Protein AF-A0A914BHG6-F1 (afdb_monomer)

Nearest PDB structures (foldseek):
  2aqx-assembly1_B  TM=9.252E-01  e=9.607E-41  Mus musculus
  8ppc-assembly1_A  TM=9.668E-01  e=7.879E-39  Homo sapiens
  8ppe-assembly2_B  TM=9.729E-01  e=2.305E-38  Homo sapiens
  1w2f-assembly2_B  TM=9.727E-01  e=1.045E-38  Homo sapiens
  2a98-assembly1_A  TM=9.913E-01  e=5.079E-34  Homo sapiens

Solvent-accessible surface area (backbone atoms only — not comparable to full-atom values): 27214 Å² total; per-residue (Å²): 134,88,86,90,85,87,86,83,90,83,81,90,75,92,79,88,79,90,84,88,84,89,83,89,88,79,87,83,88,85,87,85,89,86,87,89,86,90,84,89,82,89,87,86,89,69,92,81,79,80,72,92,84,88,79,82,83,85,79,54,74,63,64,60,51,51,60,52,59,74,65,57,71,77,83,73,76,74,80,80,82,70,82,89,84,77,69,68,84,66,88,81,42,61,47,86,50,66,96,58,25,31,27,37,58,57,49,72,45,29,54,51,46,45,61,50,37,71,77,38,86,52,38,91,38,38,65,54,69,73,54,75,48,75,58,93,94,42,54,21,35,30,27,44,36,89,64,66,88,54,63,61,51,24,37,37,37,29,36,34,12,38,41,73,67,56,70,66,55,48,52,51,38,72,79,54,72,54,75,30,47,78,53,30,53,63,38,48,75,76,42,75,77,74,62,51,74,64,31,57,74,66,50,25,34,42,64,60,63,51,50,56,49,50,23,63,45,15,12,13,62,80,42,11,23,34,57,51,20,40,34,40,53,90,66,58,67,50,60,89,38,67,66,48,41,50,71,64,56,49,32,52,52,53,28,62,70,49,60,22,40,63,68,49,49,52,38,42,48,53,46,52,55,52,50,47,62,40,51,80,67,23,70,69,50,32,36,34,34,63,30,54,18,28,42,39,38,40,33,27,89,87,68,54,49,49,65,32,49,44,59,42,62,58,38,39,73,49,63,90,97,49,69,53,83,26,48,59,81,65,49,98,88,64,68,37,28,16,42,50,40,10,50,50,44,50,47,46,42,61,66,72,47,76,65,53,61,72,82,78,83,73,89,80,82,78,86,83,85,82,80,88,89,81,85,87,79,86,90,82,85,89,83,82,85,87,84,83,88,91,84,91,88,83,89,84,89,85,87,84,88,84,91,87,92,80,90,82,91,84,89,86,87,85,89,81,78,82,85,84,83,83,85,82,87,135

Mean predicted aligned error: 17.48 Å

Radius of gyration: 38.17 Å; Cα contacts (8 Å, |Δi|>4): 527; chains: 1; bounding box: 114×126×76 Å

InterPro domains:
  IPR005522 Inositol polyphosphate kinase [PF03770] (140-350)
  IPR005522 Inositol polyphosphate kinase [PTHR12400] (52-355)
  IPR038286 Inositol polyphosphate kinase superfamily [G3DSA:3.30.470.160] (100-355)

Foldseek 3Di:
DDDDDDYDDDDDDDDDDDDDDDDDDDDDDDDDDDDDDDDDDDDDDDPPVDDDDDDDDPPDPVVVVVVVVVPPDPPPPPQDDDPDDDLDDDPPQWDDDPDQKIWGFDDPQQQVLLVVCCVWLQVVFAWNFDAWDADPNTITTITGNPCRPADLKKKWKKWFFLAADFLVLVVVCVVPPDWDLPLLVVVCVVPVPPDDPVCVVVSTDGPRSSRNVQSVQAQSNPQRMFTQWIAHSVGDIDRPRSRHHDLVSVLVVVLVSCLLDVLQLVQALVQLVVSLVSLQVIPSNFQKLQHGWIWMWMDHPVSDTHIHIDDSSPIDGDPPPHTEPLCPDDDNPNSHGVRSSNSVSVSVSSVPRRRDRDPPPPPPDDDDDDDDDDYDDDDDDDDDDYDDDDDDDDDDDDDDDDDDDDDDDDDDDDDDDDDDDDDDDD

Secondary structure (DSSP, 8-state):
----------PPPP--------------------------------TT---S-PPP----THHHHHHHHTT----------PPP---SS-TTSEEE-SSSEEEEEP-HHHHHHHHHHTTSTTGGGSPPEEEEEEETTEEEEEEE-TTTTSSS-EEEEEEESS--S-HHHHHHHHHS--EEHHHHHHHHTT-SSSS-HHHHHHT-EEHHHHHHHHHHHSSHHHHSEEEEEEE-TTS-EE---TT--SHHHHHHHHHHHTTT-HHHHHHHHHHHHHHHHHHTT-HHHHTEE--S-EEEEEE-TTS-EEEEEE-TTS-EEPPTT----S-SPP-TTS----HHHHHHHHHHHHHH----PPP--------------------------------------------------------PPPPP------

Structure (mmCIF, N/CA/C/O backbone):
data_AF-A0A914BHG6-F1
#
_entry.id   AF-A0A914BHG6-F1
#
loop_
_atom_site.group_PDB
_atom_site.id
_atom_site.type_symbol
_atom_site.label_atom_id
_atom_site.label_alt_id
_atom_site.label_comp_id
_atom_site.label_asym_id
_atom_site.label_entity_id
_atom_site.label_seq_id
_atom_site.pdbx_PDB_ins_code
_atom_site.Cartn_x
_atom_site.Cartn_y
_atom_site.Cartn_z
_atom_site.occupancy
_atom_site.B_iso_or_equiv
_atom_site.auth_seq_id
_atom_site.auth_comp_id
_atom_site.auth_asym_id
_atom_site.auth_atom_id
_atom_site.pdbx_PDB_model_num
ATOM 1 N N . MET A 1 1 ? 1.666 -63.649 -34.417 1.00 37.28 1 MET A N 1
ATOM 2 C CA . MET A 1 1 ? 1.402 -62.904 -33.169 1.00 37.28 1 MET A CA 1
ATOM 3 C C . MET A 1 1 ? 1.083 -61.467 -33.582 1.00 37.28 1 MET A C 1
ATOM 5 O O . MET A 1 1 ? 1.893 -60.912 -34.307 1.00 37.28 1 MET A O 1
ATOM 9 N N . THR A 1 2 ? -0.141 -60.929 -33.487 1.00 29.33 2 THR A N 1
ATOM 10 C CA . THR A 1 2 ? -1.006 -60.666 -32.304 1.00 29.33 2 THR A CA 1
ATOM 11 C C . THR A 1 2 ? -0.400 -59.614 -31.357 1.00 29.33 2 THR A C 1
ATOM 13 O O . THR A 1 2 ? 0.707 -59.836 -30.890 1.00 29.33 2 THR A O 1
ATOM 16 N N . HIS A 1 3 ? -1.056 -58.490 -31.023 1.00 28.17 3 HIS A N 1
ATOM 17 C CA . HIS A 1 3 ? -2.424 -58.045 -31.363 1.00 28.17 3 HIS A CA 1
ATOM 18 C C . HIS A 1 3 ? -2.552 -56.505 -31.461 1.00 28.17 3 HIS A C 1
ATOM 20 O O . HIS A 1 3 ? -1.765 -55.777 -30.866 1.00 28.17 3 HIS A O 1
ATOM 26 N N . ARG A 1 4 ? -3.575 -56.013 -32.183 1.00 30.72 4 ARG A N 1
ATOM 27 C CA . ARG A 1 4 ? -4.064 -54.614 -32.137 1.00 30.72 4 ARG A CA 1
ATOM 28 C C . ARG A 1 4 ? -5.296 -54.503 -31.224 1.00 30.72 4 ARG A C 1
ATOM 30 O O . ARG A 1 4 ? -6.154 -55.379 -31.319 1.00 30.72 4 ARG A O 1
ATOM 37 N N . LEU A 1 5 ? -5.413 -53.379 -30.508 1.00 30.72 5 LEU A N 1
ATOM 38 C CA . LEU A 1 5 ? -6.630 -52.604 -30.168 1.00 30.72 5 LEU A CA 1
ATOM 39 C C . LEU A 1 5 ? -6.175 -51.128 -30.009 1.00 30.72 5 LEU A C 1
ATOM 41 O O . LEU A 1 5 ? -5.116 -50.929 -29.423 1.00 30.72 5 LEU A O 1
ATOM 45 N N . ALA A 1 6 ? -6.760 -50.039 -30.529 1.00 32.12 6 ALA A N 1
ATOM 46 C CA . ALA A 1 6 ? -7.919 -49.742 -31.394 1.00 32.12 6 ALA A CA 1
ATOM 47 C C . ALA A 1 6 ? -9.219 -49.215 -30.726 1.00 32.12 6 ALA A C 1
ATOM 49 O O . ALA A 1 6 ? -10.062 -50.000 -30.316 1.00 32.12 6 ALA A O 1
ATOM 50 N N . MET A 1 7 ? -9.394 -47.883 -30.829 1.00 28.88 7 MET A N 1
ATOM 51 C CA . MET A 1 7 ? -10.625 -47.061 -30.710 1.00 28.88 7 MET A CA 1
ATOM 52 C C . MET A 1 7 ? -11.259 -46.863 -29.309 1.00 28.88 7 MET A C 1
ATOM 54 O O . MET A 1 7 ? -11.110 -47.706 -28.435 1.00 28.88 7 MET A O 1
ATOM 58 N N . GLY A 1 8 ? -11.943 -45.734 -29.046 1.00 27.33 8 GLY A N 1
ATOM 59 C CA . GLY A 1 8 ? -12.199 -44.585 -29.944 1.00 27.33 8 GLY A CA 1
ATOM 60 C C . GLY A 1 8 ? -12.755 -43.322 -29.263 1.00 27.33 8 GLY A C 1
ATOM 61 O O . GLY A 1 8 ? -13.022 -43.322 -28.065 1.00 27.33 8 GLY A O 1
ATOM 62 N N . ASP A 1 9 ? -12.906 -42.249 -30.050 1.00 30.78 9 ASP A N 1
ATOM 63 C CA . ASP A 1 9 ? -13.568 -40.991 -29.664 1.00 30.78 9 ASP A CA 1
ATOM 64 C C . ASP A 1 9 ? -15.097 -41.134 -29.617 1.00 30.78 9 ASP A C 1
ATOM 66 O O . ASP A 1 9 ? -15.681 -41.721 -30.528 1.00 30.78 9 ASP A O 1
ATOM 70 N N . GLU A 1 10 ? -15.759 -40.429 -28.692 1.00 30.27 10 GLU A N 1
ATOM 71 C CA . GLU A 1 10 ? -17.152 -40.002 -28.879 1.00 30.27 10 GLU A CA 1
ATOM 72 C C . GLU A 1 10 ? -17.346 -38.508 -28.583 1.00 30.27 10 GLU A C 1
ATOM 74 O O . GLU A 1 10 ? -16.773 -37.934 -27.656 1.00 30.27 10 GLU A O 1
ATOM 79 N N . ARG A 1 11 ? -18.171 -37.859 -29.414 1.00 29.19 11 ARG A N 1
ATOM 80 C CA . ARG A 1 11 ? -18.500 -36.431 -29.327 1.00 29.19 11 ARG A CA 1
ATOM 81 C C . ARG A 1 11 ? -19.859 -36.251 -28.660 1.00 29.19 11 ARG A C 1
ATOM 83 O O . ARG A 1 11 ? -20.870 -36.625 -29.252 1.00 29.19 11 ARG A O 1
ATOM 90 N N . ILE A 1 12 ? -19.916 -35.553 -27.530 1.00 29.48 12 ILE A N 1
ATOM 91 C CA . ILE A 1 12 ? -21.194 -35.055 -27.008 1.00 29.48 12 ILE A CA 1
ATOM 92 C C . ILE A 1 12 ? -21.610 -33.820 -27.822 1.00 29.48 12 ILE A C 1
ATOM 94 O O . ILE A 1 12 ? -20.904 -32.811 -27.856 1.00 29.48 12 ILE A O 1
ATOM 98 N N . LYS A 1 13 ? -22.758 -33.909 -28.503 1.00 26.81 13 LYS A N 1
ATOM 99 C CA . LYS A 1 13 ? -23.434 -32.763 -29.130 1.00 26.81 13 LYS A CA 1
ATOM 100 C C . LYS A 1 13 ? -24.332 -32.064 -28.109 1.00 26.81 13 LYS A C 1
ATOM 102 O O . LYS A 1 13 ? -24.906 -32.715 -27.243 1.00 26.81 13 LYS A O 1
ATOM 107 N N . MET A 1 14 ? -24.524 -30.758 -28.277 1.00 28.09 14 MET A N 1
ATOM 108 C CA . MET A 1 14 ? -25.652 -30.055 -27.663 1.00 28.09 14 MET A CA 1
ATOM 109 C C . MET A 1 14 ? -26.956 -30.422 -28.372 1.00 28.09 14 MET A C 1
ATOM 111 O O . MET A 1 14 ? -26.981 -30.522 -29.601 1.00 28.09 14 MET A O 1
ATOM 115 N N . GLN A 1 15 ? -28.042 -30.512 -27.608 1.00 26.73 15 GLN A N 1
ATOM 116 C CA . GLN A 1 15 ? -29.388 -30.303 -28.123 1.00 26.73 15 GLN A CA 1
ATOM 117 C C . GLN A 1 15 ? -30.266 -29.750 -26.993 1.00 26.73 15 GLN A C 1
ATOM 119 O O . GLN A 1 15 ? -30.329 -30.329 -25.912 1.00 26.73 15 GLN A O 1
ATOM 124 N N . GLU A 1 16 ? -30.890 -28.599 -27.228 1.00 30.75 16 GLU A N 1
ATOM 125 C CA . GLU A 1 16 ? -31.929 -28.052 -26.353 1.00 30.75 16 GLU A CA 1
ATOM 126 C C . GLU A 1 16 ? -33.246 -28.795 -26.600 1.00 30.75 16 GLU A C 1
ATOM 128 O O . GLU A 1 16 ? -33.475 -29.297 -27.704 1.00 30.75 16 GLU A O 1
ATOM 133 N N . ASN A 1 17 ? -34.155 -28.786 -25.622 1.00 30.95 17 ASN A N 1
ATOM 134 C CA . ASN A 1 17 ? -35.578 -28.773 -25.947 1.00 30.95 17 ASN A CA 1
ATOM 135 C C . ASN A 1 17 ? -36.428 -28.197 -24.812 1.00 30.95 17 ASN A C 1
ATOM 137 O O . ASN A 1 17 ? -36.104 -28.347 -23.634 1.00 30.95 17 ASN A O 1
ATOM 141 N N . ASN A 1 18 ? -37.538 -27.563 -25.186 1.00 32.06 18 ASN A N 1
ATOM 142 C CA . ASN A 1 18 ? -38.577 -27.161 -24.245 1.00 32.06 18 ASN A CA 1
ATOM 143 C C . ASN A 1 18 ? -39.357 -28.390 -23.763 1.00 32.06 18 ASN A C 1
ATOM 145 O O . ASN A 1 18 ? -39.685 -29.268 -24.559 1.00 32.06 18 ASN A O 1
ATOM 149 N N . ASN A 1 19 ? -39.740 -28.396 -22.489 1.00 30.48 19 ASN A N 1
ATOM 150 C CA . ASN A 1 19 ? -41.138 -28.194 -22.097 1.00 30.48 19 ASN A CA 1
ATOM 151 C C . ASN A 1 19 ? -41.222 -28.036 -20.575 1.00 30.48 19 ASN A C 1
ATOM 153 O O . ASN A 1 19 ? -40.508 -28.708 -19.835 1.00 30.48 19 ASN A O 1
ATOM 157 N N . GLY A 1 20 ? -42.087 -27.135 -20.114 1.00 32.19 20 GLY A N 1
ATOM 158 C CA . GLY A 1 20 ? -42.410 -26.995 -18.700 1.00 32.19 20 GLY A CA 1
ATOM 159 C C . GLY A 1 20 ? -43.844 -27.434 -18.454 1.00 32.19 20 GLY A C 1
ATOM 160 O O . GLY A 1 20 ? -44.756 -26.806 -18.980 1.00 32.19 20 GLY A O 1
ATOM 161 N N . GLU A 1 21 ? -44.030 -28.464 -17.634 1.00 28.83 21 GLU A N 1
ATOM 162 C CA . GLU A 1 21 ? -45.304 -28.767 -16.982 1.00 28.83 21 GLU A CA 1
ATOM 163 C C . GLU A 1 21 ? -45.041 -29.501 -15.659 1.00 28.83 21 GLU A C 1
ATOM 165 O O . GLU A 1 21 ? -44.039 -30.202 -15.510 1.00 28.83 21 GLU A O 1
ATOM 170 N N . THR A 1 22 ? -45.905 -29.277 -14.672 1.00 31.20 22 THR A N 1
ATOM 171 C CA . THR A 1 22 ? -45.780 -29.793 -13.300 1.00 31.20 22 THR A CA 1
ATOM 172 C C . THR A 1 22 ? -46.753 -30.937 -13.058 1.00 31.20 22 THR A C 1
ATOM 174 O O . THR A 1 22 ? -47.943 -30.771 -13.319 1.00 31.20 22 THR A O 1
ATOM 177 N N . VAL A 1 23 ? -46.285 -32.043 -12.472 1.00 28.94 23 VAL A N 1
ATOM 178 C CA . VAL A 1 23 ? -47.140 -33.125 -11.955 1.00 28.94 23 VAL A CA 1
ATOM 179 C C . VAL A 1 23 ? -46.586 -33.613 -10.612 1.00 28.94 23 VAL A C 1
ATOM 181 O O . VAL A 1 23 ? -45.397 -33.909 -10.505 1.00 28.94 23 VAL A O 1
ATOM 184 N N . GLU A 1 24 ? -47.446 -33.679 -9.596 1.00 30.42 24 GLU A N 1
ATOM 185 C CA . GLU A 1 24 ? -47.196 -34.316 -8.291 1.00 30.42 24 GLU A CA 1
ATOM 186 C C . GLU A 1 24 ? -47.558 -35.813 -8.352 1.00 30.42 24 GLU A C 1
ATOM 188 O O . GLU A 1 24 ? -48.437 -36.191 -9.130 1.00 30.42 24 GLU A O 1
ATOM 193 N N . MET A 1 25 ? -46.955 -36.671 -7.515 1.00 25.91 25 MET A N 1
ATOM 194 C CA . MET A 1 25 ? -47.484 -38.026 -7.278 1.00 25.91 25 MET A CA 1
ATOM 195 C C . MET A 1 25 ? -47.094 -38.609 -5.907 1.00 25.91 25 MET A C 1
ATOM 197 O O . MET A 1 25 ? -45.976 -38.409 -5.439 1.00 25.91 25 MET A O 1
ATOM 201 N N . GLU A 1 26 ? -48.031 -39.355 -5.313 1.00 26.06 26 GLU A N 1
ATOM 202 C CA . GLU A 1 26 ? -48.007 -40.018 -3.996 1.00 26.06 26 GLU A CA 1
ATOM 203 C C . GLU A 1 26 ? -48.775 -41.366 -4.114 1.00 26.06 26 GLU A C 1
ATOM 205 O O . GLU A 1 26 ? -49.581 -41.522 -5.033 1.00 26.06 26 GLU A O 1
ATOM 210 N N . ILE A 1 27 ? -48.622 -42.381 -3.251 1.00 27.56 27 ILE A N 1
ATOM 211 C CA . ILE A 1 27 ? -47.746 -42.490 -2.069 1.00 27.56 27 ILE A CA 1
ATOM 212 C C . ILE A 1 27 ? -46.529 -43.398 -2.403 1.00 27.56 27 ILE A C 1
ATOM 214 O O . ILE A 1 27 ? -45.678 -42.914 -3.141 1.00 27.56 27 ILE A O 1
ATOM 218 N N . VAL A 1 28 ? -46.327 -44.670 -2.012 1.00 26.86 28 VAL A N 1
ATOM 219 C CA . VAL A 1 28 ? -47.010 -45.631 -1.111 1.00 26.86 28 VAL A CA 1
ATOM 220 C C . VAL A 1 28 ? -45.940 -46.535 -0.469 1.00 26.86 28 VAL A C 1
ATOM 222 O O . VAL A 1 28 ? -44.918 -46.810 -1.097 1.00 26.86 28 VAL A O 1
ATOM 225 N N . ASP A 1 29 ? -46.171 -46.968 0.769 1.00 30.61 29 ASP A N 1
ATOM 226 C CA . ASP A 1 29 ? -45.308 -47.854 1.564 1.00 30.61 29 ASP A CA 1
ATOM 227 C C . ASP A 1 29 ? -45.371 -49.337 1.131 1.00 30.61 29 ASP A C 1
ATOM 229 O O . ASP A 1 29 ? -46.331 -49.753 0.484 1.00 30.61 29 ASP A O 1
ATOM 233 N N . GLU A 1 30 ? -44.413 -50.155 1.592 1.00 29.47 30 GLU A N 1
ATOM 234 C CA . GLU A 1 30 ? -44.704 -51.528 2.054 1.00 29.47 30 GLU A CA 1
ATOM 235 C C . GLU A 1 30 ? -43.669 -52.006 3.107 1.00 29.47 30 GLU A C 1
ATOM 237 O O . GLU A 1 30 ? -42.528 -51.534 3.137 1.00 29.47 30 GLU A O 1
ATOM 242 N N . ASP A 1 31 ? -44.099 -52.885 4.021 1.00 29.70 31 ASP A N 1
ATOM 243 C CA . ASP A 1 31 ? -43.460 -53.193 5.316 1.00 29.70 31 ASP A CA 1
ATOM 244 C C . ASP A 1 3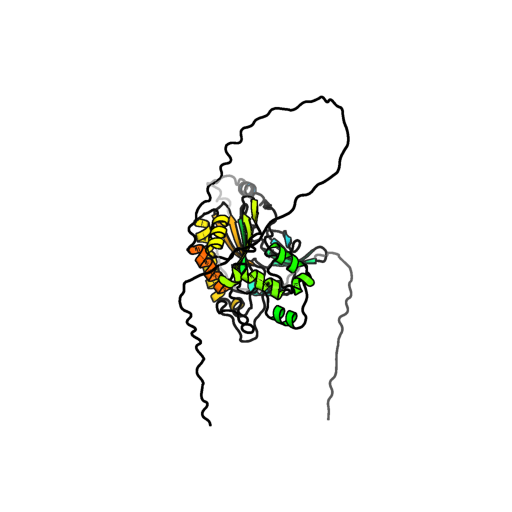1 ? -42.317 -54.233 5.304 1.00 29.70 31 ASP A C 1
ATOM 246 O O . ASP A 1 31 ? -42.236 -55.085 4.419 1.00 29.70 31 ASP A O 1
ATOM 250 N N . SER A 1 32 ? -41.545 -54.294 6.409 1.00 28.98 32 SER A N 1
ATOM 251 C CA . SER A 1 32 ? -41.092 -55.589 6.970 1.00 28.98 32 SER A CA 1
ATOM 252 C C . SER A 1 32 ? -40.751 -55.582 8.487 1.00 28.98 32 SER A C 1
ATOM 254 O O . SER A 1 32 ? -39.591 -55.727 8.868 1.00 28.98 32 SER A O 1
ATOM 256 N N . ASP A 1 33 ? -41.787 -55.501 9.329 1.00 28.45 33 ASP A N 1
ATOM 257 C CA . ASP A 1 33 ? -41.948 -56.224 10.619 1.00 28.45 33 ASP A CA 1
ATOM 258 C C . ASP A 1 33 ? -40.924 -56.054 11.797 1.00 28.45 33 ASP A C 1
ATOM 260 O O . ASP A 1 33 ? -40.048 -55.192 11.811 1.00 28.45 33 ASP A O 1
ATOM 264 N N . SER A 1 34 ? -41.157 -56.823 12.872 1.00 30.30 34 SER A N 1
ATOM 265 C CA . SER A 1 34 ? -40.892 -56.554 14.305 1.00 30.30 34 SER A CA 1
ATOM 266 C C . SER A 1 34 ? -40.250 -57.806 14.996 1.00 30.30 34 SER A C 1
ATOM 268 O O . SER A 1 34 ? -39.543 -58.506 14.263 1.00 30.30 34 SER A O 1
ATOM 270 N N . PRO A 1 35 ? -40.382 -58.192 16.308 1.00 51.91 35 PRO A N 1
ATOM 271 C CA . PRO A 1 35 ? -41.082 -57.642 17.500 1.00 51.91 35 PRO A CA 1
ATOM 272 C C . PRO A 1 35 ? -40.277 -57.696 18.850 1.00 51.91 35 PRO A C 1
ATOM 274 O O . PRO A 1 35 ? -39.059 -57.863 18.856 1.00 51.91 35 PRO A O 1
ATOM 277 N N . LEU A 1 36 ? -41.021 -57.655 19.980 1.00 30.41 36 LEU A N 1
ATOM 278 C CA . LEU A 1 36 ? -40.700 -57.986 21.399 1.00 30.41 36 LEU A CA 1
ATOM 279 C C . LEU A 1 36 ? -40.153 -56.819 22.270 1.00 30.41 36 LEU A C 1
ATOM 281 O O . LEU A 1 36 ? -39.212 -56.145 21.867 1.00 30.41 36 LEU A O 1
ATOM 285 N N . GLU A 1 37 ? -40.680 -56.514 23.476 1.00 31.91 37 GLU A N 1
ATOM 286 C CA . GLU A 1 37 ? -41.746 -57.146 24.306 1.00 31.91 37 GLU A CA 1
ATOM 287 C C . GLU A 1 37 ? -42.464 -56.118 25.251 1.00 31.91 37 GLU A C 1
ATOM 289 O O . GLU A 1 37 ? -42.229 -54.919 25.108 1.00 31.91 37 GLU A O 1
ATOM 294 N N . ASP A 1 38 ? -43.357 -56.552 26.169 1.00 34.16 38 ASP A N 1
ATOM 295 C CA . ASP A 1 38 ? -44.261 -55.708 27.020 1.00 34.16 38 ASP A CA 1
ATOM 296 C C . ASP A 1 38 ? -43.873 -55.759 28.549 1.00 34.16 38 ASP A C 1
ATOM 298 O O . ASP A 1 38 ? -42.690 -55.927 28.832 1.00 34.16 38 ASP A O 1
ATOM 302 N N . GLU A 1 39 ? -44.660 -55.591 29.638 1.00 37.25 39 GLU A N 1
ATOM 303 C CA . GLU A 1 39 ? -46.115 -55.594 29.928 1.00 37.25 39 GLU A CA 1
ATOM 304 C C . GLU A 1 39 ? -46.549 -54.521 30.966 1.00 37.25 39 GLU A C 1
ATOM 306 O O . GLU A 1 39 ? -45.933 -54.368 32.021 1.00 37.25 39 GLU A O 1
ATOM 311 N N . CYS A 1 40 ? -47.737 -53.932 30.742 1.00 28.94 40 CYS A N 1
ATOM 312 C CA . CYS A 1 40 ? -48.694 -53.448 31.766 1.00 28.94 40 CYS A CA 1
ATOM 313 C C . CYS A 1 40 ? -48.409 -52.115 32.539 1.00 28.94 40 CYS A C 1
ATOM 315 O O . CYS A 1 40 ? -47.295 -51.619 32.614 1.00 28.94 40 CYS A O 1
ATOM 317 N N . SER A 1 41 ? -49.398 -51.439 33.163 1.00 32.81 41 SER A N 1
ATOM 318 C CA . SER A 1 41 ? -50.776 -51.875 33.466 1.00 32.81 41 SER A CA 1
ATOM 319 C C . SER A 1 41 ? -51.865 -50.784 33.596 1.00 32.81 41 SER A C 1
ATOM 321 O O . SER A 1 41 ? -51.748 -49.880 34.419 1.00 32.81 41 SER A O 1
ATOM 323 N N . ARG A 1 42 ? -53.015 -51.078 32.961 1.00 37.19 42 ARG A N 1
ATOM 324 C CA . ARG A 1 42 ? -54.423 -50.893 33.416 1.00 37.19 42 ARG A CA 1
ATOM 325 C C . ARG A 1 42 ? -55.064 -49.489 33.478 1.00 37.19 42 ARG A C 1
ATOM 327 O O . ARG A 1 42 ? -54.551 -48.527 34.031 1.00 37.19 42 ARG A O 1
ATOM 334 N N . ILE A 1 43 ? -56.300 -49.457 32.969 1.00 41.00 43 ILE A N 1
ATOM 335 C CA . ILE A 1 43 ? -57.238 -48.325 32.906 1.00 41.00 43 ILE A CA 1
ATOM 336 C C . ILE A 1 43 ? -58.270 -48.429 34.043 1.00 41.00 43 ILE A C 1
ATOM 338 O O . ILE A 1 43 ? -58.665 -49.530 34.423 1.00 41.00 43 ILE A O 1
ATOM 342 N N . CYS A 1 44 ? -58.793 -47.292 34.512 1.00 35.50 44 CYS A N 1
ATOM 343 C CA . CYS A 1 44 ? -60.090 -47.225 35.190 1.00 35.50 44 CYS A CA 1
ATOM 344 C C . CYS A 1 44 ? -60.965 -46.150 34.526 1.00 35.50 44 CYS A C 1
ATOM 346 O O . CYS A 1 44 ? -60.570 -44.988 34.455 1.00 35.50 44 CYS A O 1
ATOM 348 N N . MET A 1 45 ? -62.152 -46.533 34.047 1.00 45.03 45 MET A N 1
ATOM 349 C CA . MET A 1 45 ? -63.164 -45.620 33.506 1.00 45.03 45 MET A CA 1
ATOM 350 C C . MET A 1 45 ? -64.470 -45.804 34.280 1.00 45.03 45 MET A C 1
ATOM 352 O O . MET A 1 45 ? -65.146 -46.819 34.132 1.00 45.03 45 MET A O 1
ATOM 356 N N . CYS A 1 46 ? -64.836 -44.820 35.103 1.00 41.19 46 CYS A N 1
ATOM 357 C CA . CYS A 1 46 ? -66.170 -44.722 35.694 1.00 41.19 46 CYS A CA 1
ATOM 358 C C . CYS A 1 46 ? -66.547 -43.253 35.942 1.00 41.19 46 CYS A C 1
ATOM 360 O O . CYS A 1 46 ? -65.685 -42.407 36.178 1.00 41.19 46 CYS A O 1
ATOM 362 N N . GLU A 1 47 ? -67.842 -42.941 35.929 1.00 40.03 47 GLU A N 1
ATOM 363 C CA . GLU A 1 47 ? -68.363 -41.562 35.996 1.00 40.03 47 GLU A CA 1
ATOM 364 C C . GLU A 1 47 ? -68.234 -40.889 37.382 1.00 40.03 47 GLU A C 1
ATOM 366 O O . GLU A 1 47 ? -68.733 -39.786 37.591 1.00 40.03 47 GLU A O 1
ATOM 371 N N . LYS A 1 48 ? -67.562 -41.524 38.354 1.00 41.38 48 LYS A N 1
ATOM 372 C CA . LYS A 1 48 ? -67.498 -41.064 39.756 1.00 41.38 48 LYS A CA 1
ATOM 373 C C . LYS A 1 48 ? -66.221 -40.315 40.153 1.00 41.38 48 LYS A C 1
ATOM 375 O O . LYS A 1 48 ? -66.087 -39.934 41.311 1.00 41.38 48 LYS A O 1
ATOM 380 N N . CYS A 1 49 ? -65.320 -40.032 39.213 1.00 36.91 49 CYS A N 1
ATOM 381 C CA . CYS A 1 49 ? -64.147 -39.176 39.455 1.00 36.91 49 CYS A CA 1
ATOM 382 C C . CYS A 1 49 ? -64.411 -37.671 39.210 1.00 36.91 49 CYS A C 1
ATOM 384 O O . CYS A 1 49 ? -63.472 -36.879 39.190 1.00 36.91 49 CYS A O 1
ATOM 386 N N . ILE A 1 50 ? -65.672 -37.262 39.019 1.00 42.50 50 ILE A N 1
ATOM 387 C CA . ILE A 1 50 ? -66.064 -35.869 38.750 1.00 42.50 50 ILE A CA 1
ATOM 388 C C . ILE A 1 50 ? -66.428 -35.148 40.061 1.00 42.50 50 ILE A C 1
ATOM 390 O O . ILE A 1 50 ? -67.601 -35.044 40.411 1.00 42.50 50 ILE A O 1
ATOM 394 N N . ALA A 1 51 ? -65.424 -34.621 40.769 1.00 36.03 51 ALA A N 1
ATOM 395 C CA . ALA A 1 51 ? -65.593 -33.558 41.769 1.00 36.03 51 ALA A CA 1
ATOM 396 C C . ALA A 1 51 ? -64.264 -32.824 42.059 1.00 36.03 51 ALA A C 1
ATOM 398 O O . ALA A 1 51 ? -63.199 -33.430 42.082 1.00 36.03 51 ALA A O 1
ATOM 399 N N . GLU A 1 52 ? -64.356 -31.515 42.307 1.00 36.50 52 GLU A N 1
ATOM 400 C CA . GLU A 1 52 ? -63.350 -30.659 42.966 1.00 36.50 52 GLU A CA 1
ATOM 401 C C . GLU A 1 52 ? -61.879 -30.691 42.487 1.00 36.50 52 GLU A C 1
ATOM 403 O O . GLU A 1 52 ? -60.980 -31.182 43.172 1.00 36.50 52 GLU A O 1
ATOM 408 N N . LYS A 1 53 ? -61.605 -29.959 41.394 1.00 31.70 53 LYS A N 1
ATOM 409 C CA . LYS A 1 53 ? -60.632 -28.835 41.385 1.00 31.70 53 LYS A CA 1
ATOM 410 C C . LYS A 1 53 ? -60.690 -28.052 40.070 1.00 31.70 53 LYS A C 1
ATOM 412 O O . LYS A 1 53 ? -60.419 -28.594 39.004 1.00 31.70 53 LYS A O 1
ATOM 417 N N . THR A 1 54 ? -60.994 -26.757 40.144 1.00 40.03 54 THR A N 1
ATOM 418 C CA . THR A 1 54 ? -61.061 -25.851 38.983 1.00 40.03 54 THR A CA 1
ATOM 419 C C . THR A 1 54 ? -59.764 -25.055 38.779 1.00 40.03 54 THR A C 1
ATOM 421 O O . THR A 1 54 ? -59.455 -24.192 39.603 1.00 40.03 54 THR A O 1
ATOM 424 N N . PRO A 1 55 ? -59.044 -25.242 37.661 1.00 31.89 55 PRO A N 1
ATOM 425 C CA . PRO A 1 55 ? -58.148 -24.236 37.093 1.00 31.89 55 PRO A CA 1
ATOM 426 C C . PRO A 1 55 ? -58.869 -23.393 36.010 1.00 31.89 55 PRO A C 1
ATOM 428 O O . PRO A 1 55 ? -59.881 -23.831 35.458 1.00 31.89 55 PRO A O 1
ATOM 431 N N . PRO A 1 56 ? -58.386 -22.176 35.693 1.00 33.59 56 PRO A N 1
ATOM 432 C CA . PRO A 1 56 ? -59.140 -21.201 34.900 1.00 33.59 56 PRO A CA 1
ATOM 433 C C . PRO A 1 56 ? -59.177 -21.476 33.386 1.00 33.59 56 PRO A C 1
ATOM 435 O O . PRO A 1 56 ? -58.379 -22.225 32.822 1.00 33.59 56 PRO A O 1
ATOM 438 N N . THR A 1 57 ? -60.100 -20.781 32.715 1.00 37.56 57 THR A N 1
ATOM 439 C CA . THR A 1 57 ? -60.341 -20.801 31.263 1.00 37.56 57 THR A CA 1
ATOM 440 C C . THR A 1 57 ? -59.060 -20.697 30.424 1.00 37.56 57 THR A C 1
ATOM 442 O O . THR A 1 57 ? -58.313 -19.721 30.546 1.00 37.56 57 THR A O 1
ATOM 445 N N . LYS A 1 58 ? -58.850 -21.637 29.489 1.00 36.28 58 LYS A N 1
ATOM 446 C CA . LYS A 1 58 ? -57.741 -21.613 28.515 1.00 36.28 58 LYS A CA 1
ATOM 447 C C . LYS A 1 58 ? -57.923 -20.504 27.465 1.00 36.28 58 LYS A C 1
ATOM 449 O O . LYS A 1 58 ? -58.285 -20.758 26.318 1.00 36.28 58 LYS A O 1
ATOM 454 N N . ALA A 1 59 ? -57.629 -19.263 27.843 1.00 39.31 59 ALA A N 1
ATOM 455 C CA . ALA A 1 59 ? -57.594 -18.121 26.935 1.00 39.31 59 ALA A CA 1
ATOM 456 C C . ALA A 1 59 ? -56.397 -18.212 25.962 1.00 39.31 59 ALA A C 1
ATOM 458 O O . ALA A 1 59 ? -55.337 -17.656 26.224 1.00 39.31 59 ALA A O 1
ATOM 459 N N . SER A 1 60 ? -56.599 -18.931 24.850 1.00 38.69 60 SER A N 1
ATOM 460 C CA . SER A 1 60 ? -55.818 -18.960 23.599 1.00 38.69 60 SER A CA 1
ATOM 461 C C . SER A 1 60 ? -54.324 -18.586 23.678 1.00 38.69 60 SER A C 1
ATOM 463 O O . SER A 1 60 ? -53.957 -17.408 23.723 1.00 38.69 60 SER A O 1
ATOM 465 N N . SER A 1 61 ? -53.446 -19.593 23.552 1.00 45.69 61 SER A N 1
ATOM 466 C CA . SER A 1 61 ? -51.977 -19.422 23.505 1.00 45.69 61 SER A CA 1
ATOM 467 C C . SER A 1 61 ? -51.513 -18.415 22.434 1.00 45.69 61 SER A C 1
ATOM 469 O O . SER A 1 61 ? -50.548 -17.672 22.631 1.00 45.69 61 SER A O 1
ATOM 471 N N . TRP A 1 62 ? -52.281 -18.284 21.345 1.00 39.66 62 TRP A N 1
ATOM 472 C CA . TRP A 1 62 ? -52.078 -17.294 20.284 1.00 39.66 62 TRP A CA 1
ATOM 473 C C . TRP A 1 62 ? -52.010 -15.843 20.783 1.00 39.66 62 TRP A C 1
ATOM 475 O O . TRP A 1 62 ? -51.367 -15.015 20.142 1.00 39.66 62 TRP A O 1
ATOM 485 N N . ARG A 1 63 ? -52.606 -15.507 21.937 1.00 45.06 63 ARG A N 1
ATOM 486 C CA . ARG A 1 63 ? -52.528 -14.149 22.504 1.00 45.06 63 ARG A CA 1
ATOM 487 C C . ARG A 1 63 ? -51.146 -13.824 23.091 1.00 45.06 63 ARG A C 1
ATOM 489 O O . ARG A 1 63 ? -50.753 -12.663 23.052 1.00 45.06 63 ARG A O 1
ATOM 496 N N . LYS A 1 64 ? -50.376 -14.820 23.557 1.00 44.19 64 LYS A N 1
ATOM 497 C CA . LYS A 1 64 ? -48.954 -14.625 23.916 1.00 44.19 64 LYS A CA 1
ATOM 498 C C . LYS A 1 64 ? -48.077 -14.520 22.667 1.00 44.19 64 LYS A C 1
ATOM 500 O O . LYS A 1 64 ? -47.258 -13.610 22.583 1.00 44.19 64 LYS A O 1
ATOM 505 N N . ILE A 1 65 ? -48.315 -15.376 21.669 1.00 46.91 65 ILE A N 1
ATOM 506 C CA . ILE A 1 65 ? -47.597 -15.337 20.383 1.00 46.91 65 ILE A CA 1
ATOM 507 C C . ILE A 1 65 ? -47.806 -13.982 19.686 1.00 46.91 65 ILE A C 1
ATOM 509 O O . ILE A 1 65 ? -46.840 -13.386 19.222 1.00 46.91 65 ILE A O 1
ATOM 513 N N . ARG A 1 66 ? -49.025 -13.425 19.694 1.00 36.44 66 ARG A N 1
ATOM 514 C CA . ARG A 1 66 ? -49.308 -12.103 19.108 1.00 36.44 66 ARG A CA 1
ATOM 515 C C . ARG A 1 66 ? -48.461 -10.975 19.716 1.00 36.44 66 ARG A C 1
ATOM 517 O O . ARG A 1 66 ? -48.028 -10.099 18.974 1.00 36.44 66 ARG A O 1
ATOM 524 N N . ASN A 1 67 ? -48.160 -11.015 21.016 1.00 37.75 67 ASN A N 1
ATOM 525 C CA . ASN A 1 67 ? -47.273 -10.024 21.640 1.00 37.75 67 ASN A CA 1
ATOM 526 C C . ASN A 1 67 ? -45.790 -10.233 21.283 1.00 37.75 67 ASN A C 1
ATOM 528 O O . ASN A 1 67 ? -45.064 -9.249 21.197 1.00 37.75 67 ASN A O 1
ATOM 532 N N . MET A 1 68 ? -45.343 -11.468 21.021 1.00 40.34 68 MET A N 1
ATOM 533 C CA . MET A 1 68 ? -43.995 -11.723 20.485 1.00 40.34 68 MET A CA 1
ATOM 534 C C . MET A 1 68 ? -43.866 -11.296 19.017 1.00 40.34 68 MET A C 1
ATOM 536 O O . MET A 1 68 ? -42.863 -10.699 18.641 1.00 40.34 68 MET A O 1
ATOM 540 N N . VAL A 1 69 ? -44.885 -11.543 18.186 1.00 41.56 69 VAL A N 1
ATOM 541 C CA . VAL A 1 69 ? -44.859 -11.188 16.754 1.00 41.56 69 VAL A CA 1
ATOM 542 C C . VAL A 1 69 ? -44.934 -9.669 16.541 1.00 41.56 69 VAL A C 1
ATOM 544 O O . VAL A 1 69 ? -44.284 -9.157 15.636 1.00 41.56 69 VAL A O 1
ATOM 547 N N . HIS A 1 70 ? -45.604 -8.916 17.424 1.00 35.59 70 HIS A N 1
ATOM 548 C CA . HIS A 1 70 ? -45.502 -7.446 17.451 1.00 35.59 70 HIS A CA 1
ATOM 549 C C . HIS A 1 70 ? -44.106 -6.915 17.854 1.00 35.59 70 HIS A C 1
ATOM 551 O O . HIS A 1 70 ? -43.863 -5.719 17.713 1.00 35.59 70 HIS A O 1
ATOM 557 N N . TRP A 1 71 ? -43.192 -7.776 18.319 1.00 39.72 71 TRP A N 1
ATOM 558 C CA . TRP A 1 71 ? -41.792 -7.452 18.633 1.00 39.72 71 TRP A CA 1
ATOM 559 C C . TRP A 1 71 ? -40.774 -8.210 17.765 1.00 39.72 71 TRP A C 1
ATOM 561 O O . TRP A 1 71 ? -39.593 -8.283 18.102 1.00 39.72 71 TRP A O 1
ATOM 571 N N . SER A 1 72 ? -41.202 -8.689 16.593 1.00 47.56 72 SER A N 1
ATOM 572 C CA . SER A 1 72 ? -40.307 -8.806 15.442 1.00 47.56 72 SER A CA 1
ATOM 573 C C . SER A 1 72 ? -40.407 -7.505 14.635 1.00 47.56 72 SER A C 1
ATOM 575 O O . SER A 1 72 ? -41.256 -7.403 13.745 1.00 47.56 72 SER A O 1
ATOM 577 N N . PRO A 1 73 ? -39.605 -6.463 14.940 1.00 34.97 73 PRO A N 1
ATOM 578 C CA . PRO A 1 73 ? -39.455 -5.371 13.999 1.00 34.97 73 PRO A CA 1
ATOM 579 C C . PRO A 1 73 ? -38.860 -5.964 12.724 1.00 34.97 73 PRO A C 1
ATOM 581 O O . PRO A 1 73 ? -37.824 -6.633 12.762 1.00 34.97 73 PRO A O 1
ATOM 584 N N . PHE A 1 74 ? -39.525 -5.715 11.597 1.00 37.12 74 PHE A N 1
ATOM 585 C CA . PHE A 1 74 ? -38.984 -5.961 10.265 1.00 37.12 74 PHE A CA 1
ATOM 586 C C . PHE A 1 74 ? -37.532 -5.470 10.249 1.00 37.12 74 PHE A C 1
ATOM 588 O O . PHE A 1 74 ? -37.303 -4.287 10.513 1.00 37.12 74 PHE A O 1
ATOM 595 N N . VAL A 1 75 ? -36.555 -6.362 10.020 1.00 36.22 75 VAL A N 1
ATOM 596 C CA . VAL A 1 75 ? -35.123 -6.014 10.082 1.00 36.22 75 VAL A CA 1
ATOM 597 C C . VAL A 1 75 ? -34.793 -5.160 8.865 1.00 36.22 75 VAL A C 1
ATOM 599 O O . VAL A 1 75 ? -34.310 -5.622 7.831 1.00 36.22 75 VAL A O 1
ATOM 602 N N . GLN A 1 76 ? -35.137 -3.883 8.991 1.00 32.94 76 GLN A N 1
ATOM 603 C CA . GLN A 1 76 ? -35.014 -2.870 7.972 1.00 32.94 76 GLN A CA 1
ATOM 604 C C . GLN A 1 76 ? -33.525 -2.582 7.823 1.00 32.94 76 GLN A C 1
ATOM 606 O O . GLN A 1 76 ? -32.950 -1.770 8.544 1.00 32.94 76 GLN A O 1
ATOM 611 N N . SER A 1 77 ? -32.884 -3.318 6.917 1.00 35.22 77 SER A N 1
ATOM 612 C CA . SER A 1 77 ? -31.467 -3.176 6.599 1.00 35.22 77 SER A CA 1
ATOM 613 C C . SER A 1 77 ? -31.235 -1.825 5.922 1.00 35.22 77 SER A C 1
ATOM 615 O O . SER A 1 77 ? -31.192 -1.700 4.697 1.00 35.22 77 SER A O 1
ATOM 617 N N . PHE A 1 78 ? -31.123 -0.778 6.742 1.00 37.19 78 PHE A N 1
ATOM 618 C CA . PHE A 1 78 ? -30.812 0.573 6.305 1.00 37.19 78 PHE A CA 1
ATOM 619 C C . PHE A 1 78 ? -29.485 0.540 5.545 1.00 37.19 78 PHE A C 1
ATOM 621 O O . PHE A 1 78 ? -28.412 0.452 6.141 1.00 37.19 78 PHE A O 1
ATOM 628 N N . LYS A 1 79 ? -29.563 0.581 4.208 1.00 44.06 79 LYS A N 1
ATOM 629 C CA . LYS A 1 79 ? -28.398 0.614 3.316 1.00 44.06 79 LYS A CA 1
ATOM 630 C C . LYS A 1 79 ? -27.629 1.907 3.582 1.00 44.06 79 LYS A C 1
ATOM 632 O O . LYS A 1 79 ? -27.963 2.955 3.028 1.00 44.06 79 LYS A O 1
ATOM 637 N N . LYS A 1 80 ? -26.638 1.826 4.473 1.00 53.50 80 LYS A N 1
ATOM 638 C CA . LYS A 1 80 ? -25.873 2.958 4.999 1.00 53.50 80 LYS A CA 1
ATOM 639 C C . LYS A 1 80 ? -25.060 3.609 3.877 1.00 53.50 80 LYS A C 1
ATOM 641 O O . LYS A 1 80 ? -23.953 3.187 3.568 1.00 53.50 80 LYS A O 1
ATOM 646 N N . LYS A 1 81 ? -25.634 4.628 3.231 1.00 54.44 81 LYS A N 1
ATOM 647 C CA . LYS A 1 81 ? -24.977 5.389 2.160 1.00 54.44 81 LYS A CA 1
ATOM 648 C C . LYS A 1 81 ? -23.923 6.334 2.742 1.00 54.44 81 LYS A C 1
ATOM 650 O O . LYS A 1 81 ? -24.248 7.456 3.118 1.00 54.44 81 LYS A O 1
ATOM 655 N N . TYR A 1 82 ? -22.664 5.910 2.750 1.00 62.94 82 TYR A N 1
ATOM 656 C CA . TYR A 1 82 ? -21.522 6.830 2.726 1.00 62.94 82 TYR A CA 1
ATOM 657 C C . TYR A 1 82 ? -21.176 7.203 1.269 1.00 62.94 82 TYR A C 1
ATOM 659 O O . TYR A 1 82 ? -21.448 6.426 0.349 1.00 62.94 82 TYR A O 1
ATOM 667 N N . PRO A 1 83 ? -20.604 8.395 1.018 1.00 63.34 83 PRO A N 1
ATOM 668 C CA . PRO A 1 83 ? -20.156 8.782 -0.316 1.00 63.34 83 PRO A CA 1
ATOM 669 C C . PRO A 1 83 ? -18.968 7.921 -0.758 1.00 63.34 83 PRO A C 1
ATOM 671 O O . PRO A 1 83 ? -18.048 7.688 0.028 1.00 63.34 83 PRO A O 1
ATOM 674 N N . TRP A 1 84 ? -18.972 7.507 -2.029 1.00 67.69 84 TRP A N 1
ATOM 675 C CA . TRP A 1 84 ? -17.943 6.648 -2.626 1.00 67.69 84 TRP A CA 1
ATOM 676 C C . TRP A 1 84 ? -16.509 7.119 -2.306 1.00 67.69 84 TRP A C 1
ATOM 678 O O . TRP A 1 84 ? -16.210 8.321 -2.294 1.00 67.69 84 TRP A O 1
ATOM 688 N N . VAL A 1 85 ? -15.613 6.162 -2.047 1.00 72.12 85 VAL A N 1
ATOM 689 C CA . VAL A 1 85 ? -14.200 6.410 -1.734 1.00 72.12 85 VAL A CA 1
ATOM 690 C C . VAL A 1 85 ? -13.326 5.588 -2.671 1.00 72.12 85 VAL A C 1
ATOM 692 O O . VAL A 1 85 ? -13.427 4.369 -2.721 1.00 72.12 85 VAL A O 1
ATOM 695 N N . GLN A 1 86 ? -12.428 6.264 -3.382 1.00 76.56 86 GLN A N 1
ATOM 696 C CA . GLN A 1 86 ? -11.314 5.634 -4.082 1.00 76.56 86 GLN A CA 1
ATOM 697 C C . GLN A 1 86 ? -10.085 6.531 -3.904 1.00 76.56 86 GLN A C 1
ATOM 699 O O . GLN A 1 86 ? -10.047 7.640 -4.440 1.00 76.56 86 GLN A O 1
ATOM 704 N N . LEU A 1 87 ? -9.092 6.073 -3.139 1.00 71.06 87 LEU A N 1
ATOM 705 C CA . LEU A 1 87 ? -7.875 6.845 -2.878 1.00 71.06 87 LEU A CA 1
ATOM 706 C C . LEU A 1 87 ? -6.873 6.700 -4.026 1.00 71.06 87 LEU A C 1
ATOM 708 O O . LEU A 1 87 ? -6.558 7.709 -4.654 1.00 71.06 87 LEU A O 1
ATOM 712 N N . ALA A 1 88 ? -6.473 5.471 -4.363 1.00 65.81 88 ALA A N 1
ATOM 713 C CA . ALA A 1 88 ? -5.528 5.165 -5.438 1.00 65.81 88 ALA A CA 1
ATOM 714 C C . ALA A 1 88 ? -6.173 4.459 -6.657 1.00 65.81 88 ALA A C 1
ATOM 716 O O . ALA A 1 88 ? -7.391 4.274 -6.751 1.00 65.81 88 ALA A O 1
ATOM 717 N N . GLY A 1 89 ? -5.340 4.066 -7.626 1.00 65.19 89 GLY A N 1
ATOM 718 C CA . GLY A 1 89 ? -5.752 3.357 -8.844 1.00 65.19 89 GLY A CA 1
ATOM 719 C C . GLY A 1 89 ? -6.418 4.242 -9.910 1.00 65.19 89 GLY A C 1
ATOM 720 O O . GLY A 1 89 ? -6.536 5.458 -9.770 1.00 65.19 89 GLY A O 1
ATOM 721 N N . HIS A 1 90 ? -6.838 3.631 -11.022 1.00 65.94 90 HIS A N 1
ATOM 722 C CA . HIS A 1 90 ? -7.512 4.342 -12.116 1.00 65.94 90 HIS A CA 1
ATOM 723 C C . HIS A 1 90 ? -9.011 4.528 -11.833 1.00 65.94 90 HIS A C 1
ATOM 725 O O . HIS A 1 90 ? -9.664 3.640 -11.280 1.00 65.94 90 HIS A O 1
ATOM 731 N N . GLN A 1 91 ? -9.566 5.679 -12.222 1.00 69.56 91 GLN A N 1
ATOM 732 C CA . GLN A 1 91 ? -11.006 5.942 -12.128 1.00 69.56 91 GLN A CA 1
ATOM 733 C C . GLN A 1 91 ? -11.800 4.915 -12.953 1.00 69.56 91 GLN A C 1
ATOM 735 O O . GLN A 1 91 ? -11.347 4.469 -14.005 1.00 69.56 91 GLN A O 1
ATOM 740 N N . GLY A 1 92 ? -12.978 4.519 -12.464 1.00 76.25 92 GLY A N 1
ATOM 741 C CA . GLY A 1 92 ? -13.830 3.518 -13.121 1.00 76.25 92 GLY A CA 1
ATOM 742 C C . GLY A 1 92 ? -13.424 2.054 -12.891 1.00 76.25 92 GLY A C 1
ATOM 743 O O . GLY A 1 92 ? -14.190 1.159 -13.249 1.00 76.25 92 GLY A O 1
ATOM 744 N N . ASN A 1 93 ? -12.285 1.779 -12.237 1.00 83.56 93 ASN A N 1
ATOM 745 C CA . ASN A 1 93 ? -11.901 0.412 -11.850 1.00 83.56 93 ASN A CA 1
ATOM 746 C C . ASN A 1 93 ? -12.811 -0.208 -10.779 1.00 83.56 93 ASN A C 1
ATOM 748 O O . ASN A 1 93 ? -12.741 -1.416 -10.570 1.00 83.56 93 ASN A O 1
ATOM 752 N N . PHE A 1 94 ? -13.641 0.582 -10.098 1.00 87.62 94 PHE A N 1
ATOM 753 C CA . PHE A 1 94 ? -14.517 0.112 -9.031 1.00 87.62 94 PHE A CA 1
ATOM 754 C C . PHE A 1 94 ? -15.970 0.552 -9.250 1.00 87.62 94 PHE A C 1
ATOM 756 O O . PHE A 1 94 ? -16.230 1.638 -9.771 1.00 87.62 94 PHE A O 1
ATOM 763 N N . LYS A 1 95 ? -16.913 -0.290 -8.820 1.00 88.31 95 LYS A N 1
ATOM 764 C CA . LYS A 1 95 ? -18.361 -0.033 -8.781 1.00 88.31 95 LYS A CA 1
ATOM 765 C C . LYS A 1 95 ? -18.917 -0.516 -7.431 1.00 88.31 95 LYS A C 1
ATOM 767 O O . LYS A 1 95 ? -18.348 -1.413 -6.807 1.00 88.31 95 LYS A O 1
ATOM 772 N N . ALA A 1 96 ? -20.035 0.051 -6.980 1.00 86.94 96 ALA A N 1
ATOM 773 C CA . ALA A 1 96 ? -20.739 -0.457 -5.802 1.00 86.94 96 ALA A CA 1
ATOM 774 C C . ALA A 1 96 ? -21.300 -1.866 -6.074 1.00 86.94 96 ALA A C 1
ATOM 776 O O . ALA A 1 96 ? -21.859 -2.120 -7.145 1.00 86.94 96 ALA A O 1
ATOM 777 N N . GLY A 1 97 ? -21.143 -2.773 -5.110 1.00 85.50 97 GLY A N 1
ATOM 778 C CA . GLY A 1 97 ? -21.786 -4.082 -5.110 1.00 85.50 97 GLY A CA 1
ATOM 779 C C . GLY A 1 97 ? -23.097 -4.077 -4.323 1.00 85.50 97 GLY A C 1
ATOM 780 O O . GLY A 1 97 ? -23.696 -3.036 -4.049 1.00 85.50 97 GLY A O 1
ATOM 781 N N . GLU A 1 98 ? -23.545 -5.269 -3.951 1.00 85.44 98 GLU A N 1
ATOM 782 C CA . GLU A 1 98 ? -24.745 -5.488 -3.139 1.00 85.44 98 GLU A CA 1
ATOM 783 C C . GLU A 1 98 ? -24.362 -5.933 -1.722 1.00 85.44 98 GLU A C 1
ATOM 785 O O . GLU A 1 98 ? -23.276 -6.465 -1.512 1.00 85.44 98 GLU A O 1
ATOM 790 N N . CYS A 1 99 ? -25.237 -5.700 -0.739 1.00 82.75 99 CYS A N 1
ATOM 791 C CA . CYS A 1 99 ? -25.113 -6.230 0.629 1.00 82.75 99 CYS A CA 1
ATOM 792 C C . CYS A 1 99 ? -23.715 -6.081 1.280 1.00 82.75 99 CYS A C 1
ATOM 794 O O . CYS A 1 99 ? -23.165 -7.049 1.797 1.00 82.75 99 CYS A O 1
ATOM 796 N N . GLY A 1 100 ? -23.139 -4.872 1.256 1.00 85.81 100 GLY A N 1
ATOM 797 C CA . GLY A 1 100 ? -21.834 -4.598 1.881 1.00 85.81 100 GLY A CA 1
ATOM 798 C C . GLY A 1 100 ? -20.636 -5.120 1.080 1.00 85.81 100 GLY A C 1
ATOM 799 O O . GLY A 1 100 ? -19.655 -5.584 1.659 1.00 85.81 100 GLY A O 1
ATOM 800 N N . THR A 1 101 ? -20.717 -5.078 -0.253 1.00 92.50 101 THR A N 1
ATOM 801 C CA . THR A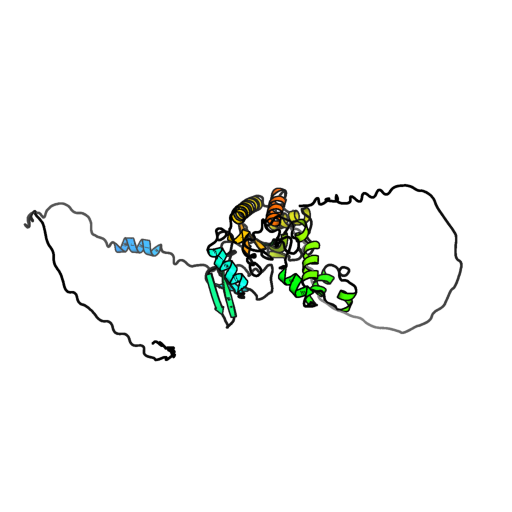 1 101 ? -19.630 -5.487 -1.155 1.00 92.50 101 THR A CA 1
ATOM 802 C C . THR A 1 101 ? -19.268 -4.389 -2.149 1.00 92.50 101 THR A C 1
ATOM 804 O O . THR A 1 101 ? -20.106 -3.565 -2.522 1.00 92.50 101 THR A O 1
ATOM 807 N N . ILE A 1 102 ? -18.023 -4.415 -2.618 1.00 94.00 102 ILE A N 1
ATOM 808 C CA . ILE A 1 102 ? -17.536 -3.631 -3.756 1.00 94.00 102 ILE A CA 1
ATOM 809 C C . ILE A 1 102 ? -17.193 -4.552 -4.927 1.00 94.00 102 ILE A C 1
ATOM 811 O O . ILE A 1 102 ? -16.863 -5.729 -4.756 1.00 94.00 102 ILE A O 1
ATOM 815 N N . LEU A 1 103 ? -17.268 -3.994 -6.132 1.00 93.75 103 LEU A N 1
ATOM 816 C CA . LEU A 1 103 ? -16.911 -4.653 -7.381 1.00 93.75 103 LEU A CA 1
ATOM 817 C C . LEU A 1 103 ? -15.646 -4.000 -7.936 1.00 93.75 103 LEU A C 1
ATOM 819 O O . LEU A 1 103 ? -15.689 -2.839 -8.337 1.00 93.75 103 LEU A O 1
ATOM 823 N N . LYS A 1 104 ? -14.534 -4.738 -7.993 1.00 94.62 104 LYS A N 1
ATOM 824 C CA . LYS A 1 104 ? -13.279 -4.298 -8.625 1.00 94.62 104 LYS A CA 1
ATOM 825 C C . LYS A 1 104 ? -13.152 -4.930 -10.010 1.00 94.62 104 LYS A C 1
ATOM 827 O O . LYS A 1 104 ? -13.414 -6.122 -10.161 1.00 94.62 104 LYS A O 1
ATOM 832 N N . LYS A 1 105 ? -12.798 -4.151 -11.035 1.00 94.12 105 LYS A N 1
ATOM 833 C CA . LYS A 1 105 ? -12.677 -4.627 -12.423 1.00 94.12 105 LYS A CA 1
ATOM 834 C C . LYS A 1 105 ? -11.707 -5.809 -12.477 1.00 94.12 105 LYS A C 1
ATOM 836 O O . LYS A 1 105 ? -10.612 -5.736 -11.925 1.00 94.12 105 LYS A O 1
ATOM 841 N N . HIS A 1 106 ? -12.148 -6.912 -13.080 1.00 94.56 106 HIS A N 1
ATOM 842 C CA . HIS A 1 106 ? -11.461 -8.198 -12.977 1.00 94.56 106 HIS A CA 1
ATOM 843 C C . HIS A 1 106 ? -10.039 -8.152 -13.544 1.00 94.56 106 HIS A C 1
ATOM 845 O O . HIS A 1 106 ? -9.806 -7.634 -14.637 1.00 94.56 106 HIS A O 1
ATOM 851 N N . THR A 1 107 ? -9.101 -8.761 -12.815 1.00 93.81 107 THR A N 1
ATOM 852 C CA . THR A 1 107 ? -7.819 -9.208 -13.364 1.00 93.81 107 THR A CA 1
ATOM 853 C C . THR A 1 107 ? -7.568 -10.660 -12.930 1.00 93.81 107 THR A C 1
ATOM 855 O O . THR A 1 107 ? -7.870 -11.005 -11.782 1.00 93.81 107 THR A O 1
ATOM 858 N N . PRO A 1 108 ? -7.007 -11.531 -13.795 1.00 95.50 108 PRO A N 1
ATOM 859 C CA . PRO A 1 108 ? -6.734 -12.921 -13.426 1.00 95.50 108 PRO A CA 1
ATOM 860 C C . PRO A 1 108 ? -5.764 -13.066 -12.244 1.00 95.50 108 PRO A C 1
ATOM 862 O O . PRO A 1 108 ? -6.003 -13.903 -11.377 1.00 95.50 108 PRO A O 1
ATOM 865 N N . LYS A 1 109 ? -4.711 -12.231 -12.176 1.00 94.44 109 LYS A N 1
ATOM 866 C CA . LYS A 1 109 ? -3.725 -12.256 -11.078 1.00 94.44 109 LYS A CA 1
ATOM 867 C C . LYS A 1 109 ? -4.371 -11.942 -9.727 1.00 94.44 109 LYS A C 1
ATOM 869 O O . LYS A 1 109 ? -4.232 -12.725 -8.795 1.00 94.44 109 LYS A O 1
ATOM 874 N N . GLU A 1 110 ? -5.144 -10.857 -9.638 1.00 95.38 110 GLU A N 1
ATOM 875 C CA . GLU A 1 110 ? -5.790 -10.472 -8.378 1.00 95.38 110 GLU A CA 1
ATOM 876 C C . GLU A 1 110 ? -6.863 -11.476 -7.942 1.00 95.38 110 GLU A C 1
ATOM 878 O O . GLU A 1 110 ? -6.949 -11.802 -6.761 1.00 95.38 110 GLU A O 1
ATOM 883 N N . GLN A 1 111 ? -7.644 -12.026 -8.884 1.00 96.88 111 GLN A N 1
ATOM 884 C CA . GLN A 1 111 ? -8.597 -13.093 -8.567 1.00 96.88 111 GLN A CA 1
ATOM 885 C C . GLN A 1 111 ? -7.882 -14.329 -7.998 1.00 96.88 111 GLN A C 1
ATOM 887 O O . GLN A 1 111 ? -8.366 -14.930 -7.041 1.00 96.88 111 GLN A O 1
ATOM 892 N N . TRP A 1 112 ? -6.752 -14.723 -8.590 1.00 97.38 112 TRP A N 1
ATOM 893 C CA . TRP A 1 112 ? -5.976 -15.880 -8.150 1.00 97.38 112 TRP A CA 1
ATOM 894 C C . TRP A 1 112 ? -5.375 -15.664 -6.753 1.00 97.38 112 TRP A C 1
ATOM 896 O O . TRP A 1 112 ? -5.579 -16.505 -5.877 1.00 97.38 112 TRP A O 1
ATOM 906 N N . ALA A 1 113 ? -4.736 -14.513 -6.517 1.00 97.88 113 ALA A N 1
ATOM 907 C CA . ALA A 1 113 ? -4.150 -14.166 -5.222 1.00 97.88 113 ALA A CA 1
ATOM 908 C C . ALA A 1 113 ? -5.217 -14.100 -4.116 1.00 97.88 113 ALA A C 1
ATOM 910 O O . ALA A 1 113 ? -5.078 -14.754 -3.086 1.00 97.88 113 ALA A O 1
ATOM 911 N N . LEU A 1 114 ? -6.341 -13.412 -4.357 1.00 97.88 114 LEU A N 1
ATOM 912 C CA . LEU A 1 114 ? -7.459 -13.354 -3.408 1.00 97.88 114 LEU A CA 1
ATOM 913 C C . LEU A 1 114 ? -8.061 -14.740 -3.120 1.00 97.88 114 LEU A C 1
ATOM 915 O O . LEU A 1 114 ? -8.387 -15.037 -1.973 1.00 97.88 114 LEU A O 1
ATOM 919 N N . ARG A 1 115 ? -8.174 -15.620 -4.126 1.00 97.69 115 ARG A N 1
ATOM 920 C CA . ARG A 1 115 ? -8.636 -17.006 -3.922 1.00 97.69 115 ARG A CA 1
ATOM 921 C C . ARG A 1 115 ? -7.670 -17.845 -3.087 1.00 97.69 115 ARG A C 1
ATOM 923 O O . ARG A 1 115 ? -8.142 -18.709 -2.355 1.00 97.69 115 ARG A O 1
ATOM 930 N N . LYS A 1 116 ? -6.359 -17.611 -3.190 1.00 98.25 116 LYS A N 1
ATOM 931 C CA . LYS A 1 116 ? -5.347 -18.255 -2.339 1.00 98.25 116 LYS A CA 1
ATOM 932 C C . LYS A 1 116 ? -5.400 -17.716 -0.907 1.00 98.25 116 LYS A C 1
ATOM 934 O O . LYS A 1 116 ? -5.508 -18.504 0.023 1.00 98.25 116 LYS A O 1
ATOM 939 N N . LEU A 1 117 ? -5.463 -16.396 -0.739 1.00 98.38 117 LEU A N 1
ATOM 940 C CA . LEU A 1 117 ? -5.558 -15.728 0.565 1.00 98.38 117 LEU A CA 1
ATOM 941 C C . LEU A 1 117 ? -6.842 -16.060 1.356 1.00 98.38 117 LEU A C 1
ATOM 943 O O . LEU A 1 117 ? -6.852 -15.930 2.573 1.00 98.38 117 LEU A O 1
ATOM 947 N N . MET A 1 118 ? -7.916 -16.534 0.710 1.00 98.44 118 MET A N 1
ATOM 948 C CA . MET A 1 118 ? -9.097 -17.083 1.410 1.00 98.44 118 MET A CA 1
ATOM 949 C C . MET A 1 118 ? -8.856 -18.441 2.096 1.00 98.44 118 MET A C 1
ATOM 951 O O . MET A 1 118 ? -9.692 -18.855 2.902 1.00 98.44 118 MET A O 1
ATOM 955 N N . ALA A 1 119 ? -7.751 -19.124 1.787 1.00 98.00 119 ALA A N 1
ATOM 956 C CA . ALA A 1 119 ? -7.316 -20.363 2.435 1.00 98.00 119 ALA A CA 1
ATOM 957 C C . ALA A 1 119 ? -6.069 -20.177 3.326 1.00 98.00 119 ALA A C 1
ATOM 959 O O . ALA A 1 119 ? -5.689 -21.111 4.024 1.00 98.00 119 ALA A O 1
ATOM 960 N N . ASP A 1 120 ? -5.452 -18.992 3.316 1.00 98.69 120 ASP A N 1
ATOM 961 C CA . ASP A 1 120 ? -4.270 -18.656 4.115 1.00 98.69 120 ASP A CA 1
ATOM 962 C C . ASP A 1 120 ? -4.652 -18.004 5.459 1.00 98.69 120 ASP A C 1
ATOM 964 O O . ASP A 1 120 ? -5.726 -17.408 5.608 1.00 98.69 120 ASP A O 1
ATOM 968 N N . ILE A 1 121 ? -3.747 -18.063 6.440 1.00 98.69 121 ILE A N 1
ATOM 969 C CA . ILE A 1 121 ? -3.913 -17.418 7.750 1.00 98.69 121 ILE A CA 1
ATOM 970 C C . ILE A 1 121 ? -4.059 -15.887 7.669 1.00 98.69 121 ILE A C 1
ATOM 972 O O . ILE A 1 121 ? -4.611 -15.280 8.586 1.00 98.69 121 ILE A O 1
ATOM 976 N N . LEU A 1 122 ? -3.652 -15.256 6.562 1.00 98.75 122 LEU A N 1
ATOM 977 C CA . LEU A 1 122 ? -3.873 -13.836 6.277 1.00 98.75 122 LEU A CA 1
ATOM 978 C C . LEU A 1 122 ? -5.338 -13.460 6.005 1.00 98.75 122 LEU A C 1
ATOM 980 O O . LEU A 1 122 ? -5.646 -12.266 5.975 1.00 98.75 122 LEU A O 1
ATOM 984 N N . ARG A 1 123 ? -6.267 -14.418 5.853 1.00 98.62 123 ARG A N 1
ATOM 985 C CA . ARG A 1 123 ? -7.697 -14.143 5.597 1.00 98.62 123 ARG A CA 1
ATOM 986 C C . ARG A 1 123 ? -8.318 -13.037 6.483 1.00 98.62 123 ARG A C 1
ATOM 988 O O . ARG A 1 123 ? -9.027 -12.202 5.922 1.00 98.62 123 ARG A O 1
ATOM 995 N N . PRO A 1 124 ? -8.067 -12.936 7.810 1.00 98.56 124 PRO A N 1
ATOM 996 C CA . PRO A 1 124 ? -8.622 -11.877 8.673 1.00 98.56 124 PRO A CA 1
ATOM 997 C C . PRO A 1 124 ? -8.037 -10.469 8.438 1.00 98.56 124 PRO A C 1
ATOM 999 O O . PRO A 1 124 ? -8.426 -9.502 9.110 1.00 98.56 124 PRO A O 1
ATOM 1002 N N . TYR A 1 125 ? -7.071 -10.348 7.527 1.00 98.69 125 TYR A N 1
ATOM 1003 C CA . TYR A 1 125 ? -6.309 -9.139 7.225 1.00 98.69 125 TYR A CA 1
ATOM 1004 C C . TYR A 1 125 ? -6.499 -8.648 5.785 1.00 98.69 125 TYR A C 1
ATOM 1006 O O . TYR A 1 125 ? -5.931 -7.619 5.430 1.00 98.69 125 TYR A O 1
ATOM 1014 N N . ILE A 1 126 ? -7.349 -9.304 4.989 1.00 98.38 126 ILE A N 1
ATOM 1015 C CA . ILE A 1 126 ? -7.704 -8.905 3.617 1.00 98.38 126 ILE A CA 1
ATOM 1016 C C . ILE A 1 126 ? -9.232 -8.725 3.480 1.00 98.38 126 ILE A C 1
ATOM 1018 O O . ILE A 1 126 ? -9.965 -9.212 4.344 1.00 98.38 126 ILE A O 1
ATOM 1022 N N . PRO A 1 127 ? -9.761 -8.041 2.446 1.00 97.50 127 PRO A N 1
ATOM 1023 C CA . PRO A 1 127 ? -11.199 -8.060 2.170 1.00 97.50 127 PRO A CA 1
ATOM 1024 C C . PRO A 1 127 ? -11.658 -9.463 1.749 1.00 97.50 127 PRO A C 1
ATOM 1026 O O . PRO A 1 127 ? -11.035 -10.095 0.894 1.00 97.50 127 PRO A O 1
ATOM 1029 N N . GLU A 1 128 ? -12.777 -9.945 2.301 1.00 97.50 128 GLU A N 1
ATOM 1030 C CA . GLU A 1 128 ? -13.314 -11.258 1.924 1.00 97.50 128 GLU A CA 1
ATOM 1031 C C . GLU A 1 128 ? -13.671 -11.317 0.429 1.00 97.50 128 GLU A C 1
ATOM 1033 O O . GLU A 1 128 ? -14.487 -10.531 -0.059 1.00 97.50 128 GLU A O 1
ATOM 1038 N N . TYR A 1 129 ? -13.088 -12.277 -0.292 1.00 97.56 129 TYR A N 1
ATOM 1039 C CA . TYR A 1 129 ? -13.374 -12.536 -1.701 1.00 97.56 129 TYR A CA 1
ATOM 1040 C C . TYR A 1 129 ? -14.658 -13.359 -1.848 1.00 97.56 129 TYR A C 1
ATOM 1042 O O . TYR A 1 129 ? -14.770 -14.456 -1.304 1.00 97.56 129 TYR A O 1
ATOM 1050 N N . LYS A 1 130 ? -15.617 -12.843 -2.623 1.00 96.69 130 LYS A N 1
ATOM 1051 C CA . LYS A 1 130 ? -16.959 -13.430 -2.794 1.00 96.69 130 LYS A CA 1
ATOM 1052 C C . LYS A 1 130 ? -17.225 -13.981 -4.198 1.00 96.69 130 LYS A C 1
ATOM 1054 O O . LYS A 1 130 ? -18.323 -14.454 -4.462 1.00 96.69 130 LYS A O 1
ATOM 1059 N N . GLY A 1 131 ? -16.230 -13.954 -5.088 1.00 96.50 131 GLY A N 1
ATOM 1060 C CA . GLY A 1 131 ? -16.314 -14.551 -6.423 1.00 96.50 131 GLY A CA 1
ATOM 1061 C C . GLY A 1 131 ? -15.997 -13.581 -7.561 1.00 96.50 131 GLY A C 1
ATOM 1062 O O . GLY A 1 131 ? -15.319 -12.564 -7.388 1.00 96.50 131 GLY A O 1
ATOM 1063 N N . VAL A 1 132 ? -16.482 -13.924 -8.754 1.00 96.69 132 VAL A N 1
ATOM 1064 C CA . VAL A 1 132 ? -16.518 -13.035 -9.921 1.00 96.69 132 VAL A CA 1
ATOM 1065 C C . VAL A 1 132 ? -17.964 -12.910 -10.374 1.00 96.69 132 VAL A C 1
ATOM 1067 O O . VAL A 1 132 ? -18.646 -13.919 -10.518 1.00 96.69 132 VAL A O 1
ATOM 1070 N N . VAL A 1 133 ? -18.403 -11.681 -10.621 1.00 95.19 133 VAL A N 1
ATOM 1071 C CA . VAL A 1 133 ? -19.711 -11.364 -11.205 1.00 95.19 133 VAL A CA 1
ATOM 1072 C C . VAL A 1 133 ? -19.520 -10.668 -12.545 1.00 95.19 133 VAL A C 1
ATOM 1074 O O . VAL A 1 133 ? -18.491 -10.031 -12.782 1.00 95.19 133 VAL A O 1
ATOM 1077 N N . GLU A 1 134 ? -20.514 -10.756 -13.419 1.00 95.25 134 GLU A N 1
ATOM 1078 C CA . GLU A 1 134 ? -20.526 -10.051 -14.698 1.00 95.25 134 GLU A CA 1
ATOM 1079 C C . GLU A 1 134 ? -21.652 -9.015 -14.702 1.00 95.25 134 GLU A C 1
ATOM 1081 O O . GLU A 1 134 ? -22.779 -9.315 -14.309 1.00 95.25 134 GLU A O 1
ATOM 1086 N N . LYS A 1 135 ? -21.344 -7.775 -15.095 1.00 89.88 135 LYS A N 1
ATOM 1087 C CA . LYS A 1 135 ? -22.322 -6.686 -15.225 1.00 89.88 135 LYS A CA 1
ATOM 1088 C C . LYS A 1 135 ? -22.004 -5.883 -16.483 1.00 89.88 135 LYS A C 1
ATOM 1090 O O . LYS A 1 135 ? -20.892 -5.386 -16.630 1.00 89.88 135 LYS A O 1
ATOM 1095 N N . ASN A 1 136 ? -22.984 -5.750 -17.376 1.00 89.25 136 ASN A N 1
ATOM 1096 C CA . ASN A 1 136 ? -22.861 -5.080 -18.679 1.00 89.25 136 ASN A CA 1
ATOM 1097 C C . ASN A 1 136 ? -21.707 -5.642 -19.544 1.00 89.25 136 ASN A C 1
ATOM 1099 O O . ASN A 1 136 ? -20.930 -4.880 -20.112 1.00 89.25 136 ASN A O 1
ATOM 1103 N N . SER A 1 137 ? -21.577 -6.973 -19.610 1.00 91.25 137 SER A N 1
ATOM 1104 C CA . SER A 1 137 ? -20.488 -7.704 -20.297 1.00 91.25 137 SER A CA 1
ATOM 1105 C C . SER A 1 137 ? -19.064 -7.428 -19.772 1.00 91.25 137 SER A C 1
ATOM 1107 O O . SER A 1 137 ? -18.079 -7.859 -20.369 1.00 91.25 137 SER A O 1
ATOM 1109 N N . GLU A 1 138 ? -18.922 -6.729 -18.640 1.00 93.81 138 GLU A N 1
ATOM 1110 C CA . GLU A 1 138 ? -17.657 -6.566 -17.921 1.00 93.81 138 GLU A CA 1
ATOM 1111 C C . GLU A 1 138 ? -17.618 -7.479 -16.686 1.00 93.81 138 GLU A C 1
ATOM 1113 O O . GLU A 1 138 ? -18.559 -7.511 -15.888 1.00 93.81 138 GLU A O 1
ATOM 1118 N N . LYS A 1 139 ? -16.496 -8.180 -16.483 1.00 95.56 139 LYS A N 1
ATOM 1119 C CA . LYS A 1 139 ? -16.262 -9.015 -15.295 1.00 95.56 139 LYS A CA 1
ATOM 1120 C C . LYS A 1 139 ? -15.659 -8.211 -14.144 1.00 95.56 139 LYS A C 1
ATOM 1122 O O . LYS A 1 139 ? -14.766 -7.381 -14.334 1.00 95.56 139 LYS A O 1
ATOM 1127 N N . TYR A 1 140 ? -16.114 -8.519 -12.934 1.00 96.00 140 TYR A N 1
ATOM 1128 C CA . TYR A 1 140 ? -15.707 -7.892 -11.680 1.00 96.00 140 TYR A CA 1
ATOM 1129 C C . TYR A 1 140 ? -15.380 -8.946 -10.631 1.00 96.00 140 TYR A C 1
ATOM 1131 O O . TYR A 1 140 ? -16.159 -9.869 -10.419 1.00 96.00 140 TYR A O 1
ATOM 1139 N N . VAL A 1 141 ? -14.272 -8.771 -9.915 1.00 96.12 141 VAL A N 1
ATOM 1140 C CA . VAL A 1 141 ? -14.082 -9.423 -8.618 1.00 96.12 141 VAL A CA 1
ATOM 1141 C C . VAL A 1 141 ? -15.038 -8.769 -7.621 1.00 96.12 141 VAL A C 1
ATOM 1143 O O . VAL A 1 141 ? -15.001 -7.550 -7.444 1.00 96.12 141 VAL A O 1
ATOM 1146 N N . GLN A 1 142 ? -15.872 -9.574 -6.964 1.00 96.19 142 GLN A N 1
ATOM 1147 C CA . GLN A 1 142 ? -16.691 -9.122 -5.842 1.00 96.19 142 GLN A CA 1
ATOM 1148 C C . GLN A 1 142 ? -15.949 -9.395 -4.534 1.00 96.19 142 GLN A C 1
ATOM 1150 O O . GLN A 1 142 ? -15.481 -10.510 -4.296 1.00 96.19 142 GLN A O 1
ATOM 1155 N N . MET A 1 143 ? -15.852 -8.378 -3.682 1.00 96.19 143 MET A N 1
ATOM 1156 C CA . MET A 1 143 ? -15.190 -8.468 -2.380 1.00 96.19 143 MET A CA 1
ATOM 1157 C C . MET A 1 143 ? -15.933 -7.648 -1.319 1.00 96.19 143 MET A C 1
ATOM 1159 O O . MET A 1 143 ? -16.755 -6.794 -1.651 1.00 96.19 143 MET A O 1
ATOM 1163 N N . GLN A 1 144 ? -15.661 -7.916 -0.046 1.00 96.00 144 GLN A N 1
ATOM 1164 C CA . GLN A 1 144 ? -16.162 -7.143 1.094 1.00 96.00 144 GLN A CA 1
ATOM 1165 C C . GLN A 1 144 ? -15.896 -5.637 0.936 1.00 96.00 144 GLN A C 1
ATOM 1167 O O . GLN A 1 144 ? -14.790 -5.233 0.580 1.00 96.00 144 GLN A O 1
ATOM 1172 N N . ASP A 1 145 ? -16.889 -4.805 1.259 1.00 94.69 145 ASP A N 1
ATOM 1173 C CA . ASP A 1 145 ? -16.659 -3.377 1.468 1.00 94.69 145 ASP A CA 1
ATOM 1174 C C . ASP A 1 145 ? -16.105 -3.151 2.882 1.00 94.69 145 ASP A C 1
ATOM 1176 O O . ASP A 1 145 ? -16.822 -3.259 3.880 1.00 94.69 145 ASP A O 1
ATOM 1180 N N . LEU A 1 146 ? -14.811 -2.838 2.963 1.00 95.69 146 LEU A N 1
ATOM 1181 C CA . LEU A 1 146 ? -14.101 -2.580 4.219 1.00 95.69 146 LEU A CA 1
ATOM 1182 C C . LEU A 1 146 ? -14.608 -1.330 4.961 1.00 95.69 146 LEU A C 1
ATOM 1184 O O . LEU A 1 146 ? -14.315 -1.167 6.142 1.00 95.69 146 LEU A O 1
ATOM 1188 N N . LEU A 1 147 ? -15.375 -0.456 4.300 1.00 94.12 147 LEU A N 1
ATOM 1189 C CA . LEU A 1 147 ? -15.955 0.747 4.900 1.00 94.12 147 LEU A CA 1
ATOM 1190 C C . LEU A 1 147 ? -17.349 0.503 5.504 1.00 94.12 147 LEU A C 1
ATOM 1192 O O . LEU A 1 147 ? -17.834 1.341 6.266 1.00 94.12 147 LEU A O 1
ATOM 1196 N N . GLY A 1 148 ? -17.979 -0.643 5.211 1.00 90.31 148 GLY A N 1
ATOM 1197 C CA . GLY A 1 148 ? -19.396 -0.912 5.492 1.00 90.31 148 GLY A CA 1
ATOM 1198 C C . GLY A 1 148 ? -19.820 -0.799 6.959 1.00 90.31 148 GLY A C 1
ATOM 1199 O O . GLY A 1 148 ? -20.955 -0.419 7.246 1.00 90.31 148 GLY A O 1
ATOM 1200 N N . GLU A 1 149 ? -18.914 -1.089 7.893 1.00 90.81 149 GLU A N 1
ATOM 1201 C CA . GLU A 1 149 ? -19.197 -1.051 9.333 1.00 90.81 149 GLU A CA 1
ATOM 1202 C C . GLU A 1 149 ? -18.887 0.291 10.016 1.00 90.81 149 GLU A C 1
ATOM 1204 O O . GLU A 1 149 ? -19.204 0.455 11.200 1.00 90.81 149 GLU A O 1
ATOM 1209 N N . PHE A 1 150 ? -18.247 1.231 9.320 1.00 93.75 150 PHE A N 1
ATOM 1210 C CA . PHE A 1 150 ? -17.772 2.485 9.905 1.00 93.75 150 PHE A CA 1
ATOM 1211 C C . PHE A 1 150 ? -18.833 3.592 9.851 1.00 93.75 150 PHE A C 1
ATOM 1213 O O . PHE A 1 150 ? -19.821 3.524 9.111 1.00 93.75 150 PHE A O 1
ATOM 1220 N N . ASP A 1 151 ? -18.654 4.639 10.653 1.00 91.94 151 ASP A N 1
ATOM 1221 C CA . ASP A 1 151 ? -19.501 5.830 10.647 1.00 91.94 151 ASP A CA 1
ATOM 1222 C C . ASP A 1 151 ? -18.778 7.077 10.134 1.00 91.94 151 ASP A C 1
ATOM 1224 O O . ASP A 1 151 ? -18.106 7.778 10.883 1.00 91.94 151 ASP A O 1
ATOM 1228 N N . ASN A 1 152 ? -18.973 7.365 8.842 1.00 91.56 152 ASN A N 1
ATOM 1229 C CA . ASN A 1 152 ? -18.309 8.456 8.127 1.00 91.56 152 ASN A CA 1
ATOM 1230 C C . ASN A 1 152 ? -16.763 8.328 8.172 1.00 91.56 152 ASN A C 1
ATOM 1232 O O . ASN A 1 152 ? -16.092 9.155 8.794 1.00 91.56 152 ASN A O 1
ATOM 1236 N N . PRO A 1 153 ? -16.202 7.256 7.572 1.00 94.81 153 PRO A N 1
ATOM 1237 C CA . PRO A 1 153 ? -14.818 6.852 7.794 1.00 94.81 153 PRO A CA 1
ATOM 1238 C C . PRO A 1 153 ? -13.775 7.830 7.248 1.00 94.81 153 PRO A C 1
ATOM 1240 O O . PRO A 1 153 ? -13.857 8.300 6.112 1.00 94.81 153 PRO A O 1
ATOM 1243 N N . SER A 1 154 ? -12.725 8.008 8.043 1.00 96.69 154 SER A N 1
ATOM 1244 C CA . SER A 1 154 ? -11.417 8.488 7.616 1.00 96.69 154 SER A CA 1
ATOM 1245 C C . SER A 1 154 ? -10.603 7.314 7.060 1.00 96.69 154 SER A C 1
ATOM 1247 O O . SER A 1 154 ? -10.386 6.319 7.752 1.00 96.69 154 SER A O 1
ATOM 1249 N N . VAL A 1 155 ? -10.132 7.432 5.819 1.00 97.25 155 VAL A N 1
ATOM 1250 C CA . VAL A 1 155 ? -9.419 6.391 5.064 1.00 97.25 155 VAL A CA 1
ATOM 1251 C C . VAL A 1 155 ? -8.045 6.897 4.605 1.00 97.25 155 VAL A C 1
ATOM 1253 O O . VAL A 1 155 ? -7.937 8.031 4.133 1.00 97.25 155 VAL A O 1
ATOM 1256 N N . MET A 1 156 ? -7.012 6.057 4.692 1.00 98.06 156 MET A N 1
ATOM 1257 C CA . MET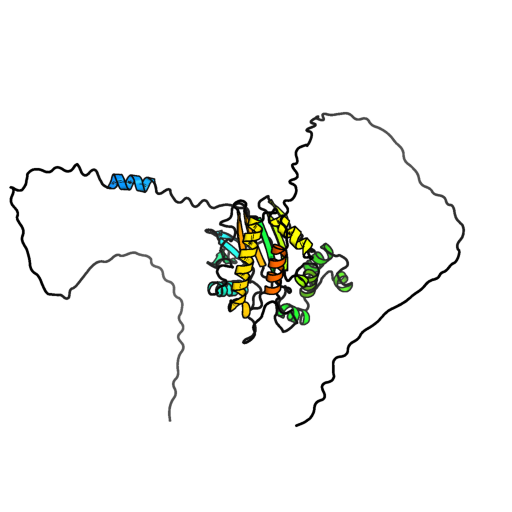 A 1 156 ? -5.667 6.311 4.154 1.00 98.06 156 MET A CA 1
ATOM 1258 C C . MET A 1 156 ? -5.139 5.068 3.426 1.00 98.06 156 MET A C 1
ATOM 1260 O O . MET A 1 156 ? -5.308 3.946 3.899 1.00 98.06 156 MET A O 1
ATOM 1264 N N . ASP A 1 157 ? -4.503 5.279 2.276 1.00 98.06 157 ASP A N 1
ATOM 1265 C CA . ASP A 1 157 ? -3.905 4.242 1.429 1.00 98.06 157 ASP A CA 1
ATOM 1266 C C . ASP A 1 157 ? -2.379 4.364 1.500 1.00 98.06 157 ASP A C 1
ATOM 1268 O O . ASP A 1 157 ? -1.818 5.371 1.058 1.00 98.06 157 ASP A O 1
ATOM 1272 N N . CYS A 1 158 ? -1.715 3.361 2.081 1.00 98.19 158 CYS A N 1
ATOM 1273 C CA . CYS A 1 158 ? -0.258 3.283 2.150 1.00 98.19 158 CYS A CA 1
ATOM 1274 C C . CYS A 1 158 ? 0.251 2.138 1.272 1.00 98.19 158 CYS A C 1
ATOM 1276 O O . CYS A 1 158 ? 0.055 0.971 1.609 1.00 98.19 158 CYS A O 1
ATOM 1278 N N . LYS A 1 159 ? 0.949 2.450 0.178 1.00 98.06 159 LYS A N 1
ATOM 1279 C CA . LYS A 1 159 ? 1.615 1.450 -0.665 1.00 98.06 159 LYS A CA 1
ATOM 1280 C C . LYS A 1 159 ? 2.859 0.924 0.035 1.00 98.06 159 LYS A C 1
ATOM 1282 O O . LYS A 1 159 ? 3.669 1.726 0.495 1.00 98.06 159 LYS A O 1
ATOM 1287 N N . ILE A 1 160 ? 2.996 -0.396 0.105 1.00 98.38 160 ILE A N 1
ATOM 1288 C CA . ILE A 1 160 ? 4.077 -1.079 0.829 1.00 98.38 160 ILE A CA 1
ATOM 1289 C C . ILE A 1 160 ? 5.081 -1.676 -0.165 1.00 98.38 160 ILE A C 1
ATOM 1291 O O . ILE A 1 160 ? 4.731 -1.955 -1.316 1.00 98.38 160 ILE A O 1
ATOM 1295 N N . GLY A 1 161 ? 6.316 -1.843 0.297 1.00 97.75 161 GLY A N 1
ATOM 1296 C CA . GLY A 1 161 ? 7.472 -2.313 -0.452 1.00 97.75 161 GLY A CA 1
ATOM 1297 C C . GLY A 1 161 ? 8.461 -1.181 -0.738 1.00 97.75 161 GLY A C 1
ATOM 1298 O O . GLY A 1 161 ? 8.074 -0.032 -0.985 1.00 97.75 161 GLY A O 1
ATOM 1299 N N . THR A 1 162 ? 9.752 -1.511 -0.736 1.00 96.31 162 THR A N 1
ATOM 1300 C CA . THR A 1 162 ? 10.814 -0.615 -1.231 1.00 96.31 162 THR A CA 1
ATOM 1301 C C . THR A 1 162 ? 10.741 -0.465 -2.753 1.00 96.31 162 THR A C 1
ATOM 1303 O O . THR A 1 162 ? 11.060 0.595 -3.292 1.00 96.31 162 THR A O 1
ATOM 1306 N N . ARG A 1 163 ? 10.241 -1.506 -3.432 1.00 93.25 163 ARG A N 1
ATOM 1307 C CA . ARG A 1 163 ? 10.107 -1.645 -4.885 1.00 93.25 163 ARG A CA 1
ATOM 1308 C C . ARG A 1 163 ? 8.633 -1.771 -5.290 1.00 93.25 163 ARG A C 1
ATOM 1310 O O . ARG A 1 163 ? 7.874 -2.521 -4.684 1.00 93.25 163 ARG A O 1
ATOM 1317 N N . THR A 1 164 ? 8.199 -1.061 -6.338 1.00 91.19 164 THR A N 1
ATOM 1318 C CA . THR A 1 164 ? 6.785 -1.048 -6.790 1.00 91.19 164 THR A CA 1
ATOM 1319 C C . THR A 1 164 ? 6.568 -1.507 -8.245 1.00 91.19 164 THR A C 1
ATOM 1321 O O . THR A 1 164 ? 5.474 -1.373 -8.815 1.00 91.19 164 THR A O 1
ATOM 1324 N N . TYR A 1 165 ? 7.578 -2.149 -8.838 1.00 90.56 165 TYR A N 1
ATOM 1325 C CA . TYR A 1 165 ? 7.547 -2.866 -10.122 1.00 90.56 165 TYR A CA 1
ATOM 1326 C C . TYR A 1 165 ? 8.068 -4.302 -9.974 1.00 90.56 165 TYR A C 1
ATOM 1328 O O . TYR A 1 165 ? 8.931 -4.553 -9.142 1.00 90.56 165 TYR A O 1
ATOM 1336 N N . LEU A 1 166 ? 7.552 -5.234 -10.782 1.00 92.56 166 LEU A N 1
ATOM 1337 C CA . LEU A 1 166 ? 8.076 -6.609 -10.845 1.00 92.56 166 LEU A CA 1
ATOM 1338 C C . LEU A 1 166 ? 9.413 -6.625 -11.601 1.00 92.56 166 LEU A C 1
ATOM 1340 O O . LEU A 1 166 ? 9.597 -5.825 -12.521 1.00 92.56 166 LEU A O 1
ATOM 1344 N N . GLU A 1 167 ? 10.300 -7.579 -11.319 1.00 91.12 167 GLU A N 1
ATOM 1345 C CA . GLU A 1 167 ? 11.541 -7.740 -12.100 1.00 91.12 167 GLU A CA 1
ATOM 1346 C C . GLU A 1 167 ? 11.263 -8.047 -13.583 1.00 91.12 167 GLU A C 1
ATOM 1348 O O . GLU A 1 167 ? 11.932 -7.532 -14.482 1.00 91.12 167 GLU A O 1
ATOM 1353 N N . GLU A 1 168 ? 10.177 -8.776 -13.870 1.00 89.25 168 GLU A N 1
ATOM 1354 C CA . GLU A 1 168 ? 9.661 -8.933 -15.232 1.00 89.25 168 GLU A CA 1
ATOM 1355 C C . GLU A 1 168 ? 9.436 -7.588 -15.948 1.00 89.25 168 GLU A C 1
ATOM 1357 O O . GLU A 1 168 ? 9.618 -7.498 -17.162 1.00 89.25 168 GLU A O 1
ATOM 1362 N N . GLU A 1 169 ? 8.994 -6.548 -15.229 1.00 88.69 169 GLU A N 1
ATOM 1363 C CA . GLU A 1 169 ? 8.742 -5.222 -15.802 1.00 88.69 169 GLU A CA 1
ATOM 1364 C C . GLU A 1 169 ? 10.050 -4.473 -16.102 1.00 88.69 169 GLU A C 1
ATOM 1366 O O . GLU A 1 169 ? 10.059 -3.674 -17.040 1.00 88.69 169 GLU A O 1
ATOM 1371 N N . LEU A 1 170 ? 11.150 -4.764 -15.389 1.00 87.81 170 LEU A N 1
ATOM 1372 C CA . LEU A 1 170 ? 12.498 -4.322 -15.770 1.00 87.81 170 LEU A CA 1
ATOM 1373 C C . LEU A 1 170 ? 12.960 -5.036 -17.039 1.00 87.81 170 LEU A C 1
ATOM 1375 O O . LEU A 1 170 ? 13.270 -4.388 -18.040 1.00 87.81 170 LEU A O 1
ATOM 1379 N N . LYS A 1 171 ? 12.954 -6.375 -17.023 1.00 88.62 171 LYS A N 1
ATOM 1380 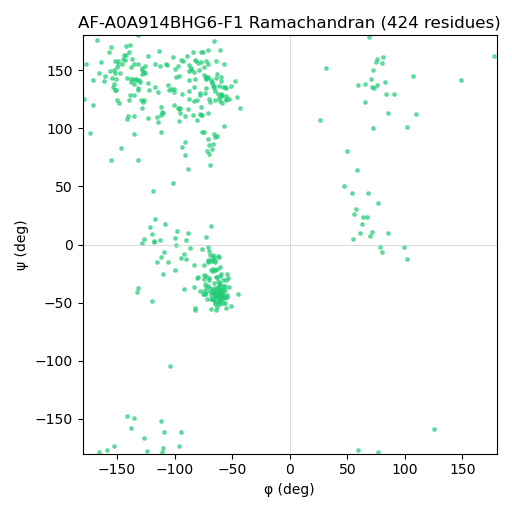C CA . LYS A 1 171 ? 13.439 -7.203 -18.133 1.00 88.62 171 LYS A CA 1
ATOM 1381 C C . LYS A 1 171 ? 12.719 -6.869 -19.442 1.00 88.62 171 LYS A C 1
ATOM 1383 O O . LYS A 1 171 ? 13.370 -6.508 -20.421 1.00 88.62 171 LYS A O 1
ATOM 1388 N N . LYS A 1 172 ? 11.382 -6.841 -19.423 1.00 88.94 172 LYS A N 1
ATOM 1389 C CA . LYS A 1 172 ? 10.544 -6.504 -20.590 1.00 88.94 172 LYS A CA 1
ATOM 1390 C C . LYS A 1 172 ? 10.756 -5.059 -21.070 1.00 88.94 172 LYS A C 1
ATOM 1392 O O . LYS A 1 172 ? 10.576 -4.784 -22.255 1.00 88.94 172 LYS A O 1
ATOM 1397 N N . ALA A 1 173 ? 11.147 -4.134 -20.188 1.00 86.38 173 ALA A N 1
ATOM 1398 C CA . ALA A 1 173 ? 11.468 -2.755 -20.561 1.00 86.38 173 ALA A CA 1
ATOM 1399 C C . ALA A 1 173 ? 12.880 -2.587 -21.144 1.00 86.38 173 ALA A C 1
ATOM 1401 O O . ALA A 1 173 ? 13.057 -1.704 -21.978 1.00 86.38 173 ALA A O 1
ATOM 1402 N N . ARG A 1 174 ? 13.856 -3.423 -20.759 1.00 86.75 174 ARG A N 1
ATOM 1403 C CA . ARG A 1 174 ? 15.182 -3.477 -21.405 1.00 86.75 174 ARG A CA 1
ATOM 1404 C C . ARG A 1 174 ? 15.112 -4.150 -22.777 1.00 86.75 174 ARG A C 1
ATOM 1406 O O . ARG A 1 174 ? 15.675 -3.635 -23.733 1.00 86.75 174 ARG A O 1
ATOM 1413 N N . GLU A 1 175 ? 14.369 -5.252 -22.887 1.00 90.44 175 GLU A N 1
ATOM 1414 C CA . GLU A 1 175 ? 14.137 -5.972 -24.151 1.00 90.44 175 GLU A CA 1
ATOM 1415 C C . GLU A 1 175 ? 13.329 -5.145 -25.164 1.00 90.44 175 GLU A C 1
ATOM 1417 O O . GLU A 1 175 ? 13.599 -5.182 -26.364 1.00 90.44 175 GLU A O 1
ATOM 1422 N N . LYS A 1 176 ? 12.310 -4.405 -24.700 1.00 90.31 176 LYS A N 1
ATOM 1423 C CA . LYS A 1 176 ? 11.459 -3.575 -25.563 1.00 90.31 176 LYS A CA 1
ATOM 1424 C C . LYS A 1 176 ? 10.990 -2.299 -24.849 1.00 90.31 176 LYS A C 1
ATOM 1426 O O . LYS A 1 176 ? 9.855 -2.257 -24.357 1.00 90.31 176 LYS A O 1
ATOM 1431 N N . PRO A 1 177 ? 11.820 -1.237 -24.826 1.00 88.19 177 PRO A N 1
ATOM 1432 C CA . PRO A 1 177 ? 11.469 0.040 -24.214 1.00 88.19 177 PRO A CA 1
ATOM 1433 C C . PRO A 1 177 ? 10.132 0.585 -24.731 1.00 88.19 177 PRO A C 1
ATOM 1435 O O . PRO A 1 177 ? 9.925 0.759 -25.932 1.00 88.19 177 PRO A O 1
ATOM 1438 N N . LYS A 1 178 ? 9.205 0.871 -23.809 1.00 92.31 178 LYS A N 1
ATOM 1439 C CA . LYS A 1 178 ? 7.927 1.534 -24.105 1.00 92.31 178 LYS A CA 1
ATOM 1440 C C . LYS A 1 178 ? 7.883 2.892 -23.417 1.00 92.31 178 LYS A C 1
ATOM 1442 O O . LYS A 1 178 ? 7.769 2.970 -22.193 1.00 92.31 178 LYS A O 1
ATOM 1447 N N . LEU A 1 179 ? 7.965 3.940 -24.230 1.00 93.81 179 LEU A N 1
ATOM 1448 C CA . LEU A 1 179 ? 7.892 5.337 -23.812 1.00 93.81 179 LEU A CA 1
ATOM 1449 C C . LEU A 1 179 ? 6.472 5.721 -23.362 1.00 93.81 179 LEU A C 1
ATOM 1451 O O . LEU A 1 179 ? 5.474 5.242 -23.906 1.00 93.81 179 LEU A O 1
ATOM 1455 N N . ARG A 1 180 ? 6.381 6.582 -22.345 1.00 95.88 180 ARG A N 1
ATOM 1456 C CA . ARG A 1 180 ? 5.146 6.958 -21.645 1.00 95.88 180 ARG A CA 1
ATOM 1457 C C . ARG A 1 180 ? 5.073 8.471 -21.428 1.00 95.88 180 ARG A C 1
ATOM 1459 O O . ARG A 1 180 ? 5.573 8.997 -20.434 1.00 95.88 180 ARG A O 1
ATOM 1466 N N . LYS A 1 181 ? 4.387 9.165 -22.344 1.00 96.44 181 LYS A N 1
ATOM 1467 C CA . LYS A 1 181 ? 4.129 10.617 -22.252 1.00 96.44 181 LYS A CA 1
ATOM 1468 C C . LYS A 1 181 ? 3.386 10.999 -20.969 1.00 96.44 181 LYS A C 1
ATOM 1470 O O . LYS A 1 181 ? 3.722 11.978 -20.319 1.00 96.44 181 LYS A O 1
ATOM 1475 N N . ASP A 1 182 ? 2.432 10.168 -20.544 1.00 94.25 182 ASP A N 1
ATOM 1476 C CA . ASP A 1 182 ? 1.666 10.385 -19.314 1.00 94.25 182 ASP A CA 1
ATOM 1477 C C . ASP A 1 182 ? 2.483 10.178 -18.027 1.00 94.25 182 ASP A C 1
ATOM 1479 O O . ASP A 1 182 ? 2.017 10.559 -16.959 1.00 94.25 182 ASP A O 1
ATOM 1483 N N . MET A 1 183 ? 3.662 9.554 -18.096 1.00 95.25 183 MET A N 1
ATOM 1484 C CA . MET A 1 183 ? 4.584 9.433 -16.961 1.00 95.25 183 MET A CA 1
ATOM 1485 C C . MET A 1 183 ? 5.586 10.588 -16.948 1.00 95.25 183 MET A C 1
ATOM 1487 O O . MET A 1 183 ? 5.829 11.147 -15.887 1.00 95.25 183 MET A O 1
ATOM 1491 N N . TYR A 1 184 ? 6.065 11.018 -18.121 1.00 96.62 184 TYR A N 1
ATOM 1492 C CA . TYR A 1 184 ? 6.868 12.237 -18.269 1.00 96.62 184 TYR A CA 1
ATOM 1493 C C . TYR A 1 184 ? 6.113 13.478 -17.779 1.00 96.62 184 TYR A C 1
ATOM 1495 O O . TYR A 1 184 ? 6.641 14.228 -16.967 1.00 96.62 184 TYR A O 1
ATOM 1503 N N . GLN A 1 185 ? 4.847 13.649 -18.177 1.00 96.19 185 GLN A N 1
ATOM 1504 C CA . GLN A 1 185 ? 4.032 14.783 -17.731 1.00 96.19 185 GLN A CA 1
ATOM 1505 C C . GLN A 1 185 ? 3.912 14.835 -16.196 1.00 96.19 185 GLN A C 1
ATOM 1507 O O . GLN A 1 185 ? 4.136 15.876 -15.590 1.00 96.19 185 GLN A O 1
ATOM 1512 N N . LYS A 1 186 ? 3.674 13.680 -15.556 1.00 93.00 186 LYS A N 1
ATOM 1513 C CA . LYS A 1 186 ? 3.633 13.541 -14.088 1.00 93.00 186 LYS A CA 1
ATOM 1514 C C . LYS A 1 186 ? 4.999 13.691 -13.407 1.00 93.00 186 LYS A C 1
ATOM 1516 O O . LYS A 1 186 ? 5.032 13.772 -12.182 1.00 93.00 186 LYS A O 1
ATOM 1521 N N . MET A 1 187 ? 6.098 13.630 -14.160 1.00 95.06 187 MET A N 1
ATOM 1522 C CA . MET A 1 187 ? 7.453 13.867 -13.663 1.00 95.06 187 MET A CA 1
ATOM 1523 C C . MET A 1 187 ? 7.714 15.373 -13.614 1.00 95.06 187 MET A C 1
ATOM 1525 O O . MET A 1 187 ? 7.925 15.900 -12.527 1.00 95.06 187 MET A O 1
ATOM 1529 N N . ILE A 1 188 ? 7.524 16.081 -14.735 1.00 96.06 188 ILE A N 1
ATOM 1530 C CA . ILE A 1 188 ? 7.697 17.545 -14.804 1.00 96.06 188 ILE A CA 1
ATOM 1531 C C . ILE A 1 188 ? 6.672 18.346 -13.981 1.00 96.06 188 ILE A C 1
ATOM 1533 O O . ILE A 1 188 ? 6.946 19.476 -13.599 1.00 96.06 188 ILE A O 1
ATOM 1537 N N . GLU A 1 189 ? 5.514 17.758 -13.658 1.00 92.75 189 GLU A N 1
ATOM 1538 C CA . GLU A 1 189 ? 4.548 18.275 -12.666 1.00 92.75 189 GLU A CA 1
ATOM 1539 C C . GLU A 1 189 ? 5.072 18.307 -11.215 1.00 92.75 189 GLU A C 1
ATOM 1541 O O . GLU A 1 189 ? 4.394 18.845 -10.341 1.00 92.75 189 GLU A O 1
ATOM 1546 N N . ILE A 1 190 ? 6.190 17.639 -10.926 1.00 91.00 190 ILE A N 1
ATOM 1547 C CA . ILE A 1 190 ? 6.781 17.509 -9.584 1.00 91.00 190 ILE A CA 1
ATOM 1548 C C . ILE A 1 190 ? 8.188 18.106 -9.590 1.00 91.00 190 ILE A C 1
ATOM 1550 O O . ILE A 1 190 ? 8.514 18.907 -8.722 1.00 91.00 190 ILE A O 1
ATOM 1554 N N . ASP A 1 191 ? 8.996 17.722 -10.578 1.00 92.19 191 ASP A N 1
ATOM 1555 C CA . ASP A 1 191 ? 10.337 18.240 -10.807 1.00 92.19 191 ASP A CA 1
ATOM 1556 C C . ASP A 1 191 ? 10.567 18.397 -12.325 1.00 92.19 191 ASP A C 1
ATOM 1558 O O . ASP A 1 191 ? 10.692 17.396 -13.040 1.00 92.19 191 ASP A O 1
ATOM 1562 N N . PRO A 1 192 ? 10.599 19.635 -12.855 1.00 94.62 192 PRO A N 1
ATOM 1563 C CA . PRO A 1 192 ? 10.839 19.888 -14.272 1.00 94.62 192 PRO A CA 1
ATOM 1564 C C . PRO A 1 192 ? 12.313 19.737 -14.684 1.00 94.62 192 PRO A C 1
ATOM 1566 O O . PRO A 1 192 ? 12.598 19.873 -15.871 1.00 94.62 192 PRO A O 1
ATOM 1569 N N . THR A 1 193 ? 13.231 19.480 -13.744 1.00 95.00 193 THR A N 1
ATOM 1570 C CA . THR A 1 193 ? 14.681 19.325 -13.971 1.00 95.00 193 THR A CA 1
ATOM 1571 C C . THR A 1 193 ? 15.171 17.875 -13.885 1.00 95.00 193 THR A C 1
ATOM 1573 O O . THR A 1 193 ? 16.260 17.569 -14.361 1.00 95.00 193 THR A O 1
ATOM 1576 N N . GLU A 1 194 ? 14.355 16.975 -13.331 1.00 94.94 194 GLU A N 1
ATOM 1577 C CA . GLU A 1 194 ? 14.621 15.534 -13.238 1.00 94.94 194 GLU A CA 1
ATOM 1578 C C . GLU A 1 194 ? 14.787 14.796 -14.590 1.00 94.94 194 GLU A C 1
ATOM 1580 O O . GLU A 1 194 ? 15.631 13.893 -14.662 1.00 94.94 194 GLU A O 1
ATOM 1585 N N . PRO A 1 195 ? 13.992 15.054 -15.653 1.00 96.44 195 PRO A N 1
ATOM 1586 C CA . PRO A 1 195 ? 14.124 14.289 -16.888 1.00 96.44 195 PRO A CA 1
ATOM 1587 C C . PRO A 1 195 ? 15.449 14.589 -17.592 1.00 96.44 195 PRO A C 1
ATOM 1589 O O . PRO A 1 195 ? 15.895 15.729 -17.689 1.00 96.44 195 PRO A O 1
ATOM 1592 N N . THR A 1 196 ? 16.065 13.564 -18.176 1.00 96.88 196 THR A N 1
ATOM 1593 C CA . THR A 1 196 ? 17.244 13.777 -19.024 1.00 96.88 196 THR A CA 1
ATOM 1594 C C . THR A 1 196 ? 16.886 14.597 -20.270 1.00 96.88 196 THR A C 1
ATOM 1596 O O . THR A 1 196 ? 15.741 14.600 -20.732 1.00 96.88 196 THR A O 1
ATOM 1599 N N . SER A 1 197 ? 17.874 15.255 -20.885 1.00 97.19 197 SER A N 1
ATOM 1600 C CA . SER A 1 197 ? 17.672 16.043 -22.113 1.00 97.19 197 SER A CA 1
ATOM 1601 C C . SER A 1 197 ? 17.031 15.232 -23.252 1.00 97.19 197 SER A C 1
ATOM 1603 O O . SER A 1 197 ? 16.275 15.780 -24.051 1.00 97.19 197 SER A O 1
ATOM 1605 N N . GLU A 1 198 ? 17.282 13.920 -23.300 1.00 96.25 198 GLU A N 1
ATOM 1606 C CA . GLU A 1 198 ? 16.645 12.990 -24.239 1.00 96.25 198 GLU A CA 1
ATOM 1607 C C . GLU A 1 198 ? 15.178 12.700 -23.874 1.00 96.25 198 GLU A C 1
ATOM 1609 O O . GLU A 1 198 ? 14.309 12.737 -24.743 1.00 96.25 198 GLU A O 1
ATOM 1614 N N . GLU A 1 199 ? 14.860 12.484 -22.594 1.00 97.12 199 GLU A N 1
ATOM 1615 C CA . GLU A 1 199 ? 13.476 12.302 -22.125 1.00 97.12 199 GLU A CA 1
ATOM 1616 C C . GLU A 1 199 ? 12.619 13.558 -22.357 1.00 97.12 199 GLU A C 1
ATOM 1618 O O . GLU A 1 199 ? 11.463 13.441 -22.778 1.00 97.12 199 GLU A O 1
ATOM 1623 N N . HIS A 1 200 ? 13.197 14.752 -22.174 1.00 97.94 200 HIS A N 1
ATOM 1624 C CA . HIS A 1 200 ? 12.590 16.024 -22.575 1.00 97.94 200 HIS A CA 1
ATOM 1625 C C . HIS A 1 200 ? 12.362 16.103 -24.092 1.00 97.94 200 HIS A C 1
ATOM 1627 O O . HIS A 1 200 ? 11.250 16.408 -24.525 1.00 97.94 200 HIS A O 1
ATOM 1633 N N . ARG A 1 201 ? 13.375 15.777 -24.911 1.00 97.19 201 ARG A N 1
ATOM 1634 C CA . ARG A 1 201 ? 13.283 15.789 -26.386 1.00 97.19 201 ARG A CA 1
ATOM 1635 C C . ARG A 1 201 ? 12.219 14.822 -26.922 1.00 97.19 201 ARG A C 1
ATOM 1637 O O . ARG A 1 201 ? 11.570 15.113 -27.925 1.00 97.19 201 ARG A O 1
ATOM 1644 N N . LEU A 1 202 ? 12.025 13.683 -26.257 1.00 96.19 202 LEU A N 1
ATOM 1645 C CA . LEU A 1 202 ? 10.992 12.691 -26.576 1.00 96.19 202 LEU A CA 1
ATOM 1646 C C . LEU A 1 202 ? 9.614 13.026 -25.967 1.00 96.19 202 LEU A C 1
ATOM 1648 O O . LEU A 1 202 ? 8.599 12.453 -26.383 1.00 96.19 202 LEU A O 1
ATOM 1652 N N . GLY A 1 203 ? 9.567 13.914 -24.967 1.00 96.94 203 GLY A N 1
ATOM 1653 C CA . GLY A 1 203 ? 8.387 14.190 -24.144 1.00 96.94 203 GLY A CA 1
ATOM 1654 C C . GLY A 1 203 ? 7.854 12.943 -23.429 1.00 96.94 203 GLY A C 1
ATOM 1655 O O . GLY A 1 203 ? 6.636 12.781 -23.296 1.00 96.94 203 GLY A O 1
ATOM 1656 N N . ALA A 1 204 ? 8.734 11.997 -23.082 1.00 96.88 204 ALA A N 1
ATOM 1657 C CA . ALA A 1 204 ? 8.361 10.667 -22.611 1.00 96.88 204 ALA A CA 1
ATOM 1658 C C . ALA A 1 204 ? 9.498 9.957 -21.855 1.00 96.88 204 ALA A C 1
ATOM 1660 O O . ALA A 1 204 ? 10.641 9.965 -22.296 1.00 96.88 204 ALA A O 1
ATOM 1661 N N . VAL A 1 205 ? 9.144 9.240 -20.784 1.00 96.12 205 VAL A N 1
ATOM 1662 C CA . VAL A 1 205 ? 10.051 8.375 -19.999 1.00 96.12 205 VAL A CA 1
ATOM 1663 C C . VAL A 1 205 ? 9.655 6.901 -20.142 1.00 96.12 205 VAL A C 1
ATOM 1665 O O . VAL A 1 205 ? 8.552 6.600 -20.608 1.00 96.12 205 VAL A O 1
ATOM 1668 N N . THR A 1 206 ? 10.502 5.955 -19.727 1.00 92.81 206 THR A N 1
ATOM 1669 C CA . THR A 1 206 ? 10.077 4.545 -19.589 1.00 92.81 206 THR A CA 1
ATOM 1670 C C . THR A 1 206 ? 9.355 4.312 -18.257 1.00 92.81 206 THR A C 1
ATOM 1672 O O . THR A 1 206 ? 9.523 5.067 -17.298 1.00 92.81 206 THR A O 1
ATOM 1675 N N . LYS A 1 207 ? 8.545 3.246 -18.166 1.00 90.62 207 LYS A N 1
ATOM 1676 C CA . LYS A 1 207 ? 7.829 2.928 -16.920 1.00 90.62 207 LYS A CA 1
ATOM 1677 C C . LYS A 1 207 ? 8.773 2.663 -15.730 1.00 90.62 207 LYS A C 1
ATOM 1679 O O . LYS A 1 207 ? 8.544 3.304 -14.709 1.00 90.62 207 LYS A O 1
ATOM 1684 N N . PRO A 1 208 ? 9.804 1.794 -15.805 1.00 89.44 208 PRO A N 1
ATOM 1685 C CA . PRO A 1 208 ? 10.714 1.579 -14.675 1.00 89.44 208 PRO A CA 1
ATOM 1686 C C . PRO A 1 208 ? 11.388 2.854 -14.175 1.00 89.44 208 PRO A C 1
ATOM 1688 O O . PRO A 1 208 ? 11.332 3.133 -12.985 1.00 89.44 208 PRO A O 1
ATOM 1691 N N . ARG A 1 209 ? 11.910 3.672 -15.096 1.00 92.69 209 ARG A N 1
ATOM 1692 C CA . ARG A 1 209 ? 12.533 4.971 -14.815 1.00 92.69 209 ARG A CA 1
ATOM 1693 C C . ARG A 1 209 ? 11.611 5.901 -14.018 1.00 92.69 209 ARG A C 1
ATOM 1695 O O . ARG A 1 209 ? 12.045 6.484 -13.029 1.00 92.69 209 ARG A O 1
ATOM 1702 N N . TYR A 1 210 ? 10.326 5.973 -14.383 1.00 93.56 210 TYR A N 1
ATOM 1703 C CA . TYR A 1 210 ? 9.322 6.707 -13.604 1.00 93.56 210 TYR A CA 1
ATOM 1704 C C . TYR A 1 210 ? 9.068 6.095 -12.216 1.00 93.56 210 TYR A C 1
ATOM 1706 O O . TYR A 1 210 ? 8.934 6.835 -11.244 1.00 93.56 210 TYR A O 1
ATOM 1714 N N . MET A 1 211 ? 8.985 4.763 -12.104 1.00 90.56 211 MET A N 1
ATOM 1715 C CA . MET A 1 211 ? 8.730 4.103 -10.816 1.00 90.56 211 MET A CA 1
ATOM 1716 C C . MET A 1 211 ? 9.904 4.277 -9.842 1.00 90.56 211 MET A C 1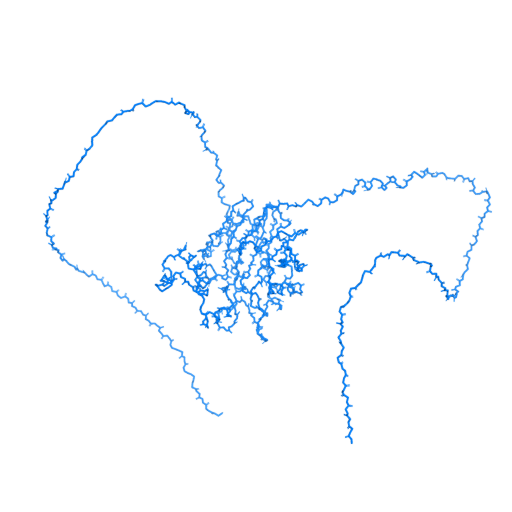
ATOM 1718 O O . MET A 1 211 ? 9.674 4.692 -8.713 1.00 90.56 211 MET A O 1
ATOM 1722 N N . GLN A 1 212 ? 11.140 4.047 -10.297 1.00 90.50 212 GLN A N 1
ATOM 1723 C CA . GLN A 1 212 ? 12.370 4.199 -9.507 1.00 90.50 212 GLN A CA 1
ATOM 1724 C C . GLN A 1 212 ? 12.535 5.633 -8.990 1.00 90.50 212 GLN A C 1
ATOM 1726 O O . GLN A 1 212 ? 12.814 5.855 -7.814 1.00 90.50 212 GLN A O 1
ATOM 1731 N N . TRP A 1 213 ? 12.268 6.625 -9.843 1.00 93.94 213 TRP A N 1
ATOM 1732 C CA . TRP A 1 213 ? 12.237 8.021 -9.418 1.00 93.94 213 TRP A CA 1
ATOM 1733 C C . TRP A 1 213 ? 11.118 8.306 -8.399 1.00 93.94 213 TRP A C 1
ATOM 1735 O O . TRP A 1 213 ? 11.367 8.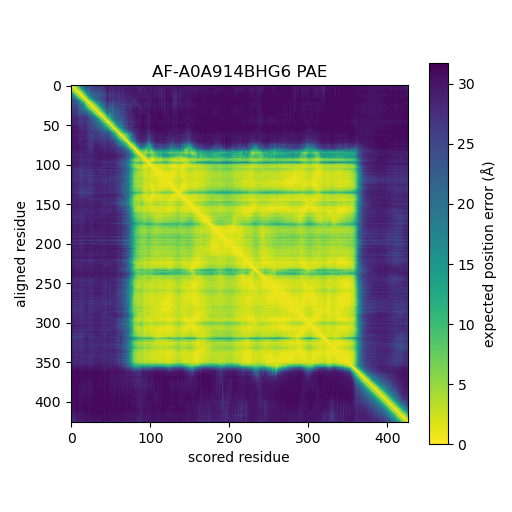934 -7.372 1.00 93.94 213 TRP A O 1
ATOM 1745 N N . ARG A 1 214 ? 9.893 7.797 -8.611 1.00 92.00 214 ARG A N 1
ATOM 1746 C CA . ARG A 1 214 ? 8.802 7.932 -7.625 1.00 92.00 214 ARG A CA 1
ATOM 1747 C C . ARG A 1 214 ? 9.115 7.251 -6.293 1.00 92.00 214 ARG A C 1
ATOM 1749 O O . ARG A 1 214 ? 8.645 7.729 -5.262 1.00 92.00 214 ARG A O 1
ATOM 1756 N N . GLU A 1 215 ? 9.878 6.165 -6.301 1.00 88.88 215 GLU A N 1
ATOM 1757 C CA . GLU A 1 215 ? 10.341 5.466 -5.100 1.00 88.88 215 GLU A CA 1
ATOM 1758 C C . GLU A 1 215 ? 11.408 6.273 -4.347 1.00 88.88 215 GLU A C 1
ATOM 1760 O O . GLU A 1 215 ? 11.364 6.299 -3.121 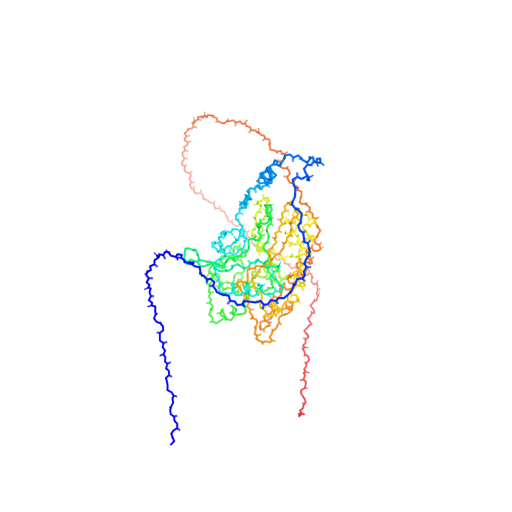1.00 88.88 215 GLU A O 1
ATOM 1765 N N . PHE A 1 216 ? 12.289 6.988 -5.058 1.00 91.06 216 PHE A N 1
ATOM 1766 C CA . PHE A 1 216 ? 13.287 7.896 -4.474 1.00 91.06 216 PHE A CA 1
ATOM 1767 C C . PHE A 1 216 ? 12.694 9.219 -3.961 1.00 91.06 216 PHE A C 1
ATOM 1769 O O . PHE A 1 216 ? 13.105 9.701 -2.910 1.00 91.06 216 PHE A O 1
ATOM 1776 N N . MET A 1 217 ? 11.737 9.823 -4.675 1.00 92.12 217 MET A N 1
ATOM 1777 C CA . MET A 1 217 ? 11.115 11.097 -4.270 1.00 92.12 217 MET A CA 1
ATOM 1778 C C . MET A 1 217 ? 10.138 10.963 -3.101 1.00 92.12 217 MET A C 1
ATOM 1780 O O . MET A 1 217 ? 9.818 11.956 -2.455 1.00 92.12 217 MET A O 1
ATOM 1784 N N . SER A 1 218 ? 9.672 9.749 -2.822 1.00 94.19 218 SER A N 1
ATOM 1785 C CA . SER A 1 218 ? 8.803 9.439 -1.688 1.00 94.19 218 SER A CA 1
ATOM 1786 C C . SER A 1 218 ? 9.538 8.590 -0.652 1.00 94.19 218 SER A C 1
ATOM 1788 O O . SER A 1 218 ? 10.709 8.254 -0.806 1.00 94.19 218 SER A O 1
ATOM 1790 N N . SER A 1 219 ? 8.845 8.217 0.417 1.00 97.25 219 SER A N 1
ATOM 1791 C CA . SER A 1 219 ? 9.393 7.384 1.484 1.00 97.25 219 SER A CA 1
ATOM 1792 C C . SER A 1 219 ? 9.656 5.919 1.091 1.00 97.25 219 SER A C 1
ATOM 1794 O O . SER A 1 219 ? 10.230 5.194 1.899 1.00 97.25 219 SER A O 1
ATOM 1796 N N . SER A 1 220 ? 9.284 5.446 -0.110 1.00 96.81 220 SER A N 1
ATOM 1797 C CA . SER A 1 220 ? 9.404 4.016 -0.459 1.00 96.81 220 SER A CA 1
ATOM 1798 C C . SER A 1 220 ? 10.847 3.509 -0.416 1.00 96.81 220 SER A C 1
ATOM 1800 O O . SER A 1 220 ? 11.108 2.510 0.248 1.00 96.81 220 SER A O 1
ATOM 1802 N N . ALA A 1 221 ? 11.794 4.210 -1.047 1.00 93.38 221 ALA A N 1
ATOM 1803 C CA . ALA A 1 221 ? 13.191 3.770 -1.089 1.00 93.38 221 ALA A CA 1
ATOM 1804 C C . ALA A 1 221 ? 13.905 3.822 0.277 1.00 93.38 221 ALA A C 1
ATOM 1806 O O . ALA A 1 221 ? 14.908 3.139 0.459 1.00 93.38 221 ALA A O 1
ATOM 1807 N N . THR A 1 222 ? 13.421 4.629 1.230 1.00 95.81 222 THR A N 1
ATOM 1808 C CA . THR A 1 222 ? 14.088 4.858 2.528 1.00 95.81 222 THR A CA 1
ATOM 1809 C C . THR A 1 222 ? 13.373 4.243 3.730 1.00 95.81 222 THR A C 1
ATOM 1811 O O . THR A 1 222 ? 14.024 3.978 4.732 1.00 95.81 222 THR A O 1
ATOM 1814 N N . LEU A 1 223 ? 12.055 4.035 3.652 1.00 98.12 223 LEU A N 1
ATOM 1815 C CA . LEU A 1 223 ? 11.206 3.525 4.739 1.00 98.12 223 LEU A CA 1
ATOM 1816 C C . LEU A 1 223 ? 10.337 2.325 4.314 1.00 98.12 223 LEU A C 1
ATOM 1818 O O . LEU A 1 223 ? 9.534 1.864 5.112 1.00 98.12 223 LEU A O 1
ATOM 1822 N N . GLY A 1 224 ? 10.429 1.835 3.071 1.00 98.12 224 GLY A N 1
ATOM 1823 C CA . GLY A 1 224 ? 9.694 0.648 2.604 1.00 98.12 224 GLY A CA 1
ATOM 1824 C C . GLY A 1 224 ? 8.181 0.829 2.418 1.00 98.12 224 GLY A C 1
ATOM 1825 O O . GLY A 1 224 ? 7.463 -0.149 2.221 1.00 98.12 224 GLY A O 1
ATOM 1826 N N . PHE A 1 225 ? 7.663 2.059 2.477 1.00 98.56 225 PHE A N 1
ATOM 1827 C CA . PHE A 1 225 ? 6.270 2.377 2.147 1.00 98.56 225 PHE A CA 1
ATOM 1828 C C . PHE A 1 225 ? 6.106 3.839 1.718 1.00 98.56 225 PHE A C 1
ATOM 1830 O O . PHE A 1 225 ? 7.010 4.653 1.891 1.00 98.56 225 PHE A O 1
ATOM 1837 N N . ARG A 1 226 ? 4.935 4.208 1.189 1.00 97.94 226 ARG A N 1
ATOM 1838 C CA . ARG A 1 226 ? 4.515 5.609 0.999 1.00 97.94 226 ARG A CA 1
ATOM 1839 C C . ARG A 1 226 ? 3.006 5.779 1.102 1.00 97.94 226 ARG A C 1
ATOM 1841 O O . ARG A 1 226 ? 2.260 4.848 0.814 1.00 97.94 226 ARG A O 1
ATOM 1848 N N . ILE A 1 227 ? 2.560 6.982 1.445 1.00 97.31 227 ILE A N 1
ATOM 1849 C CA . ILE A 1 227 ? 1.143 7.361 1.383 1.00 97.31 227 ILE A CA 1
ATOM 1850 C C . ILE A 1 227 ? 0.786 7.651 -0.087 1.00 97.31 227 ILE A C 1
ATOM 1852 O O . ILE A 1 227 ? 1.474 8.421 -0.750 1.00 97.31 227 ILE A O 1
ATOM 1856 N N . GLU A 1 228 ? -0.278 7.041 -0.615 1.00 94.44 228 GLU A N 1
ATOM 1857 C CA . GLU A 1 228 ? -0.816 7.331 -1.960 1.00 94.44 228 GLU A CA 1
ATOM 1858 C C . GLU A 1 228 ? -2.040 8.269 -1.899 1.00 94.44 228 GLU A C 1
ATOM 1860 O O . GLU A 1 228 ? -2.358 8.941 -2.882 1.00 94.44 228 GLU A O 1
ATOM 1865 N N . GLY A 1 229 ? -2.728 8.352 -0.753 1.00 94.44 229 GLY A N 1
ATOM 1866 C CA . GLY A 1 229 ? -3.827 9.296 -0.541 1.00 94.44 229 GLY A CA 1
ATOM 1867 C C . GLY A 1 229 ? -4.512 9.180 0.821 1.00 94.44 229 GLY A C 1
ATOM 1868 O O . GLY A 1 229 ? -4.408 8.161 1.504 1.00 94.44 229 GLY A O 1
ATOM 1869 N N . VAL A 1 230 ? -5.250 10.231 1.189 1.00 94.88 230 VAL A N 1
ATOM 1870 C CA . VAL A 1 230 ? -6.026 10.353 2.434 1.00 94.88 230 VAL A CA 1
ATOM 1871 C C . VAL A 1 230 ? -7.386 10.993 2.140 1.00 94.88 230 VAL A C 1
ATOM 1873 O O . VAL A 1 230 ? -7.471 11.959 1.382 1.00 94.88 230 VAL A O 1
ATOM 1876 N N . LYS A 1 231 ? -8.449 10.506 2.787 1.00 94.06 231 LYS A N 1
ATOM 1877 C CA . LYS A 1 231 ? -9.761 11.166 2.893 1.00 94.06 231 LYS A CA 1
ATOM 1878 C C . LYS A 1 231 ? -10.241 11.058 4.339 1.00 94.06 231 LYS A C 1
ATOM 1880 O O . LYS A 1 231 ? -10.562 9.960 4.774 1.00 94.06 231 LYS A O 1
ATOM 1885 N N . LYS A 1 232 ? -10.296 12.163 5.079 1.00 93.06 232 LYS A N 1
ATOM 1886 C CA . LYS A 1 232 ? -10.859 12.218 6.436 1.00 93.06 232 LYS A CA 1
ATOM 1887 C C . LYS A 1 232 ? -12.393 12.295 6.386 1.00 93.06 232 LYS A C 1
ATOM 1889 O O . LYS A 1 232 ? -12.973 12.762 5.404 1.00 93.06 232 LYS A O 1
ATOM 1894 N N . GLY A 1 233 ? -13.051 11.860 7.461 1.00 87.25 233 GLY A N 1
ATOM 1895 C CA . GLY A 1 233 ? -14.510 11.946 7.616 1.00 87.25 233 GLY A CA 1
ATOM 1896 C C . GLY A 1 233 ? -15.048 13.384 7.685 1.00 87.25 233 GLY A C 1
ATOM 1897 O O . GLY A 1 233 ? -16.205 13.625 7.351 1.00 87.25 233 GLY A O 1
ATOM 1898 N N . ASP A 1 234 ? -14.216 14.361 8.050 1.00 86.25 234 ASP A N 1
ATOM 1899 C CA . ASP A 1 234 ? -14.540 15.797 7.972 1.00 86.25 234 ASP A CA 1
ATOM 1900 C C . ASP A 1 234 ? -14.727 16.310 6.522 1.00 86.25 234 ASP A C 1
ATOM 1902 O O . ASP A 1 234 ? -15.244 17.406 6.314 1.00 86.25 234 ASP A O 1
ATOM 1906 N N . GLY A 1 235 ? -14.366 15.501 5.518 1.00 83.75 235 GLY A N 1
ATOM 1907 C CA . GLY A 1 235 ? -14.451 15.822 4.094 1.00 83.75 235 GLY A CA 1
ATOM 1908 C C . GLY A 1 235 ? -13.113 16.216 3.465 1.00 83.75 235 GLY A C 1
ATOM 1909 O O . GLY A 1 235 ? -13.013 16.217 2.238 1.00 83.75 235 GLY A O 1
ATOM 1910 N N . HIS A 1 236 ? -12.072 16.486 4.260 1.00 86.38 236 HIS A N 1
ATOM 1911 C CA . HIS A 1 236 ? -10.741 16.800 3.752 1.00 86.38 236 HIS A CA 1
ATOM 1912 C C . HIS A 1 236 ? -10.137 15.596 3.018 1.00 86.38 236 HIS A C 1
ATOM 1914 O O . HIS A 1 236 ? -9.954 14.521 3.594 1.00 86.38 236 HIS A O 1
ATOM 1920 N N . SER A 1 237 ? -9.740 15.781 1.758 1.00 86.75 237 SER A N 1
ATOM 1921 C CA . SER A 1 237 ? -9.036 14.758 0.983 1.00 86.75 237 SER A CA 1
ATOM 1922 C C . SER A 1 237 ? -7.800 15.312 0.293 1.00 86.75 237 SER A C 1
ATOM 1924 O O . SER A 1 237 ? -7.894 16.324 -0.397 1.00 86.75 237 SER A O 1
ATOM 1926 N N . SER A 1 238 ? -6.683 14.595 0.401 1.00 85.06 238 SER A N 1
ATOM 1927 C CA . SER A 1 238 ? -5.455 14.881 -0.340 1.00 85.06 238 SER A CA 1
ATOM 1928 C C . SER A 1 238 ? -4.949 13.633 -1.065 1.00 85.06 238 SER A C 1
ATOM 1930 O O . SER A 1 238 ? -5.162 12.495 -0.641 1.00 85.06 238 SER A O 1
ATOM 1932 N N . ARG A 1 239 ? -4.256 13.869 -2.176 1.00 80.31 239 ARG A N 1
ATOM 1933 C CA . ARG A 1 239 ? -3.421 12.897 -2.896 1.00 80.31 239 ARG A CA 1
ATOM 1934 C C . ARG A 1 239 ? -2.002 13.427 -3.116 1.00 80.31 239 ARG A C 1
ATOM 1936 O O . ARG A 1 239 ? -1.212 12.777 -3.796 1.00 80.31 239 ARG A O 1
ATOM 1943 N N . ASP A 1 240 ? -1.678 14.598 -2.567 1.00 85.38 240 ASP A N 1
ATOM 1944 C CA . ASP A 1 240 ? -0.374 15.225 -2.762 1.00 85.38 240 ASP A CA 1
ATOM 1945 C C . ASP A 1 240 ? 0.630 14.758 -1.703 1.00 85.38 240 ASP A C 1
ATOM 1947 O O . ASP A 1 240 ? 1.088 15.495 -0.840 1.00 85.38 240 ASP A O 1
ATOM 1951 N N . TYR A 1 241 ? 0.920 13.461 -1.771 1.00 90.19 241 TYR A N 1
ATOM 1952 C CA . TYR A 1 241 ? 1.953 12.778 -0.989 1.00 90.19 241 TYR A CA 1
ATOM 1953 C C . TYR A 1 241 ? 3.145 12.395 -1.889 1.00 90.19 241 TYR A C 1
ATOM 1955 O O . TYR A 1 241 ? 3.963 11.542 -1.552 1.00 90.19 241 TYR A O 1
ATOM 1963 N N . LYS A 1 242 ? 3.230 13.027 -3.071 1.00 88.62 242 LYS A N 1
ATOM 1964 C CA . LYS A 1 242 ? 4.181 12.746 -4.159 1.00 88.62 242 LYS A CA 1
ATOM 1965 C C . LYS A 1 242 ? 5.650 12.824 -3.709 1.00 88.62 242 LYS A C 1
ATOM 1967 O O . LYS A 1 242 ? 6.457 12.038 -4.202 1.00 88.62 242 LYS A O 1
ATOM 1972 N N . THR A 1 243 ? 5.947 13.749 -2.795 1.00 91.62 243 THR A N 1
ATOM 1973 C CA . THR A 1 243 ? 7.284 14.131 -2.297 1.00 91.62 243 THR A CA 1
ATOM 1974 C C . THR A 1 243 ? 7.457 13.921 -0.784 1.00 91.62 243 THR A C 1
ATOM 1976 O O . THR A 1 243 ? 8.448 14.353 -0.197 1.00 91.62 243 THR A O 1
ATOM 1979 N N . VAL A 1 244 ? 6.490 13.269 -0.126 1.00 95.06 244 VAL A N 1
ATOM 1980 C CA . VAL A 1 244 ? 6.537 12.981 1.316 1.00 95.06 244 VAL A CA 1
ATOM 1981 C C . VAL A 1 244 ? 7.478 11.797 1.543 1.00 95.06 244 VAL A C 1
ATOM 1983 O O . VAL A 1 244 ? 7.209 10.681 1.090 1.00 95.06 244 VAL A O 1
ATOM 1986 N N . ARG A 1 245 ? 8.617 12.067 2.194 1.00 94.75 245 ARG A N 1
ATOM 1987 C CA . ARG A 1 245 ? 9.795 11.188 2.190 1.00 94.75 245 ARG A CA 1
ATOM 1988 C C . ARG A 1 245 ? 10.413 10.938 3.563 1.00 94.75 245 ARG A C 1
ATOM 1990 O O . ARG A 1 245 ? 10.831 9.811 3.824 1.00 94.75 245 ARG A O 1
ATOM 1997 N N . THR A 1 246 ? 10.515 11.950 4.425 1.00 96.75 246 THR A N 1
ATOM 1998 C CA . THR A 1 246 ? 11.203 11.795 5.721 1.00 96.75 246 THR A CA 1
ATOM 1999 C C . THR A 1 246 ? 10.302 11.154 6.779 1.00 96.75 246 THR A C 1
ATOM 2001 O O . THR A 1 246 ? 9.073 11.226 6.703 1.00 96.75 246 THR A O 1
ATOM 2004 N N . LYS A 1 247 ? 10.919 10.551 7.806 1.00 97.19 247 LYS A N 1
ATOM 2005 C CA . LYS A 1 247 ? 10.208 9.984 8.964 1.00 97.19 247 LYS A CA 1
ATOM 2006 C C . LYS A 1 247 ? 9.320 11.030 9.650 1.00 97.19 247 LYS A C 1
ATOM 2008 O O . LYS A 1 247 ? 8.186 10.718 10.007 1.00 97.19 247 LYS A O 1
ATOM 2013 N N . ASP A 1 248 ? 9.794 12.272 9.753 1.00 96.56 248 ASP A N 1
ATOM 2014 C CA . ASP A 1 248 ? 9.046 13.381 10.354 1.00 96.56 248 ASP A CA 1
ATOM 2015 C C . ASP A 1 248 ? 7.834 13.791 9.508 1.00 96.56 248 ASP A C 1
ATOM 2017 O O . ASP A 1 248 ? 6.728 13.855 10.037 1.00 96.56 248 ASP A O 1
ATOM 2021 N N . GLN A 1 249 ? 7.990 13.957 8.188 1.00 96.88 249 GLN A N 1
ATOM 2022 C CA . GLN A 1 249 ? 6.865 14.273 7.294 1.00 96.88 249 GLN A CA 1
ATOM 2023 C C . GLN A 1 249 ? 5.781 13.179 7.326 1.00 96.88 249 GLN A C 1
ATOM 2025 O O . GLN A 1 249 ? 4.586 13.477 7.310 1.00 96.88 249 GLN A O 1
ATOM 2030 N N . ILE A 1 250 ? 6.178 11.902 7.395 1.00 97.94 250 ILE A N 1
ATOM 2031 C CA . ILE A 1 250 ? 5.238 10.781 7.542 1.00 97.94 250 ILE A CA 1
ATOM 2032 C C . ILE A 1 250 ? 4.555 10.812 8.920 1.00 97.94 250 ILE A C 1
ATOM 2034 O O . ILE A 1 250 ? 3.345 10.608 8.995 1.00 97.94 250 ILE A O 1
ATOM 2038 N N . SER A 1 251 ? 5.294 11.115 9.991 1.00 97.38 251 SER A N 1
ATOM 2039 C CA . SER A 1 251 ? 4.762 11.288 11.352 1.00 97.38 251 SER A CA 1
ATOM 2040 C C . SER A 1 251 ? 3.717 12.412 11.418 1.00 97.38 251 SER A C 1
ATOM 2042 O O . SER A 1 251 ? 2.637 12.231 11.981 1.00 97.38 251 SER A O 1
ATOM 2044 N N . GLU A 1 252 ? 3.970 13.544 10.756 1.00 96.06 252 GLU A N 1
ATOM 2045 C CA . GLU A 1 252 ? 3.011 14.646 10.613 1.00 96.06 252 GLU A CA 1
ATOM 2046 C C . GLU A 1 252 ? 1.760 14.224 9.827 1.00 96.06 252 GLU A C 1
ATOM 2048 O O . GLU A 1 252 ? 0.637 14.477 10.275 1.00 96.06 252 GLU A O 1
ATOM 2053 N N . CYS A 1 253 ? 1.929 13.513 8.706 1.00 96.75 253 CYS A N 1
ATOM 2054 C CA . CYS A 1 253 ? 0.815 12.992 7.908 1.00 96.75 253 CYS A CA 1
ATOM 2055 C C . CYS A 1 253 ? -0.047 11.987 8.690 1.00 96.75 253 CYS A C 1
ATOM 2057 O O . CYS A 1 253 ? -1.277 12.053 8.633 1.00 96.75 253 CYS A O 1
ATOM 2059 N N . PHE A 1 254 ? 0.577 11.078 9.446 1.00 97.81 254 PHE A N 1
ATOM 2060 C CA . PHE A 1 254 ? -0.120 10.128 10.314 1.00 97.81 254 PHE A CA 1
ATOM 2061 C C . PHE A 1 254 ? -0.858 10.846 11.450 1.00 97.81 254 PHE A C 1
ATOM 2063 O O . PHE A 1 254 ? -2.033 10.553 11.676 1.00 97.81 254 PHE A O 1
ATOM 2070 N N . ASN A 1 255 ? -0.229 11.826 12.108 1.00 96.69 255 ASN A N 1
ATOM 2071 C CA . ASN A 1 255 ? -0.851 12.614 13.173 1.00 96.69 255 ASN A CA 1
ATOM 2072 C C . ASN A 1 255 ? -2.082 13.386 12.670 1.00 96.69 255 ASN A C 1
ATOM 2074 O O . ASN A 1 255 ? -3.137 13.351 13.305 1.00 96.69 255 ASN A O 1
ATOM 2078 N N . PHE A 1 256 ? -1.964 14.034 11.506 1.00 95.06 256 PHE A N 1
ATOM 2079 C CA . PHE A 1 256 ? -3.065 14.726 10.835 1.00 95.06 256 PHE A CA 1
ATOM 2080 C C . PHE A 1 256 ? -4.208 13.771 10.453 1.00 95.06 256 PHE A C 1
ATOM 2082 O O . PHE A 1 256 ? -5.384 14.091 10.639 1.00 95.06 256 PHE A O 1
ATOM 2089 N N . PHE A 1 257 ? -3.881 12.575 9.954 1.00 96.81 257 PHE A N 1
ATOM 2090 C CA . PHE A 1 257 ? -4.875 11.569 9.580 1.00 96.81 257 PHE A CA 1
ATOM 2091 C C . PHE A 1 257 ? -5.683 11.047 10.778 1.00 96.81 257 PHE A C 1
ATOM 2093 O O . PHE A 1 257 ? -6.887 10.815 10.636 1.00 96.81 257 PHE A O 1
ATOM 2100 N N . ILE A 1 258 ? -5.056 10.885 11.950 1.00 96.31 258 ILE A N 1
ATOM 2101 C CA . ILE A 1 258 ? -5.725 10.440 13.188 1.00 96.31 258 ILE A CA 1
ATOM 2102 C C . ILE A 1 258 ? -6.282 11.586 14.048 1.00 96.31 258 ILE A C 1
ATOM 2104 O O . ILE A 1 258 ? -6.765 11.325 15.146 1.00 96.31 258 ILE A O 1
ATOM 2108 N N . ASP A 1 259 ? -6.193 12.838 13.588 1.00 94.75 259 ASP A N 1
ATOM 2109 C CA . ASP A 1 259 ? -6.607 14.045 14.330 1.00 94.75 259 ASP A CA 1
ATOM 2110 C C . ASP A 1 259 ? -5.938 14.195 15.719 1.00 94.75 259 ASP A C 1
ATOM 2112 O O . ASP A 1 259 ? -6.477 14.791 16.653 1.00 94.75 259 ASP A O 1
ATOM 2116 N N . GLY A 1 260 ? -4.746 13.610 15.878 1.00 95.25 260 GLY A N 1
ATOM 2117 C CA . GLY A 1 260 ? -4.046 13.516 17.159 1.00 95.25 260 GLY A CA 1
ATOM 2118 C C . GLY A 1 260 ? -4.713 12.615 18.216 1.00 95.25 260 GLY A C 1
ATOM 2119 O O . GLY A 1 260 ? -4.467 12.834 19.400 1.00 95.25 260 GLY A O 1
ATOM 2120 N N . ASP A 1 261 ? -5.546 11.630 17.844 1.00 96.56 261 ASP A N 1
ATOM 2121 C CA . ASP A 1 261 ? -6.189 10.687 18.782 1.00 96.56 261 ASP A CA 1
ATOM 2122 C C . ASP A 1 261 ? -5.276 9.482 19.157 1.00 96.56 261 ASP A C 1
ATOM 2124 O O . ASP A 1 261 ? -5.056 8.583 18.332 1.00 96.56 261 ASP A O 1
ATOM 2128 N N . PRO A 1 262 ? -4.796 9.371 20.419 1.00 96.81 262 PRO A N 1
ATOM 2129 C CA . PRO A 1 262 ? -3.941 8.259 20.855 1.00 96.81 262 PRO A CA 1
ATOM 2130 C C . PRO A 1 262 ? -4.650 6.893 20.876 1.00 96.81 262 PRO A C 1
ATOM 2132 O O . PRO A 1 262 ? -4.001 5.846 20.810 1.00 96.81 262 PRO A O 1
ATOM 2135 N N . SER A 1 263 ? -5.983 6.864 20.965 1.00 97.56 263 SER A N 1
ATOM 2136 C CA . SER A 1 263 ? -6.782 5.636 20.911 1.00 97.56 263 SER A CA 1
ATOM 2137 C C . SER A 1 263 ? -6.727 5.016 19.516 1.00 97.56 263 SER A C 1
ATOM 2139 O O . SER A 1 263 ? -6.539 3.803 19.386 1.00 97.56 263 SER A O 1
ATOM 2141 N N . ILE A 1 264 ? -6.843 5.846 18.474 1.00 98.31 264 ILE A N 1
ATOM 2142 C CA . ILE A 1 264 ? -6.724 5.426 17.071 1.00 98.31 264 ILE A CA 1
ATOM 2143 C C . ILE A 1 264 ? -5.297 4.947 16.783 1.00 98.31 264 ILE A C 1
ATOM 2145 O O . ILE A 1 264 ? -5.123 3.831 16.288 1.00 98.31 264 ILE A O 1
ATOM 2149 N N . GLN A 1 265 ? -4.281 5.719 17.192 1.00 98.31 265 GLN A N 1
ATOM 2150 C CA . GLN A 1 265 ? -2.866 5.325 17.120 1.00 98.31 265 GLN A CA 1
ATOM 2151 C C . GLN A 1 265 ? -2.626 3.940 17.743 1.00 98.31 265 GLN A C 1
ATOM 2153 O O . GLN A 1 265 ? -2.101 3.041 17.088 1.00 98.31 265 GLN A O 1
ATOM 2158 N N . THR A 1 266 ? -3.064 3.738 18.989 1.00 98.50 266 THR A N 1
ATOM 2159 C CA . THR A 1 266 ? -2.873 2.476 19.724 1.00 98.50 266 THR A CA 1
ATOM 2160 C C . THR A 1 266 ? -3.538 1.294 19.012 1.00 98.50 266 THR A C 1
ATOM 2162 O O . THR A 1 266 ? -2.958 0.208 18.917 1.00 98.50 266 THR A O 1
ATOM 2165 N N . LYS A 1 267 ? -4.746 1.492 18.464 1.00 98.75 267 LYS A N 1
ATOM 2166 C CA . LYS A 1 267 ? -5.471 0.465 17.698 1.00 98.75 267 LYS A CA 1
ATOM 2167 C C . LYS A 1 267 ? -4.747 0.112 16.397 1.00 98.75 267 LYS A C 1
ATOM 2169 O O . LYS A 1 267 ? -4.632 -1.078 16.097 1.00 98.75 267 LYS A O 1
ATOM 2174 N N . TYR A 1 268 ? -4.207 1.099 15.677 1.00 98.88 268 TYR A N 1
ATOM 2175 C CA . TYR A 1 268 ? -3.391 0.861 14.486 1.00 98.88 268 TYR A CA 1
ATOM 2176 C C . TYR A 1 268 ? -2.082 0.137 14.810 1.00 98.88 268 TYR A C 1
ATOM 2178 O O . TYR A 1 268 ? -1.842 -0.907 14.213 1.00 98.88 268 TYR A O 1
ATOM 2186 N N . ILE A 1 269 ? -1.292 0.579 15.798 1.00 98.81 269 ILE A N 1
ATOM 2187 C CA . ILE A 1 269 ? -0.057 -0.120 16.215 1.00 98.81 269 ILE A CA 1
ATOM 2188 C C . ILE A 1 269 ? -0.353 -1.589 16.551 1.00 98.81 269 ILE A C 1
ATOM 2190 O O . ILE A 1 269 ? 0.356 -2.488 16.098 1.00 98.81 269 ILE A O 1
ATOM 2194 N N . ARG A 1 270 ? -1.428 -1.856 17.307 1.00 98.81 270 ARG A N 1
ATOM 2195 C CA . ARG A 1 270 ? -1.847 -3.223 17.654 1.00 98.81 270 ARG A CA 1
ATOM 2196 C C . ARG A 1 270 ? -2.232 -4.044 16.418 1.00 98.81 270 ARG A C 1
ATOM 2198 O O . ARG A 1 270 ? -1.836 -5.202 16.318 1.00 98.81 270 ARG A O 1
ATOM 2205 N N . ARG A 1 271 ? -2.990 -3.467 15.477 1.00 98.88 271 ARG A N 1
ATOM 2206 C CA . ARG A 1 271 ? -3.406 -4.148 14.238 1.00 98.88 271 ARG A CA 1
ATOM 2207 C C . ARG A 1 271 ? -2.220 -4.405 13.304 1.00 98.88 271 ARG A C 1
ATOM 2209 O O . ARG A 1 271 ? -2.138 -5.504 12.773 1.00 98.88 271 ARG A O 1
ATOM 2216 N N . LEU A 1 272 ? -1.291 -3.458 13.164 1.00 98.94 272 LEU A N 1
ATOM 2217 C CA . LEU A 1 272 ? -0.067 -3.604 12.367 1.00 98.94 272 LEU A CA 1
ATOM 2218 C C . LEU A 1 272 ? 0.864 -4.680 12.942 1.00 98.94 272 LEU A C 1
ATOM 2220 O O . LEU A 1 272 ? 1.316 -5.543 12.198 1.00 98.94 272 LEU A O 1
ATOM 2224 N N . LYS A 1 273 ? 1.079 -4.710 14.266 1.00 98.88 273 LYS A N 1
ATOM 2225 C CA . LYS A 1 273 ? 1.854 -5.780 14.926 1.00 98.88 273 LYS A CA 1
ATOM 2226 C C . LYS A 1 273 ? 1.209 -7.164 14.747 1.00 98.88 273 LYS A C 1
ATOM 2228 O O . LYS A 1 273 ? 1.926 -8.140 14.558 1.00 98.88 273 LYS A O 1
ATOM 2233 N N . ALA A 1 274 ? -0.124 -7.246 14.745 1.00 98.88 274 ALA A N 1
ATOM 2234 C CA . ALA A 1 274 ? -0.846 -8.492 14.472 1.00 98.88 274 ALA A CA 1
ATOM 2235 C C . ALA A 1 274 ? -0.796 -8.911 12.987 1.00 98.88 274 ALA A C 1
ATOM 2237 O O . ALA A 1 274 ? -0.676 -10.099 12.702 1.00 98.88 274 ALA A O 1
ATOM 2238 N N . ILE A 1 275 ? -0.843 -7.954 12.048 1.00 98.88 275 ILE A N 1
ATOM 2239 C CA . ILE A 1 275 ? -0.577 -8.203 10.619 1.00 98.88 275 ILE A CA 1
ATOM 2240 C C . ILE A 1 275 ? 0.830 -8.787 10.466 1.00 98.88 275 ILE A C 1
ATOM 2242 O O . ILE A 1 275 ? 0.978 -9.848 9.872 1.00 98.88 275 ILE A O 1
ATOM 2246 N N . ARG A 1 276 ? 1.841 -8.148 11.072 1.00 98.88 276 ARG A N 1
ATOM 2247 C CA . ARG A 1 276 ? 3.246 -8.566 10.990 1.00 98.88 276 ARG A CA 1
ATOM 2248 C C . ARG A 1 276 ? 3.458 -10.013 11.436 1.00 98.88 276 ARG A C 1
ATOM 2250 O O . ARG A 1 276 ? 3.920 -10.813 10.637 1.00 98.88 276 ARG A O 1
ATOM 2257 N N . ALA A 1 277 ? 3.014 -10.362 12.644 1.00 98.81 277 ALA A N 1
ATOM 2258 C CA . ALA A 1 277 ? 3.155 -11.722 13.173 1.00 98.81 277 ALA A CA 1
ATOM 2259 C C . ALA A 1 277 ? 2.432 -12.791 12.323 1.00 98.81 277 ALA A C 1
ATOM 2261 O O . ALA A 1 277 ? 2.846 -13.948 12.295 1.00 98.81 277 ALA A O 1
ATOM 2262 N N . THR A 1 278 ? 1.363 -12.405 11.613 1.00 98.88 278 THR A N 1
ATOM 2263 C CA . THR A 1 278 ? 0.647 -13.301 10.689 1.00 98.88 278 THR A CA 1
ATOM 2264 C C . THR A 1 278 ? 1.396 -13.451 9.362 1.00 98.88 278 THR A C 1
ATOM 2266 O O . THR A 1 278 ? 1.494 -14.560 8.852 1.00 98.88 278 THR A O 1
ATOM 2269 N N . LEU A 1 279 ? 1.970 -12.368 8.823 1.00 98.88 279 LEU A N 1
ATOM 2270 C CA . LEU A 1 279 ? 2.829 -12.401 7.629 1.00 98.88 279 LEU A CA 1
ATOM 2271 C C . LEU A 1 279 ? 4.076 -13.262 7.862 1.00 98.88 279 LEU A C 1
ATOM 2273 O O . LEU A 1 279 ? 4.373 -14.135 7.058 1.00 98.88 279 LEU A O 1
ATOM 2277 N N . GLU A 1 280 ? 4.730 -13.085 9.013 1.00 98.75 280 GLU A N 1
ATOM 2278 C CA . GLU A 1 280 ? 5.898 -13.860 9.467 1.00 98.75 280 GLU A CA 1
ATOM 2279 C C . GLU A 1 280 ? 5.610 -15.367 9.647 1.00 98.75 280 GLU A C 1
ATOM 2281 O O . GLU A 1 280 ? 6.542 -16.148 9.814 1.00 98.75 280 GLU A O 1
ATOM 2286 N N . SER A 1 281 ? 4.336 -15.777 9.601 1.00 98.50 281 SER A N 1
ATOM 2287 C CA . SER A 1 281 ? 3.886 -17.173 9.717 1.00 98.50 281 SER A CA 1
ATOM 2288 C C . SER A 1 281 ? 3.150 -17.688 8.464 1.00 98.50 281 SER A C 1
ATOM 2290 O O . SER A 1 281 ? 2.631 -18.804 8.483 1.00 98.50 281 SER A O 1
ATOM 2292 N N . SER A 1 282 ? 3.020 -16.878 7.405 1.00 98.69 282 SER A N 1
ATOM 2293 C CA . SER A 1 282 ? 2.167 -17.172 6.243 1.00 98.69 282 SER A CA 1
ATOM 2294 C C . SER A 1 282 ? 2.965 -17.827 5.115 1.00 98.69 282 SER A C 1
ATOM 2296 O O . SER A 1 282 ? 3.851 -17.209 4.524 1.00 98.69 282 SER A O 1
ATOM 2298 N N . GLU A 1 283 ? 2.604 -19.068 4.773 1.00 97.88 283 GLU A N 1
ATOM 2299 C CA . GLU A 1 283 ? 3.152 -19.783 3.612 1.00 97.88 283 GLU A CA 1
ATOM 2300 C C . GLU A 1 283 ? 2.819 -19.051 2.304 1.00 97.88 283 GLU A C 1
ATOM 2302 O O . GLU A 1 283 ? 3.663 -18.973 1.410 1.00 97.88 283 GLU A O 1
ATOM 2307 N N . PHE A 1 284 ? 1.623 -18.450 2.188 1.00 98.38 284 PHE A N 1
ATOM 2308 C CA . PHE A 1 284 ? 1.330 -17.595 1.040 1.00 98.38 284 PHE A CA 1
ATOM 2309 C C . PHE A 1 284 ? 2.316 -16.429 0.960 1.00 98.38 284 PHE A C 1
ATOM 2311 O O . PHE A 1 284 ? 2.837 -16.166 -0.116 1.00 98.38 284 PHE A O 1
ATOM 2318 N N . PHE A 1 285 ? 2.577 -15.730 2.063 1.00 98.62 285 PHE A N 1
ATOM 2319 C CA . PHE A 1 285 ? 3.441 -14.554 2.042 1.00 98.62 285 PHE A CA 1
ATOM 2320 C C . PHE A 1 285 ? 4.882 -14.911 1.657 1.00 98.62 285 PHE A C 1
ATOM 2322 O O . PHE A 1 285 ? 5.353 -14.441 0.626 1.00 98.62 285 PHE A O 1
ATOM 2329 N N . ALA A 1 286 ? 5.515 -15.826 2.399 1.00 98.38 286 ALA A N 1
ATOM 2330 C CA . ALA A 1 286 ? 6.917 -16.200 2.201 1.00 98.38 286 ALA A CA 1
ATOM 2331 C C . ALA A 1 286 ? 7.229 -16.760 0.797 1.00 98.38 286 ALA A C 1
ATOM 2333 O O . ALA A 1 286 ? 8.365 -16.665 0.339 1.00 98.38 286 ALA A O 1
ATOM 2334 N N . LEU A 1 287 ? 6.237 -17.334 0.102 1.00 98.19 287 LEU A N 1
ATOM 2335 C CA . LEU A 1 287 ? 6.382 -17.895 -1.248 1.00 98.19 287 LEU A CA 1
ATOM 2336 C C . LEU A 1 287 ? 5.934 -16.943 -2.380 1.00 98.19 287 LEU A C 1
ATOM 2338 O O . LEU A 1 287 ? 5.770 -17.395 -3.517 1.00 98.19 287 LEU A O 1
ATOM 2342 N N . HIS A 1 288 ? 5.688 -15.653 -2.110 1.00 98.25 288 HIS A N 1
ATOM 2343 C CA . HIS A 1 288 ? 5.230 -14.687 -3.120 1.00 98.25 288 HIS A CA 1
ATOM 2344 C C . HIS A 1 288 ? 5.992 -13.357 -3.097 1.00 98.25 288 HIS A C 1
ATOM 2346 O O . HIS A 1 288 ? 6.243 -12.772 -2.057 1.00 98.25 288 HIS A O 1
ATOM 2352 N N . GLU A 1 289 ? 6.234 -12.802 -4.281 1.00 97.12 289 GLU A N 1
ATOM 2353 C CA . GLU A 1 289 ? 6.658 -11.419 -4.492 1.00 97.12 289 GLU A CA 1
ATOM 2354 C C . GLU A 1 289 ? 5.434 -10.485 -4.332 1.00 97.12 289 GLU A C 1
ATOM 2356 O O . GLU A 1 289 ? 4.507 -10.522 -5.153 1.00 97.12 289 GLU A O 1
ATOM 2361 N N . VAL A 1 290 ? 5.379 -9.648 -3.287 1.00 98.00 290 VAL A N 1
ATOM 2362 C CA . VAL A 1 290 ? 4.169 -8.891 -2.884 1.00 98.00 290 VAL A CA 1
ATOM 2363 C C . VAL A 1 290 ? 4.231 -7.423 -3.330 1.00 98.00 290 VAL A C 1
ATOM 2365 O O . VAL A 1 290 ? 4.037 -6.473 -2.572 1.00 98.00 290 VAL A O 1
ATOM 2368 N N . ILE A 1 291 ? 4.479 -7.219 -4.626 1.00 97.25 291 ILE A N 1
ATOM 2369 C CA . ILE A 1 291 ? 4.639 -5.880 -5.209 1.00 97.25 291 ILE A CA 1
ATOM 2370 C C . ILE A 1 291 ? 3.319 -5.116 -5.319 1.00 97.25 291 ILE A C 1
ATOM 2372 O O . ILE A 1 291 ? 2.339 -5.587 -5.892 1.00 97.25 291 ILE A O 1
ATOM 2376 N N . GLY A 1 292 ? 3.345 -3.842 -4.921 1.00 94.94 292 GLY A N 1
ATOM 2377 C CA . GLY A 1 292 ? 2.379 -2.830 -5.359 1.00 94.94 292 GLY A CA 1
ATOM 2378 C C . GLY A 1 292 ? 1.009 -2.863 -4.677 1.00 94.94 292 GLY A C 1
ATOM 2379 O O . GLY A 1 292 ? 0.202 -1.967 -4.939 1.00 94.94 292 GLY A O 1
ATOM 2380 N N . SER A 1 293 ? 0.773 -3.817 -3.781 1.00 97.81 293 SER A N 1
ATOM 2381 C CA . SER A 1 293 ? -0.314 -3.809 -2.798 1.00 97.81 293 SER A CA 1
ATOM 2382 C C . SER A 1 293 ? -0.234 -2.609 -1.842 1.00 97.81 293 SER A C 1
ATOM 2384 O O . SER A 1 293 ? 0.777 -1.905 -1.777 1.00 97.81 293 SER A O 1
ATOM 2386 N N . SER A 1 294 ? -1.300 -2.371 -1.081 1.00 98.56 294 SER A N 1
ATOM 2387 C CA . SER A 1 294 ? -1.343 -1.335 -0.040 1.00 98.56 294 SER A CA 1
ATOM 2388 C C . SER A 1 294 ? -1.893 -1.870 1.279 1.00 98.56 294 SER A C 1
ATOM 2390 O O . SER A 1 294 ? -2.700 -2.798 1.289 1.00 98.56 294 SER A O 1
ATOM 2392 N N . LEU A 1 295 ? -1.527 -1.218 2.383 1.00 98.81 295 LEU A N 1
ATOM 2393 C CA . LEU A 1 295 ? -2.289 -1.247 3.627 1.00 98.81 295 LEU A CA 1
ATOM 2394 C C . LEU A 1 295 ? -3.324 -0.116 3.605 1.00 98.81 295 LEU A C 1
ATOM 2396 O O . LEU A 1 295 ? -2.974 1.066 3.558 1.00 98.81 295 LEU A O 1
ATOM 2400 N N . LEU A 1 296 ? -4.602 -0.491 3.638 1.00 98.69 296 LEU A N 1
ATOM 2401 C CA . LEU A 1 296 ? -5.733 0.420 3.750 1.00 98.69 296 LEU A CA 1
ATOM 2402 C C . LEU A 1 296 ? -6.082 0.614 5.226 1.00 98.69 296 LEU A C 1
ATOM 2404 O O . LEU A 1 296 ? -6.585 -0.301 5.881 1.00 98.69 296 LEU A O 1
ATOM 2408 N N . PHE A 1 297 ? -5.826 1.813 5.734 1.00 98.75 297 PHE A N 1
ATOM 2409 C CA . PHE A 1 297 ? -6.195 2.246 7.076 1.00 98.75 297 PHE A CA 1
ATOM 2410 C C . PHE A 1 297 ? -7.604 2.833 7.058 1.00 98.75 297 PHE A C 1
ATOM 2412 O O . PHE A 1 297 ? -7.902 3.688 6.223 1.00 98.75 297 PHE A O 1
ATOM 2419 N N . VAL A 1 298 ? -8.451 2.420 8.001 1.00 98.44 298 VAL A N 1
ATOM 2420 C CA . VAL A 1 298 ? -9.807 2.958 8.174 1.00 98.44 298 VAL A CA 1
ATOM 2421 C C . VAL A 1 298 ? -10.068 3.225 9.652 1.00 98.44 298 VAL A C 1
ATOM 2423 O O . VAL A 1 298 ? -9.900 2.326 10.482 1.00 98.44 298 VAL A O 1
ATOM 2426 N N . HIS A 1 299 ? -10.529 4.433 9.981 1.00 98.12 299 HIS A N 1
ATOM 2427 C CA . HIS A 1 299 ? -11.054 4.768 11.307 1.00 98.12 299 HIS A CA 1
ATOM 2428 C C . HIS A 1 299 ? -12.287 5.664 11.251 1.00 98.12 299 HIS A C 1
ATOM 2430 O O . HIS A 1 299 ? -12.595 6.239 10.210 1.00 98.12 299 HIS A O 1
ATOM 2436 N N . ASP A 1 300 ? -13.006 5.779 12.366 1.00 96.38 300 ASP A N 1
ATOM 2437 C CA . ASP A 1 300 ? -14.131 6.700 12.497 1.00 96.38 300 ASP A CA 1
ATOM 2438 C C . ASP A 1 300 ? -14.239 7.370 13.876 1.00 96.38 300 ASP A C 1
ATOM 2440 O O . ASP A 1 300 ? -13.590 6.994 14.854 1.00 96.38 300 ASP A O 1
ATOM 2444 N N . ARG A 1 301 ? -15.138 8.358 13.946 1.00 93.06 301 ARG A N 1
ATOM 2445 C CA . ARG A 1 301 ? -15.472 9.148 15.142 1.00 93.06 301 ARG A CA 1
ATOM 2446 C C . ARG A 1 301 ? -16.065 8.357 16.316 1.00 93.06 301 ARG A C 1
ATOM 2448 O O . ARG A 1 301 ? -16.212 8.920 17.394 1.00 93.06 301 ARG A O 1
ATOM 2455 N N . THR A 1 302 ? -16.426 7.085 16.133 1.00 94.81 302 THR A N 1
ATOM 2456 C CA . THR A 1 302 ? -16.839 6.192 17.235 1.00 94.81 302 THR A CA 1
ATOM 2457 C C . THR A 1 302 ? -15.640 5.497 17.886 1.00 94.81 302 THR A C 1
ATOM 2459 O O . THR A 1 302 ? -15.786 4.770 18.867 1.00 94.81 302 THR A O 1
ATOM 2462 N N . GLY A 1 303 ? -14.434 5.719 17.353 1.00 95.69 303 GLY A N 1
ATOM 2463 C CA . GLY A 1 303 ? -13.206 5.096 17.816 1.00 95.69 303 GLY A CA 1
ATOM 2464 C C . GLY A 1 303 ? -12.947 3.721 17.199 1.00 95.69 303 GLY A C 1
ATOM 2465 O O . GLY A 1 303 ? -12.026 3.037 17.661 1.00 95.69 303 GLY A O 1
ATOM 2466 N N . LYS A 1 304 ? -13.710 3.288 16.183 1.00 97.69 304 LYS A N 1
ATOM 2467 C CA . LYS A 1 304 ? -13.333 2.116 15.378 1.00 97.69 304 LYS A CA 1
ATOM 2468 C C . LYS A 1 304 ? -12.065 2.445 14.594 1.00 97.69 304 LYS A C 1
ATOM 2470 O O . LYS A 1 304 ? -11.968 3.520 14.017 1.00 97.69 304 LYS A O 1
ATOM 2475 N N . ALA A 1 305 ? -11.116 1.515 14.548 1.00 98.38 305 ALA A N 1
ATOM 2476 C CA . ALA A 1 305 ? -9.902 1.628 13.743 1.00 98.38 305 ALA A CA 1
ATOM 2477 C C . ALA A 1 305 ? -9.394 0.235 13.352 1.00 98.38 305 ALA A C 1
ATOM 2479 O O . ALA A 1 305 ? -9.318 -0.655 14.203 1.00 98.38 305 ALA A O 1
ATOM 2480 N N . SER A 1 306 ? -9.057 0.040 12.078 1.00 98.56 306 SER A N 1
ATOM 2481 C CA . SER A 1 306 ? -8.526 -1.217 11.542 1.00 98.56 306 SER A CA 1
ATOM 2482 C C . SER A 1 306 ? -7.719 -0.980 10.258 1.00 98.56 306 SER A C 1
ATOM 2484 O O . SER A 1 306 ? -7.764 0.093 9.660 1.00 98.56 306 SER A O 1
ATOM 2486 N N . VAL A 1 307 ? -6.952 -1.993 9.860 1.00 98.81 307 VAL A N 1
ATOM 2487 C CA . VAL A 1 307 ? -6.071 -1.990 8.688 1.00 98.81 307 VAL A CA 1
ATOM 2488 C C . VAL A 1 307 ? -6.231 -3.318 7.946 1.00 98.81 307 VAL A C 1
ATOM 2490 O O . VAL A 1 307 ? -6.364 -4.365 8.593 1.00 98.81 307 VAL A O 1
ATOM 2493 N N . TRP A 1 308 ? -6.203 -3.283 6.615 1.00 98.88 308 TRP A N 1
ATOM 2494 C CA . TRP A 1 308 ? -6.230 -4.465 5.745 1.00 98.88 308 TRP A CA 1
ATOM 2495 C C . TRP A 1 308 ? -5.241 -4.331 4.590 1.00 98.88 308 TRP A C 1
ATOM 2497 O O . TRP A 1 308 ? -4.971 -3.224 4.136 1.00 98.88 308 TRP A O 1
ATOM 2507 N N . MET A 1 309 ? -4.749 -5.457 4.085 1.00 98.81 309 MET A N 1
ATOM 2508 C CA . MET A 1 309 ? -3.967 -5.534 2.853 1.00 98.81 309 MET A CA 1
ATOM 2509 C C . MET A 1 309 ? -4.911 -5.588 1.642 1.00 98.81 309 MET A C 1
ATOM 2511 O O . MET A 1 309 ? -5.906 -6.318 1.656 1.00 98.81 309 MET A O 1
ATOM 2515 N N . ILE A 1 310 ? -4.601 -4.821 0.597 1.00 98.12 310 ILE A N 1
ATOM 2516 C CA . ILE A 1 310 ? -5.382 -4.707 -0.644 1.00 98.12 310 ILE A CA 1
ATOM 2517 C C . ILE A 1 310 ? -4.472 -4.668 -1.885 1.00 98.12 310 ILE A C 1
ATOM 2519 O O . ILE A 1 310 ? -3.261 -4.486 -1.777 1.00 98.12 310 ILE A O 1
ATOM 2523 N N . ASP A 1 311 ? -5.075 -4.747 -3.075 1.00 96.44 311 ASP A N 1
ATOM 2524 C CA . ASP A 1 311 ? -4.433 -4.508 -4.378 1.00 96.44 311 ASP A CA 1
ATOM 2525 C C . ASP A 1 311 ? -3.374 -5.544 -4.822 1.00 96.44 311 ASP A C 1
ATOM 2527 O O . ASP A 1 311 ? -2.351 -5.219 -5.423 1.00 96.44 311 ASP A O 1
ATOM 2531 N N . PHE A 1 312 ? -3.687 -6.831 -4.643 1.00 97.19 312 PHE A N 1
ATOM 2532 C CA . PHE A 1 312 ? -2.862 -7.995 -5.025 1.00 97.19 312 PHE A CA 1
ATOM 2533 C C . PHE A 1 312 ? -2.703 -8.230 -6.546 1.00 97.19 312 PHE A C 1
ATOM 2535 O O . PHE A 1 312 ? -2.309 -9.309 -6.983 1.00 97.19 312 PHE A O 1
ATOM 2542 N N . GLY A 1 313 ? -3.014 -7.247 -7.398 1.00 95.06 313 GLY A N 1
ATOM 2543 C CA . GLY A 1 313 ? -2.982 -7.390 -8.864 1.00 95.06 313 GLY A CA 1
ATOM 2544 C C . GLY A 1 313 ? -1.590 -7.576 -9.478 1.00 95.06 313 GLY A C 1
ATOM 2545 O O . GLY A 1 313 ? -1.482 -7.944 -10.651 1.00 95.06 313 GLY A O 1
ATOM 2546 N N . LYS A 1 314 ? -0.533 -7.345 -8.693 1.00 95.56 314 LYS A N 1
ATOM 2547 C CA . LYS A 1 314 ? 0.859 -7.650 -9.044 1.00 95.56 314 LYS A CA 1
ATOM 2548 C C . LYS A 1 314 ? 1.477 -8.777 -8.214 1.00 95.56 314 LYS A C 1
ATOM 2550 O O . LYS A 1 314 ? 2.533 -9.235 -8.622 1.00 95.56 314 LYS A O 1
ATOM 2555 N N . THR A 1 315 ? 0.842 -9.244 -7.138 1.00 97.06 315 THR A N 1
ATOM 2556 C CA . THR A 1 315 ? 1.378 -10.333 -6.310 1.00 97.06 315 THR A CA 1
ATOM 2557 C C . THR A 1 315 ? 1.570 -11.595 -7.154 1.00 97.06 315 THR A C 1
ATOM 2559 O O . THR A 1 315 ? 0.659 -12.005 -7.881 1.00 97.06 315 THR A O 1
ATOM 2562 N N . THR A 1 316 ? 2.756 -12.196 -7.093 1.00 95.56 316 THR A N 1
ATOM 2563 C CA . THR A 1 316 ? 3.135 -13.365 -7.905 1.00 95.56 316 THR A CA 1
ATOM 2564 C C . THR A 1 316 ? 3.890 -14.392 -7.077 1.00 95.56 316 THR A C 1
ATOM 2566 O O . THR A 1 316 ? 4.687 -13.980 -6.246 1.00 95.56 316 THR A O 1
ATOM 2569 N N . PRO A 1 317 ? 3.683 -15.703 -7.294 1.00 96.81 317 PRO A N 1
ATOM 2570 C CA . PRO A 1 317 ? 4.494 -16.720 -6.635 1.00 96.81 317 PRO A CA 1
ATOM 2571 C C . PRO A 1 317 ? 5.957 -16.605 -7.075 1.00 96.81 317 PRO A C 1
ATOM 2573 O O . PRO A 1 317 ? 6.230 -16.254 -8.228 1.00 96.81 317 PRO A O 1
ATOM 2576 N N . LEU A 1 318 ? 6.863 -16.917 -6.154 1.00 96.25 318 LEU A N 1
ATOM 2577 C CA . LEU A 1 318 ? 8.297 -17.049 -6.400 1.00 96.25 318 LEU A CA 1
ATOM 2578 C C . LEU A 1 318 ? 8.605 -18.317 -7.227 1.00 96.25 318 LEU A C 1
ATOM 2580 O O . LEU A 1 318 ? 7.726 -19.176 -7.406 1.00 96.25 318 LEU A O 1
ATOM 2584 N N . PRO A 1 319 ? 9.833 -18.462 -7.756 1.00 93.75 319 PRO A N 1
ATOM 2585 C CA . PRO A 1 319 ? 10.299 -19.725 -8.320 1.00 93.75 319 PRO A CA 1
ATOM 2586 C C . PRO A 1 319 ? 10.226 -20.887 -7.305 1.00 93.75 319 PRO A C 1
ATOM 2588 O O . PRO A 1 319 ? 10.255 -20.669 -6.092 1.00 93.75 319 PRO A O 1
ATOM 2591 N N . PRO A 1 320 ? 10.128 -22.151 -7.763 1.00 91.94 320 PRO A N 1
ATOM 2592 C CA . PRO A 1 320 ? 10.105 -23.300 -6.862 1.00 91.94 320 PRO A CA 1
ATOM 2593 C C . PRO A 1 320 ? 11.354 -23.363 -5.974 1.00 91.94 320 PRO A C 1
ATOM 2595 O O . PRO A 1 320 ? 12.468 -23.231 -6.472 1.00 91.94 320 PRO A O 1
ATOM 2598 N N . SER A 1 321 ? 11.150 -23.631 -4.681 1.00 89.69 321 SER A N 1
ATOM 2599 C CA . SER A 1 321 ? 12.190 -23.678 -3.637 1.00 89.69 321 SER A CA 1
ATOM 2600 C C . SER A 1 321 ? 12.825 -22.334 -3.241 1.00 89.69 321 SER A C 1
ATOM 2602 O O . SER A 1 321 ? 13.738 -22.342 -2.418 1.00 89.69 321 SER A O 1
ATOM 2604 N N . GLU A 1 322 ? 12.322 -21.199 -3.735 1.00 94.12 322 GLU A N 1
ATOM 2605 C CA . GLU A 1 322 ? 12.686 -19.860 -3.246 1.00 94.12 322 GLU A CA 1
ATOM 2606 C C . GLU A 1 322 ? 11.662 -19.326 -2.225 1.00 94.12 322 GLU A C 1
ATOM 2608 O O . GLU A 1 322 ? 10.488 -19.706 -2.238 1.00 94.12 322 GLU A O 1
ATOM 2613 N N . SER A 1 323 ? 12.114 -18.442 -1.330 1.00 96.31 323 SER A N 1
ATOM 2614 C CA . SER A 1 323 ? 11.285 -17.773 -0.320 1.00 96.31 323 SER A CA 1
ATOM 2615 C C . SER A 1 323 ? 11.878 -16.418 0.075 1.00 96.31 323 SER A C 1
ATOM 2617 O O . SER A 1 323 ? 13.085 -16.346 0.313 1.00 96.31 323 SER A O 1
ATOM 2619 N N . ASN A 1 324 ? 11.040 -15.393 0.225 1.00 95.81 324 ASN A N 1
ATOM 2620 C CA . ASN A 1 324 ? 11.444 -14.062 0.690 1.00 95.81 324 ASN A CA 1
ATOM 2621 C C . ASN A 1 324 ? 11.408 -13.968 2.231 1.00 95.81 324 ASN A C 1
ATOM 2623 O O . ASN A 1 324 ? 10.562 -14.584 2.884 1.00 95.81 324 ASN A O 1
ATOM 2627 N N . ASP A 1 325 ? 12.283 -13.142 2.813 1.00 97.94 325 ASP A N 1
ATOM 2628 C CA . ASP A 1 325 ? 12.181 -12.683 4.210 1.00 97.94 325 ASP A CA 1
ATOM 2629 C C . ASP A 1 325 ? 11.460 -11.319 4.329 1.00 97.94 325 ASP A C 1
ATOM 2631 O O . ASP A 1 325 ? 11.051 -10.914 5.424 1.00 97.94 325 ASP A O 1
ATOM 2635 N N . HIS A 1 326 ? 11.247 -10.639 3.193 1.00 98.62 326 HIS A N 1
ATOM 2636 C CA . HIS A 1 326 ? 10.560 -9.353 3.033 1.00 98.62 326 HIS A CA 1
ATOM 2637 C C . HIS A 1 326 ? 11.237 -8.172 3.755 1.00 98.62 326 HIS A C 1
ATOM 2639 O O . HIS A 1 326 ? 10.611 -7.131 3.999 1.00 98.62 326 HIS A O 1
ATOM 2645 N N . ARG A 1 327 ? 12.512 -8.312 4.128 1.00 98.50 327 ARG A N 1
ATOM 2646 C CA . ARG A 1 327 ? 13.318 -7.336 4.883 1.00 98.50 327 ARG A CA 1
ATOM 2647 C C . ARG A 1 327 ? 14.686 -7.083 4.265 1.00 98.50 327 ARG A C 1
ATOM 2649 O O . ARG A 1 327 ? 15.161 -5.947 4.304 1.00 98.50 327 ARG A O 1
ATOM 2656 N N . THR A 1 328 ? 15.314 -8.117 3.720 1.00 98.19 328 THR A N 1
ATOM 2657 C CA . THR A 1 328 ? 16.582 -8.055 3.003 1.00 98.19 328 THR A CA 1
ATOM 2658 C C . THR A 1 328 ? 16.480 -7.048 1.851 1.00 98.19 328 THR A C 1
ATOM 2660 O O . THR A 1 328 ? 15.487 -7.046 1.120 1.00 98.19 328 THR A O 1
ATOM 2663 N N . PRO A 1 329 ? 17.476 -6.157 1.658 1.00 97.69 329 PRO A N 1
ATOM 2664 C CA . PRO A 1 329 ? 17.450 -5.212 0.549 1.00 97.69 329 PRO A CA 1
ATOM 2665 C C . PRO A 1 329 ? 17.307 -5.908 -0.808 1.00 97.69 329 PRO A C 1
ATOM 2667 O O . PRO A 1 329 ? 17.999 -6.885 -1.103 1.00 97.69 329 PRO A O 1
ATOM 2670 N N . TRP A 1 330 ? 16.431 -5.371 -1.656 1.00 96.81 330 TRP A N 1
ATOM 2671 C CA . TRP A 1 330 ? 16.265 -5.870 -3.016 1.00 96.81 330 TRP A CA 1
ATOM 2672 C C . TRP A 1 330 ? 17.532 -5.662 -3.854 1.00 96.81 330 TRP A C 1
ATOM 2674 O O . TRP A 1 330 ? 18.066 -4.552 -3.929 1.00 96.81 330 TRP A O 1
ATOM 2684 N N . VAL A 1 331 ? 17.948 -6.722 -4.545 1.00 94.81 331 VAL A N 1
ATOM 2685 C CA . VAL A 1 331 ? 18.914 -6.694 -5.647 1.00 94.81 331 VAL A CA 1
ATOM 2686 C C . VAL A 1 331 ? 18.354 -7.540 -6.788 1.00 94.81 331 VAL A C 1
ATOM 2688 O O . VAL A 1 331 ? 17.728 -8.565 -6.543 1.00 94.81 331 VAL A O 1
ATOM 2691 N N . GLU A 1 332 ? 18.541 -7.120 -8.040 1.00 92.62 332 GLU A N 1
ATOM 2692 C CA . GLU A 1 332 ? 17.879 -7.790 -9.167 1.00 92.62 332 GLU A CA 1
ATOM 2693 C C . GLU A 1 332 ? 18.258 -9.280 -9.256 1.00 92.62 332 GLU A C 1
ATOM 2695 O O . GLU A 1 332 ? 19.436 -9.621 -9.384 1.00 92.62 332 GLU A O 1
ATOM 2700 N N . GLY A 1 333 ? 17.248 -10.150 -9.192 1.00 93.06 333 GLY A N 1
ATOM 2701 C CA . GLY A 1 333 ? 17.382 -11.603 -9.129 1.00 93.06 333 GLY A CA 1
ATOM 2702 C C . GLY A 1 333 ? 17.254 -12.209 -7.727 1.00 93.06 333 GLY A C 1
ATOM 2703 O O . GLY A 1 333 ? 17.310 -13.429 -7.625 1.00 93.06 333 GLY A O 1
ATOM 2704 N N . ASN A 1 334 ? 17.074 -11.415 -6.658 1.00 95.50 334 ASN A N 1
ATOM 2705 C CA . ASN A 1 334 ? 16.728 -11.936 -5.323 1.00 95.50 334 ASN A CA 1
ATOM 2706 C C . ASN A 1 334 ? 15.231 -11.858 -4.988 1.00 95.50 334 ASN A C 1
ATOM 2708 O O . ASN A 1 334 ? 14.853 -12.236 -3.886 1.00 95.50 334 ASN A O 1
ATOM 2712 N N . HIS A 1 335 ? 14.402 -11.330 -5.896 1.00 95.69 335 HIS A N 1
ATOM 2713 C CA . HIS A 1 335 ? 12.950 -11.174 -5.750 1.00 95.69 335 HIS A CA 1
ATOM 2714 C C . HIS A 1 335 ? 12.450 -10.402 -4.510 1.00 95.69 335 HIS A C 1
ATOM 2716 O O . HIS A 1 335 ? 11.241 -10.232 -4.353 1.00 95.69 335 HIS A O 1
ATOM 2722 N N . GLU A 1 336 ? 13.320 -9.830 -3.675 1.00 97.81 336 GLU A N 1
ATOM 2723 C CA . GLU A 1 336 ? 12.898 -9.143 -2.453 1.00 97.81 336 GLU A CA 1
ATOM 2724 C C . GLU A 1 336 ? 12.035 -7.905 -2.721 1.00 97.81 336 GLU A C 1
ATOM 2726 O O . GLU A 1 336 ? 12.238 -7.164 -3.690 1.00 97.81 336 GLU A O 1
ATOM 2731 N N . ASP A 1 337 ? 11.049 -7.675 -1.857 1.00 97.69 337 ASP A N 1
ATOM 2732 C CA . ASP A 1 337 ? 10.101 -6.560 -1.966 1.00 97.69 337 ASP A CA 1
ATOM 2733 C C . ASP A 1 337 ? 10.218 -5.549 -0.815 1.00 97.69 337 ASP A C 1
ATOM 2735 O O . ASP A 1 337 ? 9.733 -4.418 -0.938 1.00 97.69 337 ASP A O 1
ATOM 2739 N N . GLY A 1 338 ? 10.894 -5.917 0.280 1.00 98.31 338 GLY A N 1
ATOM 2740 C CA . GLY A 1 338 ? 11.028 -5.079 1.471 1.00 98.31 338 GLY A CA 1
ATOM 2741 C C . GLY A 1 338 ? 9.697 -4.797 2.181 1.00 98.31 338 GLY A C 1
ATOM 2742 O O . GLY A 1 338 ? 9.573 -3.767 2.850 1.00 98.31 338 GLY A O 1
ATOM 2743 N N . TYR A 1 339 ? 8.678 -5.649 2.013 1.00 98.81 339 TYR A N 1
ATOM 2744 C CA . TYR A 1 339 ? 7.338 -5.419 2.556 1.00 98.81 339 TYR A CA 1
ATOM 2745 C C . TYR A 1 339 ? 7.316 -5.411 4.094 1.00 98.81 339 TYR A C 1
ATOM 2747 O O . TYR A 1 339 ? 6.683 -4.541 4.702 1.00 98.81 339 TYR A O 1
ATOM 2755 N N . LEU A 1 340 ? 8.018 -6.344 4.747 1.00 98.88 340 LEU A N 1
ATOM 2756 C CA . LEU A 1 340 ? 8.133 -6.382 6.207 1.00 98.88 340 LEU A CA 1
ATOM 2757 C C . LEU A 1 340 ? 9.057 -5.291 6.744 1.00 98.88 340 LEU A C 1
ATOM 2759 O O . LEU A 1 340 ? 8.723 -4.716 7.775 1.00 98.88 340 LEU A O 1
ATOM 2763 N N . PHE A 1 341 ? 10.122 -4.917 6.027 1.00 98.88 341 PHE A N 1
ATOM 2764 C CA . PHE A 1 341 ? 10.889 -3.705 6.353 1.00 98.88 341 PHE A CA 1
ATOM 2765 C C . PHE A 1 341 ? 9.980 -2.462 6.354 1.00 98.88 341 PHE A C 1
ATOM 2767 O O . PHE A 1 341 ? 9.984 -1.687 7.311 1.00 98.88 341 PHE A O 1
ATOM 2774 N N . GLY A 1 342 ? 9.119 -2.325 5.340 1.00 98.75 342 GLY A N 1
ATOM 2775 C CA . GLY A 1 342 ? 8.107 -1.270 5.275 1.00 98.75 342 GLY A CA 1
ATOM 2776 C C . GLY A 1 342 ? 7.118 -1.287 6.441 1.00 98.75 342 GLY A C 1
ATOM 2777 O O . GLY A 1 342 ? 6.800 -0.242 7.009 1.00 98.75 342 GLY A O 1
ATOM 2778 N N . LEU A 1 343 ? 6.649 -2.471 6.838 1.00 98.88 343 LEU A N 1
ATOM 2779 C CA . LEU A 1 343 ? 5.747 -2.632 7.979 1.00 98.88 343 LEU A CA 1
ATOM 2780 C C . LEU A 1 343 ? 6.439 -2.349 9.324 1.00 98.88 343 LEU A C 1
ATOM 2782 O O . LEU A 1 343 ? 5.826 -1.745 10.204 1.00 98.88 343 LEU A O 1
ATOM 2786 N N . ASP A 1 344 ? 7.705 -2.732 9.481 1.00 98.88 344 ASP A N 1
ATOM 2787 C CA . ASP A 1 344 ? 8.513 -2.451 10.670 1.00 98.88 344 ASP A CA 1
ATOM 2788 C C . ASP A 1 344 ? 8.743 -0.948 10.841 1.00 98.88 344 ASP A C 1
ATOM 2790 O O . ASP A 1 344 ? 8.398 -0.394 11.887 1.00 98.88 344 ASP A O 1
ATOM 2794 N N . MET A 1 345 ? 9.201 -0.269 9.785 1.00 98.69 345 MET A N 1
ATOM 2795 C CA . MET A 1 345 ? 9.333 1.191 9.755 1.00 98.69 345 MET A CA 1
ATOM 2796 C C . MET A 1 345 ? 7.994 1.885 10.025 1.00 98.69 345 MET A C 1
ATOM 2798 O O . MET A 1 345 ? 7.933 2.837 10.798 1.00 98.69 345 MET A O 1
ATOM 2802 N N . MET A 1 346 ? 6.889 1.398 9.455 1.00 98.62 346 MET A N 1
ATOM 2803 C CA . MET A 1 346 ? 5.556 1.960 9.691 1.00 98.62 346 MET A CA 1
ATOM 2804 C C . MET A 1 346 ? 5.107 1.822 11.154 1.00 98.62 346 MET A C 1
ATOM 2806 O O . MET A 1 346 ? 4.541 2.764 11.713 1.00 98.62 346 MET A O 1
ATOM 2810 N N . ILE A 1 347 ? 5.374 0.675 11.789 1.00 98.81 347 ILE A N 1
ATOM 2811 C CA . ILE A 1 347 ? 5.122 0.453 13.221 1.00 98.81 347 ILE A CA 1
ATOM 2812 C C . ILE A 1 347 ? 6.002 1.376 14.073 1.00 98.81 347 ILE A C 1
ATOM 2814 O O . ILE A 1 347 ? 5.518 1.901 15.078 1.00 98.81 347 ILE A O 1
ATOM 2818 N N . GLU A 1 348 ? 7.257 1.596 13.678 1.00 98.62 348 GLU A N 1
ATOM 2819 C CA . GLU A 1 348 ? 8.191 2.509 14.342 1.00 98.62 348 GLU A CA 1
ATOM 2820 C C . GLU A 1 348 ? 7.700 3.962 14.278 1.00 98.62 348 GLU A C 1
ATOM 2822 O O . GLU A 1 348 ? 7.498 4.569 15.329 1.00 98.62 348 GLU A O 1
ATOM 2827 N N . VAL A 1 349 ? 7.385 4.503 13.088 1.00 98.44 349 VAL A N 1
ATOM 2828 C CA . VAL A 1 349 ? 6.877 5.886 12.969 1.00 98.44 349 VAL A CA 1
ATOM 2829 C C . VAL A 1 349 ? 5.586 6.070 13.769 1.00 98.44 349 VAL A C 1
ATOM 2831 O O . VAL A 1 349 ? 5.464 7.044 14.508 1.00 98.44 349 VAL A O 1
ATOM 2834 N N . PHE A 1 350 ? 4.644 5.120 13.700 1.00 98.06 350 PHE A N 1
ATOM 2835 C CA . PHE A 1 350 ? 3.431 5.188 14.518 1.00 98.06 350 PHE A CA 1
ATOM 2836 C C . PHE A 1 350 ? 3.706 5.111 16.027 1.00 98.06 350 PHE A C 1
ATOM 2838 O O . PHE A 1 350 ? 2.901 5.654 16.779 1.00 98.06 350 PHE A O 1
ATOM 2845 N N . SER A 1 351 ? 4.782 4.458 16.477 1.00 97.94 351 SER A N 1
ATOM 2846 C CA . SER A 1 351 ? 5.126 4.325 17.904 1.00 97.94 351 SER A CA 1
ATOM 2847 C C . SER A 1 351 ? 5.879 5.546 18.450 1.00 97.94 351 SER A C 1
ATOM 2849 O O . SER A 1 351 ? 5.624 5.950 19.582 1.00 97.94 351 SER A O 1
ATOM 2851 N N . ASP A 1 352 ? 6.758 6.151 17.647 1.00 96.50 352 ASP A N 1
ATOM 2852 C CA . ASP A 1 352 ? 7.543 7.337 18.022 1.00 96.50 352 ASP A CA 1
ATOM 2853 C C . ASP A 1 352 ? 6.743 8.645 17.909 1.00 96.50 352 ASP A C 1
ATOM 2855 O O . ASP A 1 352 ? 7.013 9.623 18.616 1.00 96.50 352 ASP A O 1
ATOM 2859 N N . MET A 1 353 ? 5.751 8.674 17.013 1.00 94.75 353 MET A N 1
ATOM 2860 C CA . MET A 1 353 ? 4.829 9.792 16.839 1.00 94.75 353 MET A CA 1
ATOM 2861 C C . MET A 1 353 ? 4.140 10.134 18.166 1.00 94.75 353 MET A C 1
ATOM 2863 O O . MET A 1 353 ? 3.453 9.313 18.772 1.00 94.75 353 MET A O 1
ATOM 2867 N N . LYS A 1 354 ? 4.262 11.391 18.594 1.00 93.31 354 LYS A N 1
ATOM 2868 C CA . LYS A 1 354 ? 3.548 11.929 19.759 1.00 93.31 354 LYS A CA 1
ATOM 2869 C C . LYS A 1 354 ? 2.275 12.617 19.263 1.00 93.31 354 LYS A C 1
ATOM 2871 O O . LYS A 1 354 ? 2.420 13.641 18.591 1.00 93.31 354 LYS A O 1
ATOM 2876 N N . PRO A 1 355 ? 1.064 12.106 19.564 1.00 89.25 355 PRO A N 1
ATOM 2877 C CA . PRO A 1 355 ? -0.167 12.711 19.075 1.00 89.25 355 PRO A CA 1
ATOM 2878 C C . PRO A 1 355 ? -0.311 14.156 19.547 1.00 89.25 355 PRO A C 1
ATOM 2880 O O . PRO A 1 355 ? -0.212 14.457 20.738 1.00 89.25 355 PRO A O 1
ATOM 2883 N N . LYS A 1 356 ? -0.554 15.052 18.596 1.00 90.00 356 LYS A N 1
ATOM 2884 C CA . LYS A 1 356 ? -0.809 16.475 18.812 1.00 90.00 356 LYS A CA 1
ATOM 2885 C C . LYS A 1 356 ? -2.090 16.819 18.074 1.00 90.00 356 LYS A C 1
ATOM 2887 O O . LYS A 1 356 ? -2.126 16.740 16.846 1.00 90.00 356 LYS A O 1
ATOM 2892 N N . LYS A 1 357 ? -3.126 17.240 18.797 1.00 80.62 357 LYS A N 1
ATOM 2893 C CA . LYS A 1 357 ? -4.284 17.857 18.145 1.00 80.62 357 LYS A CA 1
ATOM 2894 C C . LYS A 1 357 ? -3.825 19.133 17.449 1.00 80.62 357 LYS A C 1
ATOM 2896 O O . LYS A 1 357 ? -3.165 19.965 18.072 1.00 80.62 357 LYS A O 1
ATOM 2901 N N . CYS A 1 358 ? -4.172 19.287 16.176 1.00 63.81 358 CYS A N 1
ATOM 2902 C CA . CYS A 1 358 ? -4.049 20.577 15.510 1.00 63.81 358 CYS A CA 1
ATOM 2903 C C . CYS A 1 358 ? -4.920 21.600 16.265 1.00 63.81 358 CYS A C 1
ATOM 2905 O O . CYS A 1 358 ? -6.020 21.241 16.701 1.00 63.81 358 CYS A O 1
ATOM 2907 N N . PRO A 1 359 ? -4.473 22.857 16.440 1.00 54.22 359 PRO A N 1
ATOM 2908 C CA . PRO A 1 359 ? -5.353 23.915 16.914 1.00 54.22 359 PRO A CA 1
ATOM 2909 C C . PRO A 1 359 ? -6.570 24.001 15.992 1.00 54.22 359 PRO A C 1
ATOM 2911 O O . PRO A 1 359 ? -6.422 24.126 14.777 1.00 54.22 359 PRO A O 1
ATOM 2914 N N . VAL A 1 360 ? -7.773 23.905 16.556 1.00 52.28 360 VAL A N 1
ATOM 2915 C CA . VAL A 1 360 ? -8.996 24.113 15.780 1.00 52.28 360 VAL A CA 1
ATOM 2916 C C . VAL A 1 360 ? -9.069 25.599 15.455 1.00 52.28 360 VAL A C 1
ATOM 2918 O O . VAL A 1 360 ? -9.263 26.411 16.360 1.00 52.28 360 VAL A O 1
ATOM 2921 N N . GLU A 1 361 ? -8.938 25.959 14.178 1.00 44.56 361 GLU A N 1
ATOM 2922 C CA . GLU A 1 361 ? -9.250 27.309 13.711 1.00 44.56 361 GLU A CA 1
ATOM 2923 C C . GLU A 1 361 ? -10.756 27.560 13.848 1.00 44.56 361 GLU A C 1
ATOM 2925 O O . GLU A 1 361 ? -11.551 27.360 12.926 1.00 44.56 361 GLU A O 1
ATOM 2930 N N . THR A 1 362 ? -11.166 28.002 15.035 1.00 36.34 362 THR A N 1
ATOM 2931 C CA . THR A 1 362 ? -12.506 28.528 15.267 1.00 36.34 362 THR A CA 1
ATOM 2932 C C . THR A 1 362 ? -12.652 29.816 14.466 1.00 36.34 362 THR A C 1
ATOM 2934 O O . THR A 1 362 ? -12.246 30.886 14.924 1.00 36.34 362 THR A O 1
ATOM 2937 N N . ASN A 1 363 ? -13.213 29.704 13.260 1.00 44.56 363 ASN A N 1
ATOM 2938 C CA . ASN A 1 363 ? -13.539 30.818 12.368 1.00 44.56 363 ASN A CA 1
ATOM 2939 C C . ASN A 1 363 ? -14.701 31.654 12.948 1.00 44.56 363 ASN A C 1
ATOM 2941 O O . ASN A 1 363 ? -15.823 31.676 12.445 1.00 44.56 363 ASN A O 1
ATOM 2945 N N . SER A 1 364 ? -14.402 32.331 14.054 1.00 46.97 364 SER A N 1
ATOM 2946 C CA . SER A 1 364 ? -15.341 32.998 14.955 1.00 46.97 364 SER A CA 1
ATOM 2947 C C . SER A 1 364 ? -15.079 34.502 15.016 1.00 46.97 364 SER A C 1
ATOM 2949 O O . SER A 1 364 ? -15.010 35.064 16.103 1.00 46.97 364 SER A O 1
ATOM 2951 N N . ASN A 1 365 ? -14.898 35.145 13.855 1.00 37.12 365 ASN A N 1
ATOM 2952 C CA . ASN A 1 365 ? -15.189 36.570 13.636 1.00 37.12 365 ASN A CA 1
ATOM 2953 C C . ASN A 1 365 ? -15.023 36.953 12.154 1.00 37.12 365 ASN A C 1
ATOM 2955 O O . ASN A 1 365 ? -13.937 37.317 11.709 1.00 37.12 365 ASN A O 1
ATOM 2959 N N . LYS A 1 366 ? -16.127 36.953 11.396 1.00 32.97 366 LYS A N 1
ATOM 2960 C CA . LYS A 1 366 ? -16.234 37.712 10.141 1.00 32.97 366 LYS A CA 1
ATOM 2961 C C . LYS A 1 366 ? -17.291 38.806 10.324 1.00 32.97 366 LYS A C 1
ATOM 2963 O O . LYS A 1 366 ? -18.476 38.474 10.336 1.00 32.97 366 LYS A O 1
ATOM 2968 N N . PRO A 1 367 ? -16.902 40.086 10.476 1.00 35.19 367 PRO A N 1
ATOM 2969 C CA . PRO A 1 367 ? -17.856 41.185 10.587 1.00 35.19 367 PRO A CA 1
ATOM 2970 C C . PRO A 1 367 ? -18.761 41.257 9.353 1.00 35.19 367 PRO A C 1
ATOM 2972 O O . PRO A 1 367 ? -18.286 41.265 8.217 1.00 35.19 367 PRO A O 1
ATOM 2975 N N . SER A 1 368 ? -20.074 41.298 9.569 1.00 35.09 368 SER A N 1
ATOM 2976 C CA . SER A 1 368 ? -21.073 41.331 8.502 1.00 35.09 368 SER A CA 1
ATOM 2977 C C . SER A 1 368 ? -21.425 42.767 8.105 1.00 35.09 368 SER A C 1
ATOM 2979 O O . SER A 1 368 ? -22.484 43.279 8.471 1.00 35.09 368 SER A O 1
ATOM 2981 N N . THR A 1 369 ? -20.560 43.425 7.336 1.00 34.16 369 THR A N 1
ATOM 2982 C CA . THR A 1 369 ? -20.903 44.681 6.656 1.00 34.16 369 THR A CA 1
ATOM 2983 C C . THR A 1 369 ? -21.772 44.405 5.426 1.00 34.16 369 THR A C 1
ATOM 2985 O O . THR A 1 369 ? -21.279 44.085 4.347 1.00 34.16 369 THR A O 1
ATOM 2988 N N . LYS A 1 370 ? -23.094 44.537 5.590 1.00 38.81 370 LYS A N 1
ATOM 2989 C CA . LYS A 1 370 ? -24.021 44.753 4.470 1.00 38.81 370 LYS A CA 1
ATOM 2990 C C . LYS A 1 370 ? -24.141 46.251 4.190 1.00 38.81 370 LYS A C 1
ATOM 2992 O O . LYS A 1 370 ? -24.558 46.988 5.078 1.00 38.81 370 LYS A O 1
ATOM 2997 N N . THR A 1 371 ? -23.881 46.654 2.953 1.00 33.00 371 THR A N 1
ATOM 2998 C CA . THR A 1 371 ? -24.351 47.915 2.357 1.00 33.00 371 THR A CA 1
ATOM 2999 C C . THR A 1 371 ? -24.560 47.676 0.866 1.00 33.00 371 THR A C 1
ATOM 3001 O O . THR A 1 371 ? -23.626 47.255 0.182 1.00 33.00 371 THR A O 1
ATOM 3004 N N . ASP A 1 372 ? -25.778 47.895 0.378 1.00 34.09 372 ASP A N 1
ATOM 3005 C CA . ASP A 1 372 ? -26.177 47.600 -1.000 1.00 34.09 372 ASP A CA 1
ATOM 3006 C C . ASP A 1 372 ? -25.704 48.677 -2.001 1.00 34.09 372 ASP A C 1
ATOM 3008 O O . ASP A 1 372 ? -25.647 49.856 -1.647 1.00 34.09 372 ASP A O 1
ATOM 3012 N N . PRO A 1 373 ? -25.428 48.317 -3.271 1.00 37.22 373 PRO A N 1
ATOM 3013 C CA . PRO A 1 373 ? -25.254 49.274 -4.359 1.00 37.22 373 PRO A CA 1
ATOM 3014 C C . PRO A 1 373 ? -26.510 49.385 -5.245 1.00 37.22 373 PRO A C 1
ATOM 3016 O O . PRO A 1 373 ? -27.040 48.393 -5.741 1.00 37.22 373 PRO A O 1
ATOM 3019 N N . THR A 1 374 ? -26.951 50.612 -5.516 1.00 31.28 374 THR A N 1
ATOM 3020 C CA . THR A 1 374 ? -27.890 50.984 -6.599 1.00 31.28 374 THR A CA 1
ATOM 3021 C C . THR A 1 374 ? -27.458 52.358 -7.173 1.00 31.28 374 THR A C 1
ATOM 3023 O O . THR A 1 374 ? -26.617 53.007 -6.551 1.00 31.28 374 THR A O 1
ATOM 3026 N N . PRO A 1 375 ? -27.836 52.747 -8.413 1.00 51.31 375 PRO A N 1
ATOM 3027 C CA . PRO A 1 375 ? -26.792 53.024 -9.413 1.00 51.31 375 PRO A CA 1
ATOM 3028 C C . PRO A 1 375 ? -26.876 54.407 -10.112 1.00 51.31 375 PRO A C 1
ATOM 3030 O O . PRO A 1 375 ? -27.667 55.261 -9.727 1.00 51.31 375 PRO A O 1
ATOM 3033 N N . ALA A 1 376 ? -26.103 54.549 -11.207 1.00 29.27 376 ALA A N 1
ATOM 3034 C CA . ALA A 1 376 ? -25.940 55.717 -12.100 1.00 29.27 376 ALA A CA 1
ATOM 3035 C C . ALA A 1 376 ? -24.981 56.815 -11.558 1.00 29.27 376 ALA A C 1
ATOM 3037 O O . ALA A 1 376 ? -24.706 56.856 -10.366 1.00 29.27 376 ALA A O 1
ATOM 3038 N N . THR A 1 377 ? -24.355 57.689 -12.367 1.00 30.09 377 THR A N 1
ATOM 3039 C CA . THR A 1 377 ? -24.486 57.980 -13.820 1.00 30.09 377 THR A CA 1
ATOM 3040 C C . THR A 1 377 ? -23.109 58.331 -14.437 1.00 30.09 377 THR A C 1
ATOM 3042 O O . THR A 1 377 ? -22.189 58.677 -13.702 1.00 30.09 377 THR A O 1
ATOM 3045 N N . ALA A 1 378 ? -22.958 58.286 -15.770 1.00 32.69 378 ALA A N 1
ATOM 3046 C CA . ALA A 1 378 ? -21.799 58.854 -16.490 1.00 32.69 378 ALA A CA 1
ATOM 3047 C C . ALA A 1 378 ? -21.838 60.404 -16.527 1.00 32.69 378 ALA A C 1
ATOM 3049 O O . ALA A 1 378 ? -22.913 60.982 -16.343 1.00 32.69 378 ALA A O 1
ATOM 3050 N N . PRO A 1 379 ? -20.692 61.085 -16.729 1.00 38.81 379 PRO A N 1
ATOM 3051 C CA . PRO A 1 379 ? -20.184 61.439 -18.077 1.00 38.81 379 PRO A CA 1
ATOM 3052 C C . PRO A 1 379 ? -18.680 61.088 -18.242 1.00 38.81 379 PRO A C 1
ATOM 3054 O O . PRO A 1 379 ? -18.059 60.665 -17.277 1.00 38.81 379 PRO A O 1
ATOM 3057 N N . SER A 1 380 ? -17.944 61.290 -19.345 1.00 28.67 380 SER A N 1
ATOM 3058 C CA . SER A 1 380 ? -18.143 61.554 -20.789 1.00 28.67 380 SER A CA 1
ATOM 3059 C C . SER A 1 380 ? -16.953 62.412 -21.278 1.00 28.67 380 SER A C 1
ATOM 3061 O O . SER A 1 380 ? -16.597 63.365 -20.594 1.00 28.67 380 SER A O 1
ATOM 3063 N N . ALA A 1 381 ? -16.469 62.145 -22.502 1.00 31.50 381 ALA A N 1
ATOM 3064 C CA . ALA A 1 381 ? -15.611 62.986 -23.366 1.00 31.50 381 ALA A CA 1
ATOM 3065 C C . ALA A 1 381 ? -14.062 63.006 -23.194 1.00 31.50 381 ALA A C 1
ATOM 3067 O O . ALA A 1 381 ? -13.548 63.335 -22.134 1.00 31.50 381 ALA A O 1
ATOM 3068 N N . MET A 1 382 ? -13.388 62.808 -24.349 1.00 31.22 382 MET A N 1
ATOM 3069 C CA . MET A 1 382 ? -12.247 63.591 -24.900 1.00 31.22 382 MET A CA 1
ATOM 3070 C C . MET A 1 382 ? -10.844 63.523 -24.231 1.00 31.22 382 MET A C 1
ATOM 3072 O O . MET A 1 382 ? -10.734 63.521 -23.014 1.00 31.22 382 MET A O 1
ATOM 3076 N N . ASP A 1 383 ? -9.708 63.525 -24.959 1.00 29.61 383 ASP A N 1
ATOM 3077 C CA . ASP A 1 383 ? -9.435 63.320 -26.408 1.00 29.61 383 ASP A CA 1
ATOM 3078 C C . ASP A 1 383 ? -7.914 63.067 -26.674 1.00 29.61 383 ASP A C 1
ATOM 3080 O O . ASP A 1 383 ? -7.106 63.139 -25.756 1.00 29.61 383 ASP A O 1
ATOM 3084 N N . THR A 1 384 ? -7.527 62.896 -27.949 1.00 30.11 384 THR A N 1
ATOM 3085 C CA . THR A 1 384 ? -6.208 63.208 -28.569 1.00 30.11 384 THR A CA 1
ATOM 3086 C C . THR A 1 384 ? -4.958 62.347 -28.263 1.00 30.11 384 THR A C 1
ATOM 3088 O O . THR A 1 384 ? -4.229 62.559 -27.305 1.00 30.11 384 THR A O 1
ATOM 3091 N N . GLN A 1 385 ? -4.668 61.444 -29.214 1.00 27.89 385 GLN A N 1
ATOM 3092 C CA . GLN A 1 385 ? -3.428 61.263 -30.018 1.00 27.89 385 GLN A CA 1
ATOM 3093 C C . GLN A 1 385 ? -1.996 61.588 -29.497 1.00 27.89 385 GLN A C 1
ATOM 3095 O O . GLN A 1 385 ? -1.732 62.617 -28.888 1.00 27.89 385 GLN A O 1
ATOM 3100 N N . SER A 1 386 ? -1.036 60.834 -30.073 1.00 30.52 386 SER A N 1
ATOM 3101 C CA . SER A 1 386 ? 0.421 61.108 -30.220 1.00 30.52 386 SER A CA 1
ATOM 3102 C C . SER A 1 386 ? 1.304 60.951 -28.961 1.00 30.52 386 SER A C 1
ATOM 3104 O O . SER A 1 386 ? 0.801 60.962 -27.848 1.00 30.52 386 SER A O 1
ATOM 3106 N N . GLY A 1 387 ? 2.623 60.720 -29.061 1.00 27.94 387 GLY A N 1
ATOM 3107 C CA . GLY A 1 387 ? 3.497 60.618 -30.245 1.00 27.94 387 GLY A CA 1
ATOM 3108 C C . GLY A 1 387 ? 4.808 59.847 -29.965 1.00 27.94 387 GLY A C 1
ATOM 3109 O O . GLY A 1 387 ? 4.994 59.303 -28.882 1.00 27.94 387 GLY A O 1
ATOM 3110 N N . SER A 1 388 ? 5.691 59.753 -30.964 1.00 29.89 388 SER A N 1
ATOM 3111 C CA . SER A 1 388 ? 6.932 58.946 -30.959 1.00 29.89 388 SER A CA 1
ATOM 3112 C C . SER A 1 388 ? 8.206 59.732 -30.568 1.00 29.89 388 SER A C 1
ATOM 3114 O O . SER A 1 388 ? 8.127 60.919 -30.277 1.00 29.89 388 SER A O 1
ATOM 3116 N N . THR A 1 389 ? 9.380 59.081 -30.690 1.00 30.06 389 THR A N 1
ATOM 3117 C CA . THR A 1 389 ? 10.778 59.595 -30.570 1.00 30.06 389 THR A CA 1
ATOM 3118 C C . THR A 1 389 ? 11.258 59.973 -29.151 1.00 30.06 389 THR A C 1
ATOM 3120 O O . THR A 1 389 ? 10.483 60.561 -28.411 1.00 30.06 389 THR A O 1
ATOM 3123 N N . SER A 1 390 ? 12.451 59.652 -28.607 1.00 30.41 390 SER A N 1
ATOM 3124 C CA . SER A 1 390 ? 13.756 59.044 -29.011 1.00 30.41 390 SER A CA 1
ATOM 3125 C C . SER A 1 390 ? 14.957 60.013 -29.055 1.00 30.41 390 SER A C 1
ATOM 3127 O O . SER A 1 390 ? 15.011 60.828 -29.968 1.00 30.41 390 SER A O 1
ATOM 3129 N N . THR A 1 391 ? 15.920 59.829 -28.136 1.00 31.12 391 THR A N 1
ATOM 3130 C CA . THR A 1 391 ? 17.359 60.235 -28.116 1.00 31.12 391 THR A CA 1
ATOM 3131 C C . THR A 1 391 ? 17.939 59.698 -26.782 1.00 31.12 391 THR A C 1
ATOM 3133 O O . THR A 1 391 ? 17.252 59.767 -25.767 1.00 31.12 391 THR A O 1
ATOM 3136 N N . ASP A 1 392 ? 19.018 58.909 -26.708 1.00 30.94 392 ASP A N 1
ATOM 3137 C CA . ASP A 1 392 ? 20.461 59.142 -26.968 1.00 30.94 392 ASP A CA 1
ATOM 3138 C C . ASP A 1 392 ? 21.262 59.723 -25.778 1.00 30.94 392 ASP A C 1
ATOM 3140 O O . ASP A 1 392 ? 21.090 60.881 -25.408 1.00 30.94 392 ASP A O 1
ATOM 3144 N N . ALA A 1 393 ? 22.199 58.921 -25.241 1.00 32.81 393 ALA A N 1
ATOM 3145 C CA . ALA A 1 393 ? 23.412 59.320 -24.501 1.00 32.81 393 ALA A CA 1
ATOM 3146 C C . ALA A 1 393 ? 24.378 58.110 -24.382 1.00 32.81 393 ALA A C 1
ATOM 3148 O O . ALA A 1 393 ? 23.916 56.970 -24.322 1.00 32.81 393 ALA A O 1
ATOM 3149 N N . VAL A 1 394 ? 25.702 58.332 -24.366 1.00 33.09 394 VAL A N 1
ATOM 3150 C CA . VAL A 1 394 ? 26.751 57.281 -24.462 1.00 33.09 394 VAL A CA 1
ATOM 3151 C C . VAL A 1 394 ? 27.896 57.531 -23.457 1.00 33.09 394 VAL A C 1
ATOM 3153 O O . VAL A 1 394 ? 28.112 58.678 -23.072 1.00 33.09 394 VAL A O 1
ATOM 3156 N N . ASP A 1 395 ? 28.661 56.467 -23.145 1.00 32.03 395 ASP A N 1
ATOM 3157 C CA . ASP A 1 395 ? 29.978 56.444 -22.454 1.00 32.03 395 ASP A CA 1
ATOM 3158 C C . ASP A 1 395 ? 29.918 56.557 -20.895 1.00 32.03 395 ASP A C 1
ATOM 3160 O O . ASP A 1 395 ? 28.861 56.870 -20.353 1.00 32.03 395 ASP A O 1
ATOM 3164 N N . THR A 1 396 ? 30.924 56.203 -20.068 1.00 30.55 396 THR A N 1
ATOM 3165 C CA . THR A 1 396 ? 32.355 55.875 -20.301 1.00 30.55 396 THR A CA 1
ATOM 3166 C C . THR A 1 396 ? 32.909 54.791 -19.339 1.00 30.55 396 THR A C 1
ATOM 3168 O O . THR A 1 396 ? 32.508 54.711 -18.180 1.00 30.55 396 THR A O 1
ATOM 3171 N N . THR A 1 397 ? 33.964 54.078 -19.775 1.00 31.48 397 THR A N 1
ATOM 3172 C CA . THR A 1 397 ? 35.021 53.365 -18.986 1.00 31.48 397 THR A CA 1
ATOM 3173 C C . THR A 1 397 ? 34.784 52.012 -18.270 1.00 31.48 397 THR A C 1
ATOM 3175 O O . THR A 1 397 ? 33.833 51.792 -17.531 1.00 31.48 397 THR A O 1
ATOM 3178 N N . GLN A 1 398 ? 35.799 51.145 -18.423 1.00 31.08 398 GLN A N 1
ATOM 3179 C CA . GLN A 1 398 ? 36.184 49.976 -17.599 1.00 31.08 398 GLN A CA 1
ATOM 3180 C C . GLN A 1 398 ? 37.514 50.302 -16.837 1.00 31.08 398 GLN A C 1
ATOM 3182 O O . GLN A 1 398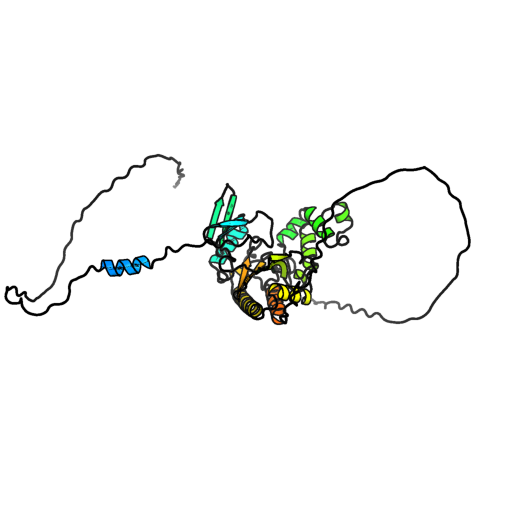 ? 37.939 51.457 -16.890 1.00 31.08 398 GLN A O 1
ATOM 3187 N N . PRO A 1 399 ? 38.301 49.332 -16.309 1.00 53.22 399 PRO A N 1
ATOM 3188 C CA . PRO A 1 399 ? 38.070 48.426 -15.165 1.00 53.22 399 PRO A CA 1
ATOM 3189 C C . PRO A 1 399 ? 39.193 48.526 -14.089 1.00 53.22 399 PRO A C 1
ATOM 3191 O O . PRO A 1 399 ? 40.169 49.249 -14.278 1.00 53.22 399 PRO A O 1
ATOM 3194 N N . SER A 1 400 ? 39.141 47.728 -13.005 1.00 32.09 400 SER A N 1
ATOM 3195 C CA . SER A 1 400 ? 40.329 47.487 -12.154 1.00 32.09 400 SER A CA 1
ATOM 3196 C C . SER A 1 400 ? 40.387 46.122 -11.436 1.00 32.09 400 SER A C 1
ATOM 3198 O O . SER A 1 400 ? 39.391 45.604 -10.937 1.00 32.09 400 SER A O 1
ATOM 3200 N N . GLU A 1 401 ? 41.614 45.608 -11.366 1.00 31.61 401 GLU A N 1
ATOM 3201 C CA . GLU A 1 401 ? 42.189 44.466 -10.624 1.00 31.61 401 GLU A CA 1
ATOM 3202 C C . GLU A 1 401 ? 42.187 44.646 -9.070 1.00 31.61 401 GLU A C 1
ATOM 3204 O O . GLU A 1 401 ? 41.891 45.744 -8.609 1.00 31.61 401 GLU A O 1
ATOM 3209 N N . ALA A 1 402 ? 42.566 43.703 -8.174 1.00 30.80 402 ALA A N 1
ATOM 3210 C CA . ALA A 1 402 ? 42.645 42.220 -8.184 1.00 30.80 402 ALA A CA 1
ATOM 3211 C C . ALA A 1 402 ? 43.098 41.616 -6.804 1.00 30.80 402 ALA A C 1
ATOM 3213 O O . ALA A 1 402 ? 43.891 42.233 -6.102 1.00 30.80 402 ALA A O 1
ATOM 3214 N N . LEU A 1 403 ? 42.734 40.340 -6.527 1.00 31.92 403 LEU A N 1
ATOM 3215 C CA . LEU A 1 40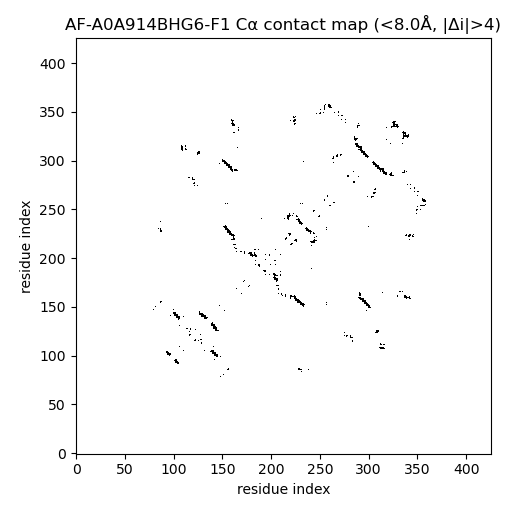3 ? 43.505 39.312 -5.752 1.00 31.92 403 LEU A CA 1
ATOM 3216 C C . LEU A 1 403 ? 43.713 39.498 -4.189 1.00 31.92 403 LEU A C 1
ATOM 3218 O O . LEU A 1 403 ? 43.136 40.425 -3.632 1.00 31.92 403 LEU A O 1
ATOM 3222 N N . PRO A 1 404 ? 44.382 38.577 -3.419 1.00 50.69 404 PRO A N 1
ATOM 3223 C CA . PRO A 1 404 ? 43.838 37.265 -2.964 1.00 50.69 404 PRO A CA 1
ATOM 3224 C C . PRO A 1 404 ? 44.233 36.826 -1.495 1.00 50.69 404 PRO A C 1
ATOM 3226 O O . PRO A 1 404 ? 44.500 37.676 -0.654 1.00 50.69 404 PRO A O 1
ATOM 3229 N N . ILE A 1 405 ? 44.387 35.497 -1.235 1.00 31.44 405 ILE A N 1
ATOM 3230 C CA . ILE A 1 405 ? 44.929 34.780 -0.020 1.00 31.44 405 ILE A CA 1
ATOM 3231 C C . ILE A 1 405 ? 43.893 34.587 1.134 1.00 31.44 405 ILE A C 1
ATOM 3233 O O . ILE A 1 405 ? 43.106 35.492 1.362 1.00 31.44 405 ILE A O 1
ATOM 3237 N N . SER A 1 406 ? 43.756 33.478 1.905 1.00 32.03 406 SER A N 1
ATOM 3238 C CA . SER A 1 406 ? 44.438 32.157 2.116 1.00 32.03 406 SER A CA 1
ATOM 3239 C C . SER A 1 406 ? 43.434 30.964 2.040 1.00 32.03 406 SER A C 1
ATOM 3241 O O . SER A 1 406 ? 42.251 31.178 2.266 1.00 32.03 406 SER A O 1
ATOM 3243 N N . SER A 1 407 ? 43.759 29.721 1.625 1.00 33.09 407 SER A N 1
ATOM 3244 C CA . SER A 1 407 ? 44.497 28.622 2.328 1.00 33.09 407 SER A CA 1
ATOM 3245 C C . SER A 1 407 ? 43.827 28.145 3.655 1.00 33.09 407 SER A C 1
ATOM 3247 O O . SER A 1 407 ? 43.367 28.996 4.406 1.00 33.09 407 SER A O 1
ATOM 3249 N N . SER A 1 408 ? 43.697 26.848 4.028 1.00 31.64 408 SER A N 1
ATOM 3250 C CA . SER A 1 408 ? 44.355 25.581 3.598 1.00 31.64 408 SER A CA 1
ATOM 3251 C C . SER A 1 408 ? 43.618 24.276 4.036 1.00 31.64 408 SER A C 1
ATOM 3253 O O . SER A 1 408 ? 43.012 24.293 5.097 1.00 31.64 408 SER A O 1
ATOM 3255 N N . ILE A 1 409 ? 43.850 23.140 3.325 1.00 33.56 409 ILE A N 1
ATOM 3256 C CA . ILE A 1 409 ? 43.952 21.718 3.826 1.00 33.56 409 ILE A CA 1
ATOM 3257 C C . ILE A 1 409 ? 42.666 21.061 4.433 1.00 33.56 409 ILE A C 1
ATOM 3259 O O . ILE A 1 409 ? 41.953 21.687 5.197 1.00 33.56 409 ILE A O 1
ATOM 3263 N N . SER A 1 410 ? 42.278 19.789 4.198 1.00 32.69 410 SER A N 1
ATOM 3264 C CA . SER A 1 410 ? 42.840 18.638 3.443 1.00 32.69 410 SER A CA 1
ATOM 3265 C C . SER A 1 410 ? 41.742 17.690 2.915 1.00 32.69 410 SER A C 1
ATOM 3267 O O . SER A 1 410 ? 40.663 17.609 3.493 1.00 32.69 410 SER A O 1
ATOM 3269 N N . ASN A 1 411 ? 42.060 16.907 1.873 1.00 31.77 411 ASN A N 1
ATOM 3270 C CA . ASN A 1 411 ? 41.336 15.680 1.507 1.00 31.77 411 ASN A CA 1
ATOM 3271 C C . ASN A 1 411 ? 42.046 14.451 2.101 1.00 31.77 411 ASN A C 1
ATOM 3273 O O . ASN A 1 411 ? 43.274 14.386 2.065 1.00 31.77 411 ASN A O 1
ATOM 3277 N N . VAL A 1 412 ? 41.284 13.434 2.515 1.00 34.91 412 VAL A N 1
ATOM 3278 C CA . VAL A 1 412 ? 41.782 12.062 2.717 1.00 34.91 412 VAL A CA 1
ATOM 3279 C C . VAL A 1 412 ? 40.855 11.105 1.971 1.00 34.91 412 VAL A C 1
ATOM 3281 O O . VAL A 1 412 ? 39.647 11.113 2.193 1.00 34.91 412 VAL A O 1
ATOM 3284 N N . SER A 1 413 ? 41.420 10.295 1.075 1.00 32.84 413 SER A N 1
ATOM 3285 C CA . SER A 1 413 ? 40.708 9.220 0.377 1.00 32.84 413 SER A CA 1
ATOM 3286 C C . SER A 1 413 ? 41.129 7.873 0.958 1.00 32.84 413 SER A C 1
ATOM 3288 O O . SER A 1 413 ? 42.318 7.653 1.185 1.00 32.84 413 SER A O 1
ATOM 3290 N N . SER A 1 414 ? 40.163 6.978 1.166 1.00 34.22 414 SER A N 1
ATOM 3291 C CA . SER A 1 414 ? 40.375 5.665 1.788 1.00 34.22 414 SER A CA 1
ATOM 3292 C C . SER A 1 414 ? 39.705 4.565 0.964 1.00 34.22 414 SER A C 1
ATOM 3294 O O . SER A 1 414 ? 38.674 4.013 1.343 1.00 34.22 414 SER A O 1
ATOM 3296 N N . THR A 1 415 ? 40.288 4.249 -0.192 1.00 33.97 415 THR A N 1
ATOM 3297 C CA . THR A 1 415 ? 39.889 3.100 -1.014 1.00 33.97 415 THR A CA 1
ATOM 3298 C C . THR A 1 415 ? 40.416 1.800 -0.402 1.00 33.97 415 THR A C 1
ATOM 3300 O O . THR A 1 415 ? 41.623 1.557 -0.426 1.00 33.97 415 THR A O 1
ATOM 3303 N N . ALA A 1 416 ? 39.527 0.949 0.113 1.00 37.28 416 ALA A N 1
ATOM 3304 C CA . ALA A 1 416 ? 39.868 -0.399 0.563 1.00 37.28 416 ALA A CA 1
ATOM 3305 C C . ALA A 1 416 ? 39.555 -1.430 -0.537 1.00 37.28 416 ALA A C 1
ATOM 3307 O O . ALA A 1 416 ? 38.399 -1.601 -0.920 1.00 37.28 416 ALA A O 1
ATOM 3308 N N . SER A 1 417 ? 40.583 -2.118 -1.037 1.00 44.03 417 SER A N 1
ATOM 3309 C CA . SER A 1 417 ? 40.434 -3.227 -1.991 1.00 44.03 417 SER A CA 1
ATOM 3310 C C . SER A 1 417 ? 40.121 -4.550 -1.270 1.00 44.03 417 SER A C 1
ATOM 3312 O O . SER A 1 417 ? 40.612 -4.755 -0.157 1.00 44.03 417 SER A O 1
ATOM 3314 N N . PRO A 1 418 ? 39.355 -5.474 -1.881 1.00 47.28 418 PRO A N 1
ATOM 3315 C CA . PRO A 1 418 ? 39.076 -6.785 -1.294 1.00 47.28 418 PRO A CA 1
ATOM 3316 C C . PRO A 1 418 ? 40.319 -7.702 -1.295 1.00 47.28 418 PRO A C 1
ATOM 3318 O O . PRO A 1 418 ? 41.207 -7.535 -2.137 1.00 47.28 418 PRO A O 1
ATOM 3321 N N . PRO A 1 419 ? 40.394 -8.691 -0.383 1.00 49.06 419 PRO A N 1
ATOM 3322 C CA . PRO A 1 419 ? 41.509 -9.632 -0.317 1.00 49.06 419 PRO A CA 1
ATOM 3323 C C . PRO A 1 419 ? 41.491 -10.634 -1.480 1.00 49.06 419 PRO A C 1
ATOM 3325 O O . PRO A 1 419 ? 40.439 -11.123 -1.890 1.00 49.06 419 PRO A O 1
ATOM 3328 N N . SER A 1 420 ? 42.679 -10.985 -1.976 1.00 36.47 420 SER A N 1
ATOM 3329 C CA . SER A 1 420 ? 42.856 -12.047 -2.973 1.00 36.47 420 SER A CA 1
ATOM 3330 C C . SER A 1 420 ? 42.782 -13.427 -2.315 1.00 36.47 420 SER A C 1
ATOM 3332 O O . SER A 1 420 ? 43.483 -13.678 -1.333 1.00 36.47 420 SER A O 1
ATOM 3334 N N . VAL A 1 421 ? 41.974 -14.333 -2.870 1.00 50.59 421 VAL A N 1
ATOM 3335 C CA . VAL A 1 421 ? 41.927 -15.743 -2.455 1.00 50.59 421 VAL A CA 1
ATOM 3336 C C . VAL A 1 421 ? 42.823 -16.558 -3.384 1.00 50.59 421 VAL A C 1
ATOM 3338 O O . VAL A 1 421 ? 42.485 -16.811 -4.539 1.00 50.59 421 VAL A O 1
ATOM 3341 N N . THR A 1 422 ? 43.979 -16.983 -2.877 1.00 43.81 422 THR A N 1
ATOM 3342 C CA . THR A 1 422 ? 44.869 -17.922 -3.569 1.00 43.81 422 THR A CA 1
ATOM 3343 C C . THR A 1 422 ? 44.249 -19.314 -3.633 1.00 43.81 422 THR A C 1
ATOM 3345 O O . THR A 1 422 ? 43.994 -19.924 -2.595 1.00 43.81 422 THR A O 1
ATOM 3348 N N . ALA A 1 423 ? 44.079 -19.847 -4.842 1.00 45.00 423 ALA A N 1
ATOM 3349 C CA . ALA A 1 423 ? 43.796 -21.263 -5.042 1.00 45.00 423 ALA A CA 1
ATOM 3350 C C . ALA A 1 423 ? 45.050 -22.118 -4.771 1.00 45.00 423 ALA A C 1
ATOM 3352 O O . ALA A 1 423 ? 46.161 -21.735 -5.142 1.00 45.00 423 ALA A O 1
ATOM 3353 N N . ALA A 1 424 ? 44.851 -23.298 -4.185 1.00 37.22 424 ALA A N 1
ATOM 3354 C CA . ALA A 1 424 ? 45.828 -24.386 -4.121 1.00 37.22 424 ALA A CA 1
ATOM 3355 C C . ALA A 1 424 ? 45.176 -25.667 -4.695 1.00 37.22 424 ALA A C 1
ATOM 3357 O O . ALA A 1 424 ? 43.952 -25.787 -4.602 1.00 37.22 424 ALA A O 1
ATOM 3358 N N . PRO A 1 425 ? 45.929 -26.577 -5.345 1.00 55.28 425 PRO A N 1
ATOM 3359 C CA . PRO A 1 425 ? 45.338 -27.565 -6.251 1.00 55.28 425 PRO A CA 1
ATOM 3360 C C . PRO A 1 425 ? 45.173 -28.977 -5.663 1.00 55.28 425 PRO A C 1
ATOM 3362 O O . PRO A 1 425 ? 45.962 -29.393 -4.814 1.00 55.28 425 PRO A O 1
ATOM 3365 N N . SER A 1 426 ? 44.305 -29.754 -6.329 1.00 44.78 426 SER A N 1
ATOM 3366 C CA . SER A 1 426 ? 43.998 -31.197 -6.158 1.00 44.78 426 SER A CA 1
ATOM 3367 C C . SER A 1 426 ? 42.917 -31.508 -5.123 1.00 44.78 426 SER A C 1
ATOM 3369 O O . SER A 1 426 ? 43.251 -31.611 -3.926 1.00 44.78 426 SER A O 1
#

Sequence (426 aa):
MTHRLAMGDERIKMQENNNGETVEMEIVDEDSDSPLEDECSRICMCEKCIAEKTPPTKASSWRKIRNMVHWSPFVQSFKKKYPWVQLAGHQGNFKAGECGTILKKHTPKEQWALRKLMADILRPYIPEYKGVVEKNSEKYVQMQDLLGEFDNPSVMDCKIGTRTYLEEELKKAREKPKLRKDMYQKMIEIDPTEPTSEEHRLGAVTKPRYMQWREFMSSSATLGFRIEGVKKGDGHSSRDYKTVRTKDQISECFNFFIDGDPSIQTKYIRRLKAIRATLESSEFFALHEVIGSSLLFVHDRTGKASVWMIDFGKTTPLPPSESNDHRTPWVEGNHEDGYLFGLDMMIEVFSDMKPKKCPVETNSNKPSTKTDPTPATAPSAMDTQSGSTSTDAVDTTQPSEALPISSSISNVSSTASPPSVTAAPS

pLDDT: mean 73.52, std 28.58, range [25.91, 98.94]

Organism: Patiria miniata (NCBI:txid46514)